Protein AF-A0A510K3X1-F1 (afdb_monomer_lite)

Radius of gyration: 27.66 Å; chains: 1; bounding box: 74×49×68 Å

Foldseek 3Di:
DDDDDDDDDDDDDDDDDPPDPPPPPVVQDKDWDQDPPPRDIDIDHPDDFDADPPLRDTRRDDDDDPVRRVLLVCVSPDPVLVPPDPLFDSLLSVLSSQVVSVPDALQSSLVSLLVSLLVCLQVVRPPPVSNVVSLVSNQVSLVVNVVVPDPDDQSLSNLQSCQQVVVLVVSCVSLVPDDCVPCLVVSLVSLLLLLPLDQDLAAGDRRSHDNPPRDNVSSLVSLVSSLVSLVVVCVVVVNDDDLVSLLSNCSSCVSNVNNVVNVVRVVPDDLVNLLVLLCSLQQHDLQDFQAHQDLPDGRDLVSLVVSLVSLVVQLVVLVVVLVPDPDPVVNLVSVVSNLSSLLSNLLSCLLNLVLVVSVVSLVVDDCVSDVPHPSNVSSVVSNVCSVVSHNHGHHDDRPNPPD

Secondary structure (DSSP, 8-state):
---------------------S-------EEEEE-TTT--EEEEESSSPEE-TTT--EE-SS---HHHHHHHHHHHTSHHHHTS-TTS-HHHHHHHHHHHHS-S-HHHHHHHHHHHHHHHHHHT---HHHHHHHHHHHHHHHHHHHHT-------HHHHHHHHHTT-HHHHHHHHHTS-HHHHHHHHHHHHHHHTT----SSS----SS--TT--HHHHHHHHHHHHHHHHHHHHHTTTPPPHHHHHHHHHHHHHTT-HHHHHHHGGGS-GGGHHHHHHHHHTB-TTSTTEES-TTSPPPHHHHHHHHHHHHHHHHHHHHHHHT---HHHHHHHHHHHHHHHHHHHHHHHHTT-HHHHHHHHTTS-HHHHTTSHHHHHHHHHHHHHHTT----EE--------

pLDDT: mean 84.52, std 18.22, range [24.14, 98.25]

Structure (mmCIF, N/CA/C/O backbone):
data_AF-A0A510K3X1-F1
#
_entry.id   AF-A0A510K3X1-F1
#
loop_
_atom_site.group_PDB
_atom_site.id
_atom_site.type_symbol
_atom_site.label_atom_id
_atom_site.label_alt_id
_atom_site.label_comp_id
_atom_site.label_asym_id
_atom_site.label_entity_id
_atom_site.label_seq_id
_atom_site.pdbx_PDB_ins_code
_atom_site.Cartn_x
_atom_site.Cartn_y
_atom_site.Cartn_z
_atom_site.occupancy
_atom_site.B_iso_or_equiv
_atom_site.auth_seq_id
_atom_site.auth_comp_id
_atom_site.auth_asym_id
_atom_site.auth_atom_id
_atom_site.pdbx_PDB_model_num
ATOM 1 N N . MET A 1 1 ? 46.852 30.997 41.202 1.00 32.44 1 MET A N 1
ATOM 2 C CA . MET A 1 1 ? 46.087 31.393 39.994 1.00 32.44 1 MET A CA 1
ATOM 3 C C . MET A 1 1 ? 46.948 31.213 38.745 1.00 32.44 1 MET A C 1
ATOM 5 O O . MET A 1 1 ? 47.797 32.053 38.480 1.00 32.44 1 MET A O 1
ATOM 9 N N . LYS A 1 2 ? 46.773 30.121 37.989 1.00 28.09 2 LYS A N 1
ATOM 10 C CA . LYS A 1 2 ? 47.438 29.923 36.687 1.00 28.09 2 LYS A CA 1
ATOM 11 C C . LYS A 1 2 ? 46.486 30.355 35.568 1.00 28.09 2 LYS A C 1
ATOM 13 O O . LYS A 1 2 ? 45.400 29.801 35.430 1.00 28.09 2 LYS A O 1
ATOM 18 N N . ARG A 1 3 ? 46.881 31.378 34.805 1.00 26.17 3 ARG A N 1
ATOM 19 C CA . ARG A 1 3 ? 46.171 31.873 33.616 1.00 26.17 3 ARG A CA 1
ATOM 20 C C . ARG A 1 3 ? 46.608 31.097 32.366 1.00 26.17 3 ARG A C 1
ATOM 22 O O . ARG A 1 3 ? 47.797 30.933 32.134 1.00 26.17 3 ARG A O 1
ATOM 29 N N . LYS A 1 4 ? 45.595 30.723 31.573 1.00 28.53 4 LYS A N 1
ATOM 30 C CA . LYS A 1 4 ? 45.527 30.519 30.110 1.00 28.53 4 LYS A CA 1
ATOM 31 C C . LYS A 1 4 ? 46.638 29.723 29.402 1.00 28.53 4 LYS A C 1
ATOM 33 O O . LYS A 1 4 ? 47.718 30.232 29.139 1.00 28.53 4 LYS A O 1
ATOM 38 N N . LYS A 1 5 ? 46.218 28.596 28.818 1.00 25.89 5 LYS A N 1
ATOM 39 C CA . LYS A 1 5 ? 46.594 28.211 27.450 1.00 25.89 5 LYS A CA 1
ATOM 40 C C . LYS A 1 5 ? 45.302 28.064 26.636 1.00 25.89 5 LYS A C 1
ATOM 42 O O . LYS A 1 5 ? 44.521 27.152 26.872 1.00 25.89 5 LYS A O 1
ATOM 47 N N . ARG A 1 6 ? 45.046 29.016 25.736 1.00 27.55 6 ARG A N 1
ATOM 48 C CA . ARG A 1 6 ? 44.157 28.834 24.581 1.00 27.55 6 ARG A CA 1
ATOM 49 C C . ARG A 1 6 ? 45.078 28.436 23.436 1.00 27.55 6 ARG A C 1
ATOM 51 O O . ARG A 1 6 ? 45.911 29.255 23.076 1.00 27.55 6 ARG A O 1
ATOM 58 N N . ASN A 1 7 ? 44.905 27.241 22.886 1.00 26.14 7 ASN A N 1
ATOM 59 C CA . ASN A 1 7 ? 45.306 26.963 21.513 1.00 26.14 7 ASN A CA 1
ATOM 60 C C . ASN A 1 7 ? 44.040 26.634 20.731 1.00 26.14 7 ASN A C 1
ATOM 62 O O . ASN A 1 7 ? 43.283 25.731 21.077 1.00 26.14 7 ASN A O 1
ATOM 66 N N . LEU A 1 8 ? 43.812 27.474 19.733 1.00 29.25 8 LEU A N 1
ATOM 67 C CA . LEU A 1 8 ? 42.810 27.365 18.698 1.00 29.25 8 LEU A CA 1
ATOM 68 C C . LEU A 1 8 ? 43.436 26.526 17.573 1.00 29.25 8 LEU A C 1
ATOM 70 O O . LEU A 1 8 ? 44.421 26.951 16.979 1.00 29.25 8 LEU A O 1
ATOM 74 N N . SER A 1 9 ? 42.879 25.353 17.296 1.00 27.98 9 SER A N 1
ATOM 75 C CA . SER A 1 9 ? 43.052 24.611 16.038 1.00 27.98 9 SER A CA 1
ATOM 76 C C . SER A 1 9 ? 41.732 23.871 15.807 1.00 27.98 9 SER A C 1
ATOM 78 O O . SER A 1 9 ? 41.455 22.874 16.464 1.00 27.98 9 SER A O 1
ATOM 80 N N . ALA A 1 10 ? 40.739 24.530 15.211 1.00 27.70 10 ALA A N 1
ATOM 81 C CA . ALA A 1 10 ? 40.520 24.552 13.764 1.00 27.70 10 ALA A CA 1
ATOM 82 C C . ALA A 1 10 ? 40.318 23.134 13.195 1.00 27.70 10 ALA A C 1
ATOM 84 O O . ALA A 1 10 ? 41.276 22.432 12.901 1.00 27.70 10 ALA A O 1
ATOM 85 N N . LEU A 1 11 ? 39.035 22.754 13.108 1.00 34.84 11 LEU A N 1
ATOM 86 C CA . LEU A 1 11 ? 38.401 22.035 11.997 1.00 34.84 11 LEU A CA 1
ATOM 87 C C . LEU A 1 11 ? 39.318 21.119 11.169 1.00 34.84 11 LEU A C 1
ATOM 89 O O . LEU A 1 11 ? 39.914 21.555 10.189 1.00 34.84 11 LEU A O 1
ATOM 93 N N . ILE A 1 12 ? 39.304 19.824 11.493 1.00 30.94 12 ILE A N 1
ATOM 94 C CA . ILE A 1 12 ? 39.437 18.776 10.480 1.00 30.94 12 ILE A CA 1
ATOM 95 C C . ILE A 1 12 ? 38.190 17.908 10.574 1.00 30.94 12 ILE A C 1
ATOM 97 O O . ILE A 1 12 ? 37.863 17.312 11.600 1.00 30.94 12 ILE A O 1
ATOM 101 N N . THR A 1 13 ? 37.452 17.981 9.484 1.00 28.20 13 THR A N 1
ATOM 102 C CA . THR A 1 13 ? 36.112 17.490 9.251 1.00 28.20 13 THR A CA 1
ATOM 103 C C . THR A 1 13 ? 36.100 15.969 9.177 1.00 28.20 13 THR A C 1
ATOM 105 O O . THR A 1 13 ? 36.953 15.352 8.545 1.00 28.20 13 THR A O 1
ATOM 108 N N . ALA A 1 14 ? 35.095 15.407 9.843 1.00 30.05 14 ALA A N 1
ATOM 109 C CA . ALA A 1 14 ? 34.598 14.042 9.790 1.00 30.05 14 ALA A CA 1
ATOM 110 C C . ALA A 1 14 ? 34.912 13.270 8.493 1.00 30.05 14 ALA A C 1
ATOM 112 O O . ALA A 1 14 ? 34.282 13.468 7.458 1.00 30.05 14 ALA A O 1
ATOM 113 N N . GLY A 1 15 ? 35.833 12.318 8.612 1.00 27.20 15 GLY A N 1
ATOM 114 C CA . GLY A 1 15 ? 36.018 11.195 7.704 1.00 27.20 15 GLY A CA 1
ATOM 115 C C . GLY A 1 15 ? 36.111 9.924 8.537 1.00 27.20 15 GLY A C 1
ATOM 116 O O . GLY A 1 15 ? 37.193 9.379 8.719 1.00 27.20 15 GLY A O 1
ATOM 117 N N . LEU A 1 16 ? 34.988 9.497 9.118 1.00 25.97 16 LEU A N 1
ATOM 118 C CA . LEU A 1 16 ? 34.866 8.185 9.746 1.00 25.97 16 LEU A CA 1
ATOM 119 C C . LEU A 1 16 ? 33.668 7.470 9.134 1.00 25.97 16 LEU A C 1
ATOM 121 O O . LEU A 1 16 ? 32.505 7.768 9.390 1.00 25.97 16 LEU A O 1
ATOM 125 N N . ILE A 1 17 ? 34.059 6.566 8.248 1.00 29.84 17 ILE A N 1
ATOM 126 C CA . ILE A 1 17 ? 33.310 5.550 7.534 1.00 29.84 17 ILE A CA 1
ATOM 127 C C . ILE A 1 17 ? 32.316 4.869 8.481 1.00 29.84 17 ILE A C 1
ATOM 129 O O . ILE A 1 17 ? 32.698 4.121 9.379 1.00 29.84 17 ILE A O 1
ATOM 133 N N . VAL A 1 18 ? 31.026 5.112 8.247 1.00 24.14 18 VAL A N 1
ATOM 134 C CA . VAL A 1 18 ? 29.949 4.247 8.727 1.00 24.14 18 VAL A CA 1
ATOM 135 C C . VAL A 1 18 ? 29.720 3.202 7.640 1.00 24.14 18 VAL A C 1
ATOM 137 O O . VAL A 1 18 ? 28.872 3.358 6.767 1.00 24.14 18 VAL A O 1
ATOM 140 N N . CYS A 1 19 ? 30.497 2.122 7.692 1.00 27.72 19 CYS A N 1
ATOM 141 C CA . CYS A 1 19 ? 30.056 0.841 7.153 1.00 27.72 19 CYS A CA 1
ATOM 142 C C . CYS A 1 19 ? 28.982 0.305 8.104 1.00 27.72 19 CYS A C 1
ATOM 144 O O . CYS A 1 19 ? 29.270 -0.490 8.995 1.00 27.72 19 CYS A O 1
ATOM 146 N N . ALA A 1 20 ? 27.751 0.790 7.955 1.00 25.84 20 ALA A N 1
ATOM 147 C CA . ALA A 1 20 ? 26.594 0.105 8.498 1.00 25.84 20 ALA A CA 1
ATOM 148 C C . ALA A 1 20 ? 26.120 -0.878 7.428 1.00 25.84 20 ALA A C 1
ATOM 150 O O . ALA A 1 20 ? 25.558 -0.496 6.404 1.00 25.84 20 ALA A O 1
ATOM 151 N N . SER A 1 21 ? 26.330 -2.165 7.685 1.00 28.61 21 SER A N 1
ATOM 152 C CA . SER A 1 21 ? 25.332 -3.159 7.317 1.00 28.61 21 SER A CA 1
ATOM 153 C C . SER A 1 21 ? 23.950 -2.587 7.653 1.00 28.61 21 SER A C 1
ATOM 155 O O . SER A 1 21 ? 23.743 -2.084 8.758 1.00 28.61 21 SER A O 1
ATOM 157 N N . ASN A 1 22 ? 23.014 -2.618 6.703 1.00 28.94 22 ASN A N 1
ATOM 158 C CA . ASN A 1 22 ? 21.627 -2.185 6.893 1.00 28.94 22 ASN A CA 1
ATOM 159 C C . ASN A 1 22 ? 20.874 -3.130 7.850 1.00 28.94 22 ASN A C 1
ATOM 161 O O . ASN A 1 22 ? 19.888 -3.759 7.493 1.00 28.94 22 ASN A O 1
ATOM 165 N N . SER A 1 23 ? 21.316 -3.218 9.097 1.00 29.55 23 SER A N 1
ATOM 166 C CA . SER A 1 23 ? 20.410 -3.187 10.228 1.00 29.55 23 SER A CA 1
ATOM 167 C C . SER A 1 23 ? 20.276 -1.711 10.581 1.00 29.55 23 SER A C 1
ATOM 169 O O . SER A 1 23 ? 21.103 -1.166 11.316 1.00 29.55 23 SER A O 1
ATOM 171 N N . PHE A 1 24 ? 19.254 -1.036 10.046 1.00 28.14 24 PHE A N 1
ATOM 172 C CA . PHE A 1 24 ? 18.715 0.132 10.734 1.00 28.14 24 PHE A CA 1
ATOM 173 C C . PHE A 1 24 ? 18.248 -0.373 12.102 1.00 28.14 24 PHE A C 1
ATOM 175 O O . PHE A 1 24 ? 17.091 -0.736 12.291 1.00 28.14 24 PHE A O 1
ATOM 182 N N . SER A 1 25 ? 19.162 -0.428 13.068 1.00 29.94 25 SER A N 1
ATOM 183 C CA . SER A 1 25 ? 18.816 -0.473 14.476 1.00 29.94 25 SER A CA 1
ATOM 184 C C . SER A 1 25 ? 18.268 0.909 14.782 1.00 29.94 25 SER A C 1
ATOM 186 O O . SER A 1 25 ? 18.965 1.770 15.318 1.00 29.94 25 SER A O 1
ATOM 188 N N . ILE A 1 26 ? 17.026 1.154 14.351 1.00 37.03 26 ILE A N 1
ATOM 189 C CA . ILE A 1 26 ? 16.209 2.236 14.871 1.00 37.03 26 ILE A CA 1
ATOM 190 C C . ILE A 1 26 ? 16.314 2.049 16.378 1.00 37.03 26 ILE A C 1
ATOM 192 O O . ILE A 1 26 ? 15.820 1.056 16.912 1.00 37.03 26 ILE A O 1
ATOM 196 N N . ARG A 1 27 ? 17.021 2.946 17.075 1.00 42.00 27 ARG A N 1
ATOM 197 C CA . ARG A 1 27 ? 16.856 3.036 18.522 1.00 42.00 27 ARG A CA 1
ATOM 198 C C . ARG A 1 27 ? 15.395 3.397 18.700 1.00 42.00 27 ARG A C 1
ATOM 200 O O . ARG A 1 27 ? 15.021 4.548 18.488 1.00 42.00 27 ARG A O 1
ATOM 207 N N . ILE A 1 28 ? 14.570 2.391 18.978 1.00 57.78 28 ILE A N 1
ATOM 208 C CA . ILE A 1 28 ? 13.169 2.595 19.303 1.00 57.78 28 ILE A CA 1
ATOM 209 C C . ILE A 1 28 ? 13.203 3.537 20.496 1.00 57.78 28 ILE A C 1
ATOM 211 O O . ILE A 1 28 ? 13.746 3.200 21.546 1.00 57.78 28 ILE A O 1
ATOM 215 N N . VAL A 1 29 ? 12.735 4.767 20.293 1.00 75.88 29 VAL A N 1
ATOM 216 C CA . VAL A 1 29 ? 12.672 5.746 21.371 1.00 75.88 29 VAL A CA 1
ATOM 217 C C . VAL A 1 29 ? 11.636 5.216 22.350 1.00 75.88 29 VAL A C 1
ATOM 219 O O . VAL A 1 29 ? 10.453 5.106 22.019 1.00 75.88 29 VAL A O 1
ATOM 222 N N . THR A 1 30 ? 12.099 4.836 23.534 1.00 85.12 30 THR A N 1
ATOM 223 C CA . THR A 1 30 ? 11.263 4.297 24.600 1.00 85.12 30 THR A CA 1
ATOM 224 C C . THR A 1 30 ? 11.132 5.290 25.748 1.00 85.12 30 THR A C 1
ATOM 226 O O . THR A 1 30 ? 12.040 6.078 26.009 1.00 85.12 30 THR A O 1
ATOM 229 N N . LYS A 1 31 ? 10.008 5.228 26.457 1.00 89.75 31 LYS A N 1
ATOM 230 C CA . LYS A 1 31 ? 9.698 6.014 27.653 1.00 89.75 31 LYS A CA 1
ATOM 231 C C . LYS A 1 31 ? 9.285 5.070 28.783 1.00 89.75 31 LYS A C 1
ATOM 233 O O . LYS A 1 31 ? 8.639 4.053 28.532 1.00 89.75 31 LYS A O 1
ATOM 238 N N . GLU A 1 32 ? 9.670 5.410 30.013 1.00 92.00 32 GLU A N 1
ATOM 239 C CA . GLU A 1 32 ? 9.135 4.766 31.216 1.00 92.00 32 GLU A CA 1
ATOM 240 C C . GLU A 1 32 ? 7.716 5.290 31.467 1.00 92.00 32 GLU A C 1
ATOM 242 O O . GLU A 1 32 ? 7.478 6.500 31.522 1.00 92.00 32 GLU A O 1
ATOM 247 N N . TYR A 1 33 ? 6.776 4.367 31.610 1.00 90.31 33 TYR A N 1
ATOM 248 C CA . TYR A 1 33 ? 5.395 4.617 31.981 1.00 90.31 33 TYR A CA 1
ATOM 249 C C . TYR A 1 33 ? 5.146 4.061 33.377 1.00 90.31 33 TYR A C 1
ATOM 251 O O . TYR A 1 33 ? 5.695 3.031 33.764 1.00 90.31 33 TYR A O 1
ATOM 259 N N . THR A 1 34 ? 4.295 4.749 34.130 1.00 92.56 34 THR A N 1
ATOM 260 C CA . THR A 1 34 ? 3.695 4.220 35.355 1.00 92.56 34 THR A CA 1
ATOM 261 C C . THR A 1 34 ? 2.214 4.022 35.088 1.00 92.56 34 THR A C 1
ATOM 263 O O . THR A 1 34 ? 1.534 4.952 34.647 1.00 92.56 34 THR A O 1
ATOM 266 N N . CYS A 1 35 ? 1.722 2.811 35.317 1.00 92.19 35 CYS A N 1
ATOM 267 C CA . CYS A 1 35 ? 0.320 2.487 35.141 1.00 92.19 35 CYS A CA 1
ATOM 268 C C . CYS A 1 35 ? -0.540 3.288 36.116 1.00 92.19 35 CYS A C 1
ATOM 270 O O . CYS A 1 35 ? -0.292 3.239 37.322 1.00 92.19 35 CYS A O 1
ATOM 272 N N . PRO A 1 36 ? -1.582 3.982 35.626 1.00 90.44 36 PRO A N 1
ATOM 273 C CA . PRO A 1 36 ? -2.432 4.812 36.475 1.00 90.44 36 PRO A CA 1
ATOM 274 C C . PRO A 1 36 ? -3.184 4.025 37.555 1.00 90.44 36 PRO A C 1
ATOM 276 O O . PRO A 1 36 ? -3.649 4.600 38.534 1.00 90.44 36 PRO A O 1
ATOM 279 N N . ILE A 1 37 ? -3.324 2.713 37.362 1.00 88.62 37 ILE A N 1
ATOM 280 C CA . ILE A 1 37 ? -3.965 1.781 38.287 1.00 88.62 37 ILE A CA 1
ATOM 281 C C . ILE A 1 37 ? -2.942 0.686 38.579 1.00 88.62 37 ILE A C 1
ATOM 283 O O . ILE A 1 37 ? -2.361 0.128 37.652 1.00 88.62 37 ILE A O 1
ATOM 287 N N . GLY A 1 38 ? -2.688 0.415 39.860 1.00 85.88 38 GLY A N 1
ATOM 288 C CA . GLY A 1 38 ? -1.663 -0.535 40.315 1.00 85.88 38 GLY A CA 1
ATOM 289 C C . GLY A 1 38 ? -0.245 0.039 40.440 1.00 85.88 38 GLY A C 1
ATOM 290 O O . GLY A 1 38 ? 0.566 -0.547 41.146 1.00 85.88 38 GLY A O 1
ATOM 291 N N . ASN A 1 39 ? 0.051 1.203 39.842 1.00 89.12 39 ASN A N 1
ATOM 292 C CA . ASN A 1 39 ? 1.360 1.878 39.901 1.00 89.12 39 ASN A CA 1
ATOM 293 C C . ASN A 1 39 ? 2.552 1.036 39.395 1.00 89.12 39 ASN A C 1
ATOM 295 O O . ASN A 1 39 ? 3.703 1.344 39.711 1.00 89.12 39 ASN A O 1
ATOM 299 N N . GLU A 1 40 ? 2.301 -0.006 38.597 1.00 92.12 40 GLU A N 1
ATOM 300 C CA . GLU A 1 40 ? 3.357 -0.787 37.947 1.00 92.12 40 GLU A CA 1
ATOM 301 C C . GLU A 1 40 ? 4.138 0.083 36.949 1.00 92.12 40 GLU A C 1
ATOM 303 O O . GLU A 1 40 ? 3.578 0.958 36.280 1.00 92.12 40 GLU A O 1
ATOM 308 N N . LYS A 1 41 ? 5.449 -0.139 36.853 1.00 93.00 41 LYS A N 1
ATOM 309 C CA . LYS A 1 41 ? 6.332 0.595 35.943 1.00 93.00 41 LYS A CA 1
ATOM 310 C C . LYS A 1 41 ? 6.761 -0.290 34.789 1.00 93.00 41 LYS A C 1
ATOM 312 O O . LYS A 1 41 ? 7.156 -1.432 35.000 1.00 93.00 41 LYS A O 1
ATOM 317 N N . PHE A 1 42 ? 6.748 0.253 33.579 1.00 92.88 42 PHE A N 1
ATOM 318 C CA . PHE A 1 42 ? 7.183 -0.466 32.387 1.00 92.88 42 PHE A CA 1
ATOM 319 C C . PHE A 1 42 ? 7.768 0.488 31.348 1.00 92.88 42 PHE A C 1
ATOM 321 O O . PHE A 1 42 ? 7.530 1.692 31.379 1.00 92.88 42 PHE A O 1
ATOM 328 N N . THR A 1 43 ? 8.552 -0.048 30.416 1.00 90.25 43 THR A N 1
ATOM 329 C CA . THR A 1 43 ? 9.145 0.726 29.321 1.00 90.25 43 THR A CA 1
ATOM 330 C C . THR A 1 43 ? 8.477 0.341 28.009 1.00 90.25 43 THR A C 1
ATOM 332 O O . THR A 1 43 ? 8.392 -0.841 27.682 1.00 90.25 43 THR A O 1
ATOM 335 N N . ALA A 1 44 ? 8.008 1.330 27.253 1.00 87.50 44 ALA A N 1
ATOM 336 C CA . ALA A 1 44 ? 7.367 1.120 25.958 1.00 87.50 44 ALA A CA 1
ATOM 337 C C . ALA A 1 44 ? 7.695 2.260 24.984 1.00 87.50 44 ALA A C 1
ATOM 339 O O . ALA A 1 44 ? 8.371 3.223 25.348 1.00 87.50 44 ALA A O 1
ATOM 340 N N . GLY A 1 45 ? 7.237 2.155 23.733 1.00 83.25 45 GLY A N 1
ATOM 341 C CA . GLY A 1 45 ? 7.355 3.245 22.759 1.00 83.25 45 GLY A CA 1
ATOM 342 C C . GLY A 1 45 ? 6.638 4.519 23.227 1.00 83.25 45 GLY A C 1
ATOM 343 O O . GLY A 1 45 ? 5.705 4.458 24.019 1.00 83.25 45 GLY A O 1
ATOM 344 N N . ILE A 1 46 ? 7.064 5.679 22.726 1.00 81.94 46 ILE A N 1
ATOM 345 C CA . ILE A 1 46 ? 6.574 6.990 23.196 1.00 81.94 46 ILE A CA 1
ATOM 346 C C . ILE A 1 46 ? 5.107 7.314 22.853 1.00 81.94 46 ILE A C 1
ATOM 348 O O . ILE A 1 46 ? 4.538 8.240 23.431 1.00 81.94 46 ILE A O 1
ATOM 352 N N . SER A 1 47 ? 4.487 6.603 21.908 1.00 81.38 47 SER A N 1
ATOM 353 C CA . SER A 1 47 ? 3.131 6.907 21.439 1.00 81.38 47 SER A CA 1
ATOM 354 C C . SER A 1 47 ? 2.062 6.193 22.261 1.00 81.38 47 SER A C 1
ATOM 356 O O . SER A 1 47 ? 2.136 4.990 22.488 1.00 81.38 47 SER A O 1
ATOM 358 N N . LEU A 1 48 ? 1.023 6.915 22.679 1.00 81.75 48 LEU A N 1
ATOM 359 C CA . LEU A 1 48 ? -0.198 6.293 23.190 1.00 81.75 48 LEU A CA 1
ATOM 360 C C . LEU A 1 48 ? -1.007 5.675 22.027 1.00 81.75 48 LEU A C 1
ATOM 362 O O . LEU A 1 48 ? -0.893 6.140 20.890 1.00 81.75 48 LEU A O 1
ATOM 366 N N . PRO A 1 49 ? -1.846 4.657 22.283 1.00 87.94 49 PRO A N 1
ATOM 367 C CA . PRO A 1 49 ? -2.097 4.038 23.583 1.00 87.94 49 PRO A CA 1
ATOM 368 C C . PRO A 1 49 ? -1.043 2.998 24.003 1.00 87.94 49 PRO A C 1
ATOM 370 O O . PRO A 1 49 ? -0.469 2.308 23.155 1.00 87.94 49 PRO A O 1
ATOM 373 N N . GLN A 1 50 ? -0.835 2.845 25.317 1.00 90.69 50 GLN A N 1
ATOM 374 C CA . GLN A 1 50 ? 0.063 1.843 25.921 1.00 90.69 50 GLN A CA 1
ATOM 375 C C . GLN A 1 50 ? -0.689 0.905 26.865 1.00 90.69 50 GLN A C 1
ATOM 377 O O . GLN A 1 50 ? -1.639 1.332 27.510 1.00 90.69 50 GLN A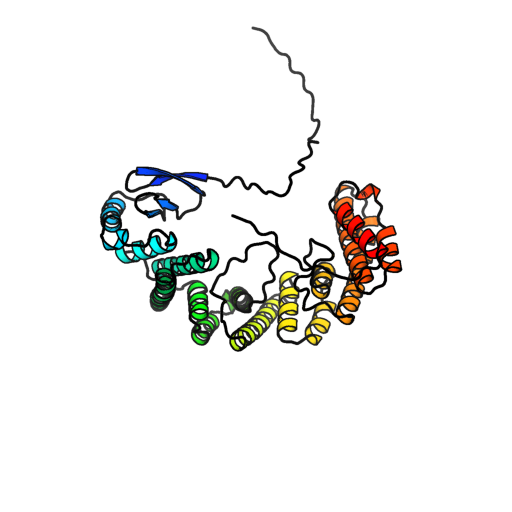 O 1
ATOM 382 N N . GLN A 1 51 ? -0.287 -0.366 26.936 1.00 92.62 51 GLN A N 1
ATOM 383 C CA . GLN A 1 51 ? -0.972 -1.367 27.757 1.00 92.62 51 GLN A CA 1
ATOM 384 C C . GLN A 1 51 ? -0.165 -1.721 29.006 1.00 92.62 51 GLN A C 1
ATOM 386 O O . GLN A 1 51 ? 1.000 -2.100 28.915 1.00 92.62 51 GLN A O 1
ATOM 391 N N . CYS A 1 52 ? -0.834 -1.645 30.149 1.00 92.75 52 CYS A N 1
ATOM 392 C CA . CYS A 1 52 ? -0.339 -2.048 31.453 1.00 92.75 52 CYS A CA 1
ATOM 393 C C . CYS A 1 52 ? -0.089 -3.569 31.522 1.00 92.75 52 CYS A C 1
ATOM 395 O O . CYS A 1 52 ? -0.998 -4.341 31.190 1.00 92.75 52 CYS A O 1
ATOM 397 N N . PRO A 1 53 ? 1.127 -4.029 31.884 1.00 90.94 53 PRO A N 1
ATOM 398 C CA . PRO A 1 53 ? 1.486 -5.447 31.853 1.00 90.94 53 PRO A CA 1
ATOM 399 C C . PRO A 1 53 ? 0.603 -6.358 32.708 1.00 90.94 53 PRO A C 1
ATOM 401 O O . PRO A 1 53 ? 0.185 -7.409 32.208 1.00 90.94 53 PRO A O 1
ATOM 404 N N . GLU A 1 54 ? 0.307 -5.978 33.950 1.00 90.31 54 GLU A N 1
ATOM 405 C CA . GLU A 1 54 ? -0.424 -6.821 34.898 1.00 90.31 54 GLU A CA 1
ATOM 406 C C . GLU A 1 54 ? -1.932 -6.754 34.669 1.00 90.31 54 GLU A C 1
ATOM 408 O O . GLU A 1 54 ? -2.576 -7.766 34.388 1.00 90.31 54 GLU A O 1
ATOM 413 N N . ASN A 1 55 ? -2.510 -5.556 34.757 1.00 90.44 55 ASN A N 1
ATOM 414 C CA . ASN A 1 55 ? -3.967 -5.389 34.751 1.00 90.44 55 ASN A CA 1
ATOM 415 C C . ASN A 1 55 ? -4.569 -5.195 33.349 1.00 90.44 55 ASN A C 1
ATOM 417 O O . ASN A 1 55 ? -5.786 -5.073 33.215 1.00 90.44 55 ASN A O 1
ATOM 421 N N . LYS A 1 56 ? -3.724 -5.168 32.310 1.00 93.38 56 LYS A N 1
ATOM 422 C CA . LYS A 1 56 ? -4.091 -5.005 30.893 1.00 93.38 56 LYS A CA 1
ATOM 423 C C . LYS A 1 56 ? -4.823 -3.710 30.550 1.00 93.38 56 LYS A C 1
ATOM 425 O O . LYS A 1 56 ? -5.252 -3.561 29.404 1.00 93.38 56 LYS A O 1
ATOM 430 N N . PHE A 1 57 ? -4.899 -2.759 31.481 1.00 94.62 57 PHE A N 1
ATOM 431 C CA . PHE A 1 57 ? -5.476 -1.448 31.234 1.00 94.62 57 PHE A CA 1
ATOM 432 C C . PHE A 1 57 ? -4.725 -0.732 30.116 1.00 94.62 57 PHE A C 1
ATOM 434 O O . PHE A 1 57 ? -3.495 -0.699 30.083 1.00 94.62 57 PHE A O 1
ATOM 441 N N . VAL A 1 58 ? -5.473 -0.141 29.191 1.00 94.12 58 VAL A N 1
ATOM 442 C CA . VAL A 1 58 ? -4.902 0.562 28.049 1.00 94.12 58 VAL A CA 1
ATOM 443 C C . VAL A 1 58 ? -4.951 2.056 28.320 1.00 94.12 58 VAL A C 1
ATOM 445 O O . VAL A 1 58 ? -6.007 2.680 28.292 1.00 94.12 58 VAL A O 1
ATOM 448 N N . MET A 1 59 ? -3.788 2.641 28.570 1.00 93.12 59 MET A N 1
ATOM 449 C CA . MET A 1 59 ? -3.605 4.074 28.732 1.00 93.12 59 MET A CA 1
ATOM 450 C C . MET A 1 59 ? -3.854 4.764 27.389 1.00 93.12 59 MET A C 1
ATOM 452 O O . MET A 1 59 ? -3.031 4.667 26.482 1.00 93.12 59 MET A O 1
ATOM 456 N N . PHE A 1 60 ? -4.983 5.459 27.254 1.00 92.19 60 PHE A N 1
ATOM 457 C CA . PHE A 1 60 ? -5.362 6.188 26.033 1.00 92.19 60 PHE A CA 1
ATOM 458 C C . PHE A 1 60 ? -5.133 7.704 26.120 1.00 92.19 60 PHE A C 1
ATOM 460 O O . PHE A 1 60 ? -5.279 8.406 25.123 1.00 92.19 60 PHE A O 1
ATOM 467 N N . LYS A 1 61 ? -4.745 8.213 27.293 1.00 92.00 61 LYS A N 1
ATOM 468 C CA . LYS A 1 61 ? -4.368 9.612 27.525 1.00 92.00 61 LYS A CA 1
ATOM 469 C C . LYS A 1 61 ? -3.272 9.707 28.582 1.00 92.00 61 LYS A C 1
ATOM 471 O O . LYS A 1 61 ? -3.012 8.739 29.293 1.00 92.00 61 LYS A O 1
ATOM 476 N N . GLU A 1 62 ? -2.626 10.865 28.669 1.00 86.94 62 GLU A N 1
ATOM 477 C CA . GLU A 1 62 ? -1.493 11.062 29.581 1.00 86.94 62 GLU A CA 1
ATOM 478 C C . GLU A 1 62 ? -1.922 11.189 31.042 1.00 86.94 62 GLU A C 1
ATOM 480 O O . GLU A 1 62 ? -1.299 10.597 31.918 1.00 86.94 62 GLU A O 1
ATOM 485 N N . ASN A 1 63 ? -2.994 11.943 31.296 1.00 90.00 63 ASN A N 1
ATOM 486 C CA . ASN A 1 63 ? -3.425 12.297 32.642 1.00 90.00 63 ASN A CA 1
ATOM 487 C C . ASN A 1 63 ? -4.860 11.832 32.887 1.00 90.00 63 ASN A C 1
ATOM 489 O O . ASN A 1 63 ? -5.757 12.105 32.085 1.00 90.00 63 ASN A O 1
ATOM 493 N N . PHE A 1 64 ? -5.062 11.167 34.020 1.00 93.19 64 PHE A N 1
ATOM 494 C CA . PHE A 1 64 ? -6.357 10.706 34.506 1.00 93.19 64 PHE A CA 1
ATOM 495 C C . PHE A 1 64 ? -6.701 11.428 35.806 1.00 93.19 64 PHE A C 1
ATOM 497 O O . PHE A 1 64 ? -5.829 11.636 36.653 1.00 93.19 64 PHE A O 1
ATOM 504 N N . THR A 1 65 ? -7.964 11.806 35.976 1.00 94.81 65 THR A N 1
ATOM 505 C CA . THR A 1 65 ? -8.445 12.347 37.247 1.00 94.81 65 THR A CA 1
ATOM 506 C C . THR A 1 65 ? -8.617 11.224 38.267 1.00 94.81 65 THR A C 1
ATOM 508 O O . THR A 1 65 ? -8.725 10.044 37.924 1.00 94.81 65 THR A O 1
ATOM 511 N N . LYS A 1 66 ? -8.663 11.572 39.556 1.00 94.00 66 LYS A N 1
ATOM 512 C CA . LYS A 1 66 ? -8.881 10.576 40.617 1.00 94.00 66 LYS A CA 1
ATOM 513 C C . LYS A 1 66 ? -10.249 9.904 40.478 1.00 94.00 66 LYS A C 1
ATOM 515 O O . LYS A 1 66 ? -10.392 8.720 40.776 1.00 94.00 66 LYS A O 1
ATOM 520 N N . GLU A 1 67 ? -11.241 10.652 40.008 1.00 93.88 67 GLU A N 1
ATOM 521 C CA . GLU A 1 67 ? -12.608 10.193 39.777 1.00 93.88 67 GLU A CA 1
ATOM 522 C C . GLU A 1 67 ? -12.659 9.170 38.637 1.00 93.88 67 GLU A C 1
ATOM 524 O O . GLU A 1 67 ? -13.271 8.111 38.792 1.00 93.88 67 GLU A O 1
ATOM 529 N N . GLU A 1 68 ? -11.961 9.449 37.533 1.00 94.56 68 GLU A N 1
ATOM 530 C CA . GLU A 1 68 ? -11.811 8.519 36.412 1.00 94.56 68 GLU A CA 1
ATOM 531 C C . GLU A 1 68 ? -11.131 7.231 36.862 1.00 94.56 68 GLU A C 1
ATOM 533 O O . GLU A 1 68 ? -11.670 6.151 36.643 1.00 94.56 68 GLU A O 1
ATOM 538 N N . LEU A 1 69 ? -9.999 7.325 37.568 1.00 94.69 69 LEU A N 1
ATOM 539 C CA . LEU A 1 69 ? -9.268 6.145 38.035 1.00 94.69 69 LEU A CA 1
ATOM 540 C C . LEU A 1 69 ? -10.114 5.276 38.961 1.00 94.69 69 LEU A C 1
ATOM 542 O O . LEU A 1 69 ? -10.158 4.063 38.777 1.00 94.69 69 LEU A O 1
ATOM 546 N N . LYS A 1 70 ? -10.866 5.880 39.886 1.00 94.44 70 LYS A N 1
ATOM 547 C CA . LYS A 1 70 ? -11.773 5.141 40.775 1.00 94.44 70 LYS A CA 1
ATOM 548 C C . LYS A 1 70 ? -12.894 4.433 40.009 1.00 94.44 70 LYS A C 1
ATOM 550 O O . LYS A 1 70 ? -13.330 3.352 40.410 1.00 94.44 70 LYS A O 1
ATOM 555 N N . LYS A 1 71 ? -13.398 5.034 38.927 1.00 94.81 71 LYS A N 1
ATOM 556 C CA . LYS A 1 71 ? -14.391 4.405 38.042 1.00 94.81 71 LYS A CA 1
ATOM 557 C C . LYS A 1 71 ? -13.754 3.265 37.244 1.00 94.81 71 LYS A C 1
ATOM 559 O O . LYS A 1 71 ? -14.285 2.157 37.231 1.00 94.81 71 LYS A O 1
ATOM 564 N N . TYR A 1 72 ? -12.615 3.521 36.615 1.00 95.38 72 TYR A N 1
ATOM 565 C CA . TYR A 1 72 ? -11.925 2.586 35.730 1.00 95.38 72 TYR A CA 1
ATOM 566 C C . TYR A 1 72 ? -11.360 1.383 36.479 1.00 95.38 72 TYR A C 1
ATOM 568 O O . TYR A 1 72 ? -11.437 0.267 35.976 1.00 95.38 72 TYR A O 1
ATOM 576 N N . GLU A 1 73 ? -10.899 1.566 37.715 1.00 95.31 73 GLU A N 1
ATOM 577 C CA . GLU A 1 73 ? -10.437 0.482 38.582 1.00 95.31 73 GLU A CA 1
ATOM 578 C C . GLU A 1 73 ? -11.530 -0.566 38.824 1.00 95.31 73 GLU A C 1
ATOM 580 O O . GLU A 1 73 ? -11.240 -1.763 38.833 1.00 95.31 73 GLU A O 1
ATOM 585 N N . LYS A 1 74 ? -12.800 -0.154 38.940 1.00 95.81 74 LYS A N 1
ATOM 586 C CA . LYS A 1 74 ? -13.928 -1.095 39.051 1.00 95.81 74 LYS A CA 1
ATOM 587 C C . LYS A 1 74 ? -14.117 -1.911 37.774 1.00 95.81 74 LYS A C 1
ATOM 589 O O . LYS A 1 74 ? -14.388 -3.105 37.856 1.00 95.81 74 LYS A O 1
ATOM 594 N N . ILE A 1 75 ? -13.958 -1.279 36.611 1.00 96.06 75 ILE A N 1
ATOM 595 C CA . ILE A 1 75 ? -14.083 -1.932 35.302 1.00 96.06 75 ILE A CA 1
ATOM 596 C C . ILE A 1 75 ? -12.950 -2.937 35.114 1.00 96.06 75 ILE A C 1
ATOM 598 O O . ILE A 1 75 ? -13.206 -4.099 34.825 1.00 96.06 75 ILE A O 1
ATOM 602 N N . ILE A 1 76 ? -11.704 -2.532 35.349 1.00 94.31 76 ILE A N 1
ATOM 603 C CA . ILE A 1 76 ? -10.526 -3.392 35.166 1.00 94.31 76 ILE A CA 1
ATOM 604 C C . ILE A 1 76 ? -10.547 -4.580 36.135 1.00 94.31 76 ILE A C 1
ATOM 606 O O . ILE A 1 76 ? -10.093 -5.673 35.801 1.00 94.31 76 ILE A O 1
ATOM 610 N N . ASN A 1 77 ? -11.116 -4.394 37.330 1.00 94.31 77 ASN A N 1
ATOM 611 C CA . ASN A 1 77 ? -11.270 -5.467 38.307 1.00 94.31 77 ASN A CA 1
ATOM 612 C C . ASN A 1 77 ? -12.503 -6.354 38.109 1.00 94.31 77 ASN A C 1
ATOM 614 O O . ASN A 1 77 ? -12.613 -7.367 38.807 1.00 94.31 77 ASN A O 1
ATOM 618 N N . SER A 1 78 ? -13.392 -6.007 37.178 1.00 96.31 78 SER A N 1
ATOM 619 C CA . SER A 1 78 ? -14.586 -6.792 36.866 1.00 96.31 78 SER A CA 1
ATOM 620 C C . SER A 1 78 ? -14.241 -8.175 36.308 1.00 96.31 78 SER A C 1
ATOM 622 O O . SER A 1 78 ? -13.163 -8.407 35.748 1.00 96.31 78 SER A O 1
ATOM 624 N N . LYS A 1 79 ? -15.191 -9.108 36.443 1.00 96.00 79 LYS A N 1
ATOM 625 C CA . LYS A 1 79 ? -15.054 -10.450 35.870 1.00 96.00 79 LYS A CA 1
ATOM 626 C C . LYS A 1 79 ? -15.017 -10.390 34.344 1.00 96.00 79 LYS A C 1
ATOM 628 O O . LYS A 1 79 ? -14.226 -11.113 33.748 1.00 96.00 79 LYS A O 1
ATOM 633 N N . GLU A 1 80 ? -15.819 -9.525 33.718 1.00 94.50 80 GLU A N 1
ATOM 634 C CA . GLU A 1 80 ? -15.885 -9.446 32.258 1.00 94.50 80 GLU A CA 1
ATOM 635 C C . GLU A 1 80 ? -14.583 -8.921 31.640 1.00 94.50 80 GLU A C 1
ATOM 637 O O . GLU A 1 80 ? -14.159 -9.442 30.610 1.00 94.50 80 GLU A O 1
ATOM 642 N N . TYR A 1 81 ? -13.929 -7.926 32.255 1.00 95.38 81 TYR A N 1
ATOM 643 C CA . TYR A 1 81 ? -12.668 -7.383 31.736 1.00 95.38 81 TYR A CA 1
ATOM 644 C C . TYR A 1 81 ? -11.503 -8.360 31.926 1.00 95.38 81 TYR A C 1
ATOM 646 O O . TYR A 1 81 ? -10.717 -8.591 31.008 1.00 95.38 81 TYR A O 1
ATOM 654 N N . LYS A 1 82 ? -11.423 -9.007 33.096 1.00 94.50 82 LYS A N 1
ATOM 655 C CA . LYS A 1 82 ? -10.394 -10.022 33.386 1.00 94.50 82 LYS A CA 1
ATOM 656 C C . LYS A 1 82 ? -10.535 -11.291 32.543 1.00 94.50 82 LYS A C 1
ATOM 658 O O . LYS A 1 82 ? -9.556 -12.013 32.386 1.00 94.50 82 LYS A O 1
ATOM 663 N N . ALA A 1 83 ? -11.722 -11.555 31.995 1.00 94.19 83 ALA A N 1
ATOM 664 C CA . ALA A 1 83 ? -11.977 -12.689 31.110 1.00 94.19 83 ALA A CA 1
ATOM 665 C C . ALA A 1 83 ? -11.521 -12.463 29.653 1.00 94.19 83 ALA A C 1
ATOM 667 O O . ALA A 1 83 ? -11.598 -13.393 28.851 1.00 94.19 83 ALA A O 1
ATOM 668 N N . ILE A 1 84 ? -11.053 -11.261 29.285 1.00 92.94 84 ILE A N 1
ATOM 669 C CA . ILE A 1 84 ? -10.536 -10.996 27.935 1.00 92.94 84 ILE A CA 1
ATOM 670 C C . ILE A 1 84 ? -9.302 -11.882 27.670 1.00 92.94 84 ILE A C 1
ATOM 672 O O . ILE A 1 84 ? -8.369 -11.870 28.482 1.00 92.94 84 ILE A O 1
ATOM 676 N N . PRO A 1 85 ? -9.240 -12.612 26.536 1.00 90.56 85 PRO A N 1
ATOM 677 C CA . PRO A 1 85 ? -8.107 -13.479 26.222 1.00 90.56 85 PRO A CA 1
ATOM 678 C C . PRO A 1 85 ? -6.775 -12.721 26.214 1.00 90.56 85 PRO A C 1
ATOM 680 O O . PRO A 1 85 ? -6.644 -11.700 25.540 1.00 90.56 85 PRO A O 1
ATOM 683 N N . GLN A 1 86 ? -5.764 -13.249 26.913 1.00 85.69 86 GLN A N 1
ATOM 684 C CA . GLN A 1 86 ? -4.463 -12.584 27.100 1.00 85.69 86 GLN A CA 1
ATOM 685 C C . GLN A 1 86 ? -3.709 -12.287 25.797 1.00 85.69 86 GLN A C 1
ATOM 687 O O . GLN A 1 86 ? -2.884 -11.378 25.756 1.00 85.69 86 GLN A O 1
ATOM 692 N N . ASN A 1 87 ? -3.981 -13.052 24.740 1.00 84.94 87 ASN A N 1
ATOM 693 C CA . ASN A 1 87 ? -3.383 -12.882 23.417 1.00 84.94 87 ASN A CA 1
ATOM 694 C C . ASN A 1 87 ? -4.125 -11.865 22.529 1.00 84.94 87 ASN A C 1
ATOM 696 O O . ASN A 1 87 ? -3.771 -11.715 21.359 1.00 84.94 87 ASN A O 1
ATOM 700 N N . SER A 1 88 ? -5.150 -11.186 23.053 1.00 89.19 88 SER A N 1
ATOM 701 C CA . SER A 1 88 ? -5.885 -10.160 22.310 1.00 89.19 88 SER A CA 1
ATOM 702 C C . SER A 1 88 ? -5.020 -8.908 22.105 1.00 89.19 88 SER A C 1
ATOM 704 O O . SER A 1 88 ? -4.271 -8.526 23.008 1.00 89.19 88 SER A O 1
ATOM 706 N N . PRO A 1 89 ? -5.142 -8.212 20.961 1.00 90.38 89 PRO A N 1
ATOM 707 C CA . PRO A 1 89 ? -4.517 -6.912 20.753 1.00 90.38 89 PRO A CA 1
ATOM 708 C C . PRO A 1 89 ? -4.919 -5.908 21.835 1.00 90.38 89 PRO A C 1
ATOM 710 O O . PRO A 1 89 ? -6.054 -5.927 22.317 1.00 90.38 89 PRO A O 1
ATOM 713 N N . LYS A 1 90 ? -4.031 -4.967 22.169 1.00 92.44 90 LYS A N 1
ATOM 714 C CA . LYS A 1 90 ? -4.346 -3.895 23.130 1.00 92.44 90 LYS A CA 1
ATOM 715 C C . LYS A 1 90 ? -5.573 -3.086 22.692 1.00 92.44 90 LYS A C 1
ATOM 717 O O . LYS A 1 90 ? -6.361 -2.649 23.517 1.00 92.44 90 LYS A O 1
ATOM 722 N N . GLU A 1 91 ? -5.790 -2.936 21.392 1.00 94.81 91 GLU A N 1
ATOM 723 C CA . GLU A 1 91 ? -6.948 -2.251 20.828 1.00 94.81 91 GLU A CA 1
ATOM 724 C C . GLU A 1 91 ? -8.266 -2.968 21.166 1.00 94.81 91 GLU A C 1
ATOM 726 O O . GLU A 1 91 ? -9.275 -2.303 21.383 1.00 94.81 91 GLU A O 1
ATOM 731 N N . TYR A 1 92 ? -8.254 -4.302 21.297 1.00 95.25 92 TYR A N 1
ATOM 732 C CA . TYR A 1 92 ? -9.422 -5.071 21.747 1.00 95.25 92 TYR A CA 1
ATOM 733 C C . TYR A 1 92 ? -9.740 -4.761 23.214 1.00 95.25 92 TYR A C 1
ATOM 735 O O . TYR A 1 92 ? -10.882 -4.462 23.562 1.00 95.25 92 TYR A O 1
ATOM 743 N N . TYR A 1 93 ? -8.712 -4.760 24.074 1.00 95.81 93 TYR A N 1
ATOM 744 C CA . TYR A 1 93 ? -8.844 -4.350 25.476 1.00 95.81 93 TYR A CA 1
ATOM 745 C C . TYR A 1 93 ? -9.380 -2.921 25.607 1.00 95.81 93 TYR A C 1
ATOM 747 O O . TYR A 1 93 ? -10.185 -2.650 26.498 1.00 95.81 93 TYR A O 1
ATOM 755 N N . LEU A 1 94 ? -8.959 -2.016 24.719 1.00 96.69 94 LEU A N 1
ATOM 756 C CA . LEU A 1 94 ? -9.439 -0.639 24.684 1.00 96.69 94 LEU A CA 1
ATOM 757 C C . LEU A 1 94 ? -10.915 -0.555 24.270 1.00 96.69 94 LEU A C 1
ATOM 759 O O . LEU A 1 94 ? -11.683 0.122 24.946 1.00 96.69 94 LEU A O 1
ATOM 763 N N . GLY A 1 95 ? -11.325 -1.276 23.220 1.00 97.06 95 GLY A N 1
ATOM 764 C CA . GLY A 1 95 ? -12.725 -1.335 22.781 1.00 97.06 95 GLY A CA 1
ATOM 765 C C . GLY A 1 95 ? -13.654 -1.859 23.877 1.00 97.06 95 GLY A C 1
ATOM 766 O O . GLY A 1 95 ? -14.646 -1.212 24.209 1.00 97.06 95 GLY A O 1
ATOM 767 N N . ARG A 1 96 ? -13.276 -2.967 24.529 1.00 97.25 96 ARG A N 1
ATOM 768 C CA . ARG A 1 96 ? -14.016 -3.530 25.673 1.00 97.25 96 ARG A CA 1
ATOM 769 C C . ARG A 1 96 ? -14.093 -2.562 26.846 1.00 97.25 96 ARG A C 1
ATOM 771 O O . ARG A 1 96 ? -15.146 -2.421 27.460 1.00 97.25 96 ARG A O 1
ATOM 778 N N . PHE A 1 97 ? -12.991 -1.885 27.154 1.00 97.44 97 PHE A N 1
ATOM 779 C CA . PHE A 1 97 ? -12.973 -0.870 28.199 1.00 97.44 97 PHE A CA 1
ATOM 780 C C . PHE A 1 97 ? -13.936 0.285 27.882 1.00 97.44 97 PHE A C 1
ATOM 782 O O . PHE A 1 97 ? -14.718 0.672 28.750 1.00 97.44 97 PHE A O 1
ATOM 789 N N . TYR A 1 98 ? -13.921 0.802 26.649 1.00 97.44 98 TYR A N 1
ATOM 790 C CA . TYR A 1 98 ? -14.803 1.892 26.231 1.00 97.44 98 TYR A CA 1
ATOM 791 C C . TYR A 1 98 ? -16.286 1.517 26.322 1.00 97.44 98 TYR A C 1
ATOM 793 O O . TYR A 1 98 ? -17.068 2.302 26.862 1.00 97.44 98 TYR A O 1
ATOM 801 N N . GLU A 1 99 ? -16.663 0.307 25.891 1.00 96.94 99 GLU A N 1
ATOM 802 C CA . GLU A 1 99 ? -18.029 -0.211 26.058 1.00 96.94 99 GLU A CA 1
ATOM 803 C C . GLU A 1 99 ? -18.453 -0.231 27.534 1.00 96.94 99 GLU A C 1
ATOM 805 O O . GLU A 1 99 ? -19.524 0.258 27.888 1.00 96.94 99 GLU A O 1
ATOM 810 N N . MET A 1 100 ? -17.601 -0.768 28.413 1.00 96.62 100 MET A N 1
ATOM 811 C CA . MET A 1 100 ? -17.912 -0.922 29.840 1.00 96.62 100 MET A CA 1
ATOM 812 C C . MET A 1 100 ? -17.921 0.408 30.602 1.00 96.62 100 MET A C 1
ATOM 814 O O . MET A 1 100 ? -18.618 0.543 31.607 1.00 96.62 100 MET A O 1
ATOM 818 N N . ALA A 1 101 ? -17.147 1.394 30.148 1.00 95.56 101 ALA A N 1
ATOM 819 C CA . ALA A 1 101 ? -17.124 2.722 30.747 1.00 95.56 101 ALA A CA 1
ATOM 820 C C . ALA A 1 101 ? -18.394 3.529 30.442 1.00 95.56 101 ALA A C 1
ATOM 822 O O . ALA A 1 101 ? -18.754 4.403 31.241 1.00 95.56 101 ALA A O 1
ATOM 823 N N . GLY A 1 102 ? -19.064 3.238 29.320 1.00 93.88 102 GLY A N 1
ATOM 824 C CA . GLY A 1 102 ? -20.360 3.812 28.941 1.00 93.88 102 GLY A CA 1
ATOM 825 C C . GLY A 1 102 ? -20.352 5.320 28.666 1.00 93.88 102 GLY A C 1
ATOM 826 O O . GLY A 1 102 ? -21.412 5.933 28.611 1.00 93.88 102 GLY A O 1
ATOM 827 N N . GLU A 1 103 ? -19.174 5.935 28.545 1.00 93.56 103 GLU A N 1
ATOM 828 C CA . GLU A 1 103 ? -19.003 7.387 28.360 1.00 93.56 103 GLU A CA 1
ATOM 829 C C . GLU A 1 103 ? -18.335 7.764 27.033 1.00 93.56 103 GLU A C 1
ATOM 831 O O . GLU A 1 103 ? -18.265 8.942 26.688 1.00 93.56 103 GLU A O 1
ATOM 836 N N . PHE A 1 104 ? -17.849 6.768 26.293 1.00 94.75 104 PHE A N 1
ATOM 837 C CA . PHE A 1 104 ? -17.212 6.953 24.996 1.00 94.75 104 PHE A CA 1
ATOM 838 C C . PHE A 1 104 ? -18.256 6.933 23.888 1.00 94.75 104 PHE A C 1
ATOM 840 O O . PHE A 1 104 ? -19.274 6.246 23.981 1.00 94.75 104 PHE A O 1
ATOM 847 N N . SER A 1 105 ? -18.002 7.692 22.826 1.00 93.94 105 SER A N 1
ATOM 848 C CA . SER A 1 105 ? -18.885 7.700 21.664 1.00 93.94 105 SER A CA 1
ATOM 849 C C . SER A 1 105 ? -18.832 6.372 20.910 1.00 93.94 105 SER A C 1
ATOM 851 O O . SER A 1 105 ? -17.796 5.703 20.880 1.00 93.94 105 SER A O 1
ATOM 853 N N . ASP A 1 106 ? -19.917 6.038 20.205 1.00 95.19 106 ASP A N 1
ATOM 854 C CA . ASP A 1 106 ? -19.955 4.858 19.332 1.00 95.19 106 ASP A CA 1
ATOM 855 C C . ASP A 1 106 ? -18.786 4.854 18.338 1.00 95.19 106 ASP A C 1
ATOM 857 O O . ASP A 1 106 ? -18.180 3.823 18.071 1.00 95.19 106 ASP A O 1
ATOM 861 N N . LYS A 1 107 ? -18.386 6.033 17.855 1.00 94.19 107 LYS A N 1
ATOM 862 C CA . LYS A 1 107 ? -17.235 6.179 16.965 1.00 94.19 107 LYS A CA 1
ATOM 863 C C . LYS A 1 107 ? -15.924 5.744 17.620 1.00 94.19 107 LYS A C 1
ATOM 865 O O . LYS A 1 107 ? -15.137 5.049 16.991 1.00 94.19 107 LYS A O 1
ATOM 870 N N . GLU A 1 108 ? -15.665 6.159 18.858 1.00 94.81 108 GLU A N 1
ATOM 871 C CA . GLU A 1 108 ? -14.435 5.793 19.574 1.00 94.81 108 GLU A CA 1
ATOM 872 C C . GLU A 1 108 ? -14.371 4.289 19.844 1.00 94.81 108 GLU A C 1
ATOM 874 O O . GLU A 1 108 ? -13.318 3.674 19.661 1.00 94.81 108 GLU A O 1
ATOM 879 N N . ILE A 1 109 ? -15.508 3.692 20.208 1.00 97.31 109 ILE A N 1
ATOM 880 C CA . ILE A 1 109 ? -15.638 2.246 20.406 1.00 97.31 109 ILE A CA 1
ATOM 881 C C . ILE A 1 109 ? -15.407 1.506 19.079 1.00 97.31 109 ILE A C 1
ATOM 883 O O . ILE A 1 109 ? -14.576 0.598 19.002 1.00 97.31 109 ILE A O 1
ATOM 887 N N . GLY A 1 110 ? -16.086 1.932 18.013 1.00 97.00 110 GLY A N 1
ATOM 888 C CA . GLY A 1 110 ? -15.983 1.338 16.683 1.00 97.00 110 GLY A CA 1
ATOM 889 C C . GLY A 1 110 ? -14.576 1.427 16.084 1.00 97.00 110 GLY A C 1
ATOM 890 O O . GLY A 1 110 ? -14.070 0.444 15.547 1.00 97.00 110 GLY A O 1
ATOM 891 N N . GLU A 1 111 ? -13.890 2.565 16.237 1.00 96.25 111 GLU A N 1
ATOM 892 C CA . GLU A 1 111 ? -12.497 2.733 15.796 1.00 96.25 111 GLU A CA 1
ATOM 893 C C . GLU A 1 111 ? -11.518 1.864 16.599 1.00 96.25 111 GLU A C 1
ATOM 895 O O . GLU A 1 111 ? -10.544 1.357 16.037 1.00 96.25 111 GLU A O 1
ATOM 900 N N . ALA A 1 112 ? -11.753 1.658 17.901 1.00 97.12 112 ALA A N 1
ATOM 901 C CA . ALA A 1 112 ? -10.940 0.738 18.698 1.00 97.12 112 ALA A CA 1
ATOM 902 C C . ALA A 1 112 ? -11.075 -0.706 18.184 1.00 97.12 112 ALA A C 1
ATOM 904 O O . ALA A 1 112 ? -10.067 -1.388 17.979 1.00 97.12 112 ALA A O 1
ATOM 905 N N . TYR A 1 113 ? -12.298 -1.143 17.875 1.00 98.06 113 TYR A N 1
ATOM 906 C CA . TYR A 1 113 ? -12.543 -2.466 17.300 1.00 98.06 113 TYR A CA 1
ATOM 907 C C . TYR A 1 113 ? -12.013 -2.624 15.875 1.00 98.06 113 TYR A C 1
ATOM 909 O O . TYR A 1 113 ? -11.418 -3.657 15.564 1.00 98.06 113 TYR A O 1
ATOM 917 N N . TYR A 1 114 ? -12.119 -1.593 15.031 1.00 97.19 114 TYR A N 1
ATOM 918 C CA . TYR A 1 114 ? -11.467 -1.587 13.722 1.00 97.19 114 TYR A CA 1
ATOM 919 C C . TYR A 1 114 ? -9.955 -1.791 13.862 1.00 97.19 114 TYR A C 1
ATOM 921 O O . TYR A 1 114 ? -9.401 -2.710 13.262 1.00 97.19 114 TYR A O 1
ATOM 929 N N . LYS A 1 115 ? -9.274 -1.004 14.704 1.00 94.88 115 LYS A N 1
ATOM 930 C CA . LYS A 1 115 ? -7.822 -1.150 14.895 1.00 94.88 115 LYS A CA 1
ATOM 931 C C . LYS A 1 115 ? -7.449 -2.519 15.470 1.00 94.88 115 LYS A C 1
ATOM 933 O O . LYS A 1 115 ? -6.449 -3.090 15.049 1.00 94.88 115 LYS A O 1
ATOM 938 N N . SER A 1 116 ? -8.267 -3.080 16.363 1.00 94.81 116 SER A N 1
ATOM 939 C CA . SER A 1 116 ? -8.098 -4.456 16.846 1.00 94.81 116 SER A CA 1
ATOM 940 C C . SER A 1 116 ? -8.176 -5.482 15.716 1.00 94.81 116 SER A C 1
ATOM 942 O O . SER A 1 116 ? -7.309 -6.353 15.621 1.00 94.81 116 SER A O 1
ATOM 944 N N . TYR A 1 117 ? -9.183 -5.368 14.847 1.00 94.56 117 TYR A N 1
ATOM 945 C CA . TYR A 1 117 ? -9.337 -6.236 13.683 1.00 94.56 117 TYR A CA 1
ATOM 946 C C . TYR A 1 117 ? -8.107 -6.158 12.768 1.00 94.56 117 TYR A C 1
ATOM 948 O O . TYR A 1 117 ? -7.556 -7.184 12.365 1.00 94.56 117 TYR A O 1
ATOM 956 N N . ILE A 1 118 ? -7.626 -4.940 12.508 1.00 91.88 118 ILE A N 1
ATOM 957 C CA . ILE A 1 118 ? -6.426 -4.699 11.706 1.00 91.88 118 ILE A CA 1
ATOM 958 C C . ILE A 1 118 ? -5.170 -5.298 12.340 1.00 91.88 118 ILE A C 1
ATOM 960 O O . ILE A 1 118 ? -4.352 -5.905 11.645 1.00 91.88 118 ILE A O 1
ATOM 964 N N . GLU A 1 119 ? -5.017 -5.189 13.653 1.00 89.56 119 GLU A N 1
ATOM 965 C CA . GLU A 1 119 ? -3.860 -5.759 14.331 1.00 89.56 119 GLU A CA 1
ATOM 966 C C . GLU A 1 119 ? -3.851 -7.288 14.249 1.00 89.56 119 GLU A C 1
ATOM 968 O O . GLU A 1 119 ? -2.808 -7.889 13.984 1.00 89.56 119 GLU A O 1
ATOM 973 N N . HIS A 1 120 ? -5.019 -7.923 14.382 1.00 88.31 120 HIS A N 1
ATOM 974 C CA . HIS A 1 120 ? -5.145 -9.368 14.215 1.00 88.31 120 HIS A CA 1
ATOM 975 C C . HIS A 1 120 ? -4.708 -9.838 12.821 1.00 88.31 120 HIS A C 1
ATOM 977 O O . HIS A 1 120 ? -3.905 -10.769 12.724 1.00 88.31 120 HIS A O 1
ATOM 983 N N . ILE A 1 121 ? -5.206 -9.203 11.751 1.00 87.00 121 ILE A N 1
ATOM 984 C CA . ILE A 1 121 ? -4.896 -9.623 10.371 1.00 87.00 121 ILE A CA 1
ATOM 985 C C . ILE A 1 121 ? -3.430 -9.384 9.994 1.00 87.00 121 ILE A C 1
ATOM 987 O O . ILE A 1 121 ? -2.894 -10.095 9.147 1.00 87.00 121 ILE A O 1
ATOM 991 N N . ASN A 1 122 ? -2.783 -8.383 10.594 1.00 84.06 122 ASN A N 1
ATOM 992 C CA . ASN A 1 122 ? -1.389 -8.053 10.310 1.00 84.06 122 ASN A CA 1
ATOM 993 C C . ASN A 1 122 ? -0.420 -8.932 11.111 1.00 84.06 122 ASN A C 1
ATOM 995 O O . ASN A 1 122 ? 0.610 -9.345 10.585 1.00 84.06 122 ASN A O 1
ATOM 999 N N . ARG A 1 123 ? -0.767 -9.275 12.359 1.00 81.25 123 ARG A N 1
ATOM 1000 C CA . ARG A 1 123 ? 0.048 -10.146 13.221 1.00 81.25 123 ARG A CA 1
ATOM 1001 C C . ARG A 1 123 ? -0.233 -11.644 13.059 1.00 81.25 123 ARG A C 1
ATOM 1003 O O . ARG A 1 123 ? 0.412 -12.441 13.732 1.00 81.25 123 ARG A O 1
ATOM 1010 N N . ASN A 1 124 ? -1.187 -12.039 12.210 1.00 68.75 124 ASN A N 1
ATOM 1011 C CA . ASN A 1 124 ? -1.661 -13.427 12.079 1.00 68.75 124 ASN A CA 1
ATOM 1012 C C . ASN A 1 124 ? -2.013 -14.074 13.438 1.00 68.75 124 ASN A C 1
ATOM 1014 O O . ASN A 1 124 ? -1.728 -15.248 13.679 1.00 68.75 124 ASN A O 1
ATOM 1018 N N . VAL A 1 125 ? -2.602 -13.302 14.358 1.00 65.19 125 VAL A N 1
ATOM 1019 C CA . VAL A 1 125 ? -2.945 -13.794 15.702 1.00 65.19 125 VAL A CA 1
ATOM 1020 C C . VAL A 1 125 ? -4.068 -14.825 15.585 1.00 65.19 125 VAL A C 1
ATOM 1022 O O . VAL A 1 125 ? -5.156 -14.494 15.126 1.00 65.19 125 VAL A O 1
ATOM 1025 N N . GLN A 1 126 ? -3.824 -16.056 16.050 1.00 57.53 126 GLN A N 1
ATOM 1026 C CA . GLN A 1 126 ? -4.719 -17.217 15.893 1.00 57.53 126 GLN A CA 1
ATOM 1027 C C . GLN A 1 126 ? -6.031 -17.174 16.708 1.00 57.53 126 GLN A C 1
ATOM 1029 O O . GLN A 1 126 ? -6.746 -18.172 16.775 1.00 57.53 126 GLN A O 1
ATOM 1034 N N . ASN A 1 127 ? -6.373 -16.051 17.346 1.00 68.38 127 ASN A N 1
ATOM 1035 C CA . ASN A 1 127 ? -7.623 -15.940 18.096 1.00 68.38 127 ASN A CA 1
ATOM 1036 C C . ASN A 1 127 ? -8.779 -15.539 17.163 1.00 68.38 127 ASN A C 1
ATOM 1038 O O . ASN A 1 127 ? -9.055 -14.356 16.955 1.00 68.38 127 ASN A O 1
ATOM 1042 N N . ASN A 1 128 ? -9.428 -16.549 16.579 1.00 77.38 128 ASN A N 1
ATOM 1043 C CA . ASN A 1 128 ? -10.522 -16.361 15.625 1.00 77.38 128 ASN A CA 1
ATOM 1044 C C . ASN A 1 128 ? -11.759 -15.694 16.247 1.00 77.38 128 ASN A C 1
ATOM 1046 O O . ASN A 1 128 ? -12.463 -14.966 15.545 1.00 77.38 128 ASN A O 1
ATOM 1050 N N . ASP A 1 129 ? -12.012 -15.902 17.541 1.00 88.38 129 ASP A N 1
ATOM 1051 C CA . ASP A 1 129 ? -13.209 -15.376 18.203 1.00 88.38 129 ASP A CA 1
ATOM 1052 C C . ASP A 1 129 ? -13.106 -13.865 18.409 1.00 88.38 129 ASP A C 1
ATOM 1054 O O . ASP A 1 129 ? -14.008 -13.129 18.005 1.00 88.38 129 ASP A O 1
ATOM 1058 N N . THR A 1 130 ? -11.979 -13.376 18.939 1.00 90.44 130 THR A N 1
ATOM 1059 C CA . THR A 1 130 ? -11.767 -11.930 19.129 1.00 90.44 130 THR A CA 1
ATOM 1060 C C . THR A 1 130 ? -11.644 -11.200 17.796 1.00 90.44 130 THR A C 1
ATOM 1062 O O . THR A 1 130 ? -12.161 -10.096 17.661 1.00 90.44 130 THR A O 1
ATOM 1065 N N . LEU A 1 131 ? -11.038 -11.825 16.778 1.00 91.56 131 LEU A N 1
ATOM 1066 C CA . LEU A 1 131 ? -11.017 -11.296 15.412 1.00 91.56 131 LEU A CA 1
ATOM 1067 C C . LEU A 1 131 ? -12.443 -11.099 14.868 1.00 91.56 131 LEU A C 1
ATOM 1069 O O . LEU A 1 131 ? -12.769 -10.024 14.361 1.00 91.56 131 LEU A O 1
ATOM 1073 N N . LYS A 1 132 ? -13.297 -12.126 14.975 1.00 93.25 132 LYS A N 1
ATOM 1074 C CA . LYS A 1 132 ? -14.685 -12.075 14.497 1.00 93.25 132 LYS A CA 1
ATOM 1075 C C . LYS A 1 132 ? -15.512 -11.059 15.281 1.00 93.25 132 LYS A C 1
ATOM 1077 O O . LYS A 1 132 ? -16.286 -10.315 14.684 1.00 93.25 132 LYS A O 1
ATOM 1082 N N . GLU A 1 133 ? -15.345 -11.008 16.598 1.00 95.50 133 GLU A N 1
ATOM 1083 C CA . GLU A 1 133 ? -16.041 -10.038 17.438 1.00 95.50 133 GLU A CA 1
ATOM 1084 C C . GLU A 1 133 ? -15.618 -8.603 17.106 1.00 95.50 133 GLU A C 1
ATOM 1086 O O . GLU A 1 133 ? -16.487 -7.752 16.937 1.00 95.50 133 GLU A O 1
ATOM 1091 N N . SER A 1 134 ? -14.319 -8.338 16.919 1.00 96.31 134 SER A N 1
ATOM 1092 C CA . SER A 1 134 ? -13.824 -7.022 16.493 1.00 96.31 134 SER A CA 1
ATOM 1093 C C . SER A 1 134 ? -14.406 -6.578 15.156 1.00 96.31 134 SER A C 1
ATOM 1095 O O . SER A 1 134 ? -14.743 -5.407 15.001 1.00 96.31 134 SER A O 1
ATOM 1097 N N . LEU A 1 135 ? -14.567 -7.497 14.197 1.00 96.50 135 LEU A N 1
ATOM 1098 C CA . LEU A 1 135 ? -15.231 -7.196 12.928 1.00 96.50 135 LEU A CA 1
ATOM 1099 C C . LEU A 1 135 ? -16.691 -6.780 13.151 1.00 96.50 135 LEU A C 1
ATOM 1101 O O . LEU A 1 135 ? -17.104 -5.721 12.684 1.00 96.50 135 LEU A O 1
ATOM 1105 N N . ILE A 1 136 ? -17.457 -7.592 13.884 1.00 97.62 136 ILE A N 1
ATOM 1106 C CA . ILE A 1 136 ? -18.895 -7.370 14.099 1.00 97.62 136 ILE A CA 1
ATOM 1107 C C . ILE A 1 136 ? -19.139 -6.092 14.906 1.00 97.62 136 ILE A C 1
ATOM 1109 O O . ILE A 1 136 ? -19.921 -5.242 14.486 1.00 97.62 136 ILE A O 1
ATOM 1113 N N . LYS A 1 137 ? -18.444 -5.925 16.037 1.00 98.25 137 LYS A N 1
ATOM 1114 C CA . LYS A 1 137 ? -18.580 -4.737 16.887 1.00 98.25 137 LYS A CA 1
ATOM 1115 C C . LYS A 1 137 ? -18.071 -3.480 16.199 1.00 98.25 137 LYS A C 1
ATOM 1117 O O . LYS A 1 137 ? -18.698 -2.433 16.318 1.00 98.25 137 LYS A O 1
ATOM 1122 N N . GLY A 1 138 ? -16.970 -3.575 15.452 1.00 98.00 138 GLY A N 1
ATOM 1123 C CA . GLY A 1 138 ? -16.467 -2.460 14.656 1.00 98.00 138 GLY A CA 1
ATOM 1124 C C . GLY A 1 138 ? -17.510 -1.956 13.658 1.00 98.00 138 GLY A C 1
ATOM 1125 O O . GLY A 1 138 ? -17.711 -0.750 13.558 1.00 98.00 138 GLY A O 1
ATOM 1126 N N . ILE A 1 139 ? -18.214 -2.862 12.970 1.00 98.25 139 ILE A N 1
ATOM 1127 C CA . ILE A 1 139 ? -19.303 -2.499 12.050 1.00 98.25 139 ILE A CA 1
ATOM 1128 C C . ILE A 1 139 ? -20.472 -1.869 12.814 1.00 98.25 139 ILE A C 1
ATOM 1130 O O . ILE A 1 139 ? -20.846 -0.744 12.499 1.00 98.25 139 ILE A O 1
ATOM 1134 N N . ASP A 1 140 ? -21.002 -2.547 13.835 1.00 97.75 140 ASP A N 1
ATOM 1135 C CA . ASP A 1 140 ? -22.192 -2.105 14.581 1.00 97.75 140 ASP A CA 1
ATOM 1136 C C . ASP A 1 140 ? -22.016 -0.703 15.192 1.00 97.75 140 ASP A C 1
ATOM 1138 O O . ASP A 1 140 ? -22.848 0.187 15.005 1.00 97.75 140 ASP A O 1
ATOM 1142 N N . TYR A 1 141 ? -20.892 -0.461 15.869 1.00 97.44 141 TYR A N 1
ATOM 1143 C CA . TYR A 1 141 ? -20.622 0.837 16.485 1.00 97.44 141 TYR A CA 1
ATOM 1144 C C . TYR A 1 141 ? -20.360 1.949 15.458 1.00 97.44 141 TYR A C 1
ATOM 1146 O O . TYR A 1 141 ? -20.832 3.074 15.632 1.00 97.44 141 TYR A O 1
ATOM 1154 N N . LEU A 1 142 ? -19.661 1.664 14.354 1.00 95.94 142 LEU A N 1
ATOM 1155 C CA . LEU A 1 142 ? -19.444 2.669 13.307 1.00 95.94 142 LEU A CA 1
ATOM 1156 C C . LEU A 1 142 ? -20.720 2.953 12.490 1.00 95.94 142 LEU A C 1
ATOM 1158 O O . LEU A 1 142 ? -20.925 4.084 12.049 1.00 95.94 142 LEU A O 1
ATOM 1162 N N . GLU A 1 143 ? -21.615 1.978 12.306 1.00 95.50 143 GLU A N 1
ATOM 1163 C CA . GLU A 1 143 ? -22.947 2.205 11.724 1.00 95.50 143 GLU A CA 1
ATOM 1164 C C . GLU A 1 143 ? -23.794 3.122 12.628 1.00 95.50 143 GLU A C 1
ATOM 1166 O O . GLU A 1 143 ? -24.396 4.095 12.152 1.00 95.50 143 GLU A O 1
ATOM 1171 N N . LYS A 1 144 ? -23.788 2.876 13.946 1.00 93.56 144 LYS A N 1
ATOM 1172 C CA . LYS A 1 144 ? -24.456 3.740 14.936 1.00 93.56 144 LYS A CA 1
ATOM 1173 C C . LYS A 1 144 ? -23.902 5.160 14.917 1.00 93.56 144 LYS A C 1
ATOM 1175 O O . LYS A 1 144 ? -24.679 6.118 14.886 1.00 93.56 144 LYS A O 1
ATOM 1180 N N . SER A 1 145 ? -22.578 5.316 14.840 1.00 91.81 145 SER A N 1
ATOM 1181 C CA . SER A 1 145 ? -21.962 6.644 14.834 1.00 91.81 145 SER A CA 1
ATOM 1182 C C . SER A 1 145 ? -22.398 7.489 13.633 1.00 91.81 145 SER A C 1
ATOM 1184 O O . SER A 1 145 ? -22.668 8.678 13.801 1.00 91.81 145 SER A O 1
ATOM 1186 N N . LEU A 1 146 ? -22.565 6.881 12.450 1.00 87.56 146 LEU A N 1
ATOM 1187 C CA . LEU A 1 146 ? -23.050 7.573 11.245 1.00 87.56 146 LEU A CA 1
ATOM 1188 C C . LEU A 1 146 ? -24.475 8.126 11.391 1.00 87.56 146 LEU A C 1
ATOM 1190 O O . LEU A 1 146 ? -24.812 9.138 10.773 1.00 87.56 146 LEU A O 1
ATOM 1194 N N . SER A 1 147 ? -25.310 7.470 12.198 1.00 77.69 147 SER A N 1
ATOM 1195 C CA . SER A 1 147 ? -26.704 7.868 12.432 1.00 77.69 147 SER A CA 1
ATOM 1196 C C . SER A 1 147 ? -26.825 9.079 13.365 1.00 77.69 147 SER A C 1
ATOM 1198 O O . SER A 1 147 ? -27.868 9.726 13.407 1.00 77.69 147 SER A O 1
ATOM 1200 N N . SER A 1 148 ? -25.749 9.441 14.073 1.00 68.69 148 SER A N 1
ATOM 1201 C CA . SER A 1 148 ? -25.730 10.550 15.038 1.00 68.69 148 SER A CA 1
ATOM 1202 C C . SER A 1 148 ? -25.727 11.956 14.408 1.00 68.69 148 SER A C 1
ATOM 1204 O O . SER A 1 148 ? -25.727 12.954 15.128 1.00 68.69 148 SER A O 1
ATOM 1206 N N . GLY A 1 149 ? -25.709 12.063 13.071 1.00 59.00 149 GLY A N 1
ATOM 1207 C CA . GLY A 1 149 ? -25.826 13.330 12.332 1.00 59.00 149 GLY A CA 1
ATOM 1208 C C . GLY A 1 149 ? -24.612 14.265 12.424 1.00 59.00 149 GLY A C 1
ATOM 1209 O O . GLY A 1 149 ? -24.612 15.339 11.818 1.00 59.00 149 GLY A O 1
ATOM 1210 N N . LYS A 1 150 ? -23.556 13.880 13.150 1.00 65.88 150 LYS A N 1
ATOM 1211 C CA . LYS A 1 150 ? -22.295 14.628 13.194 1.00 65.88 150 LYS A CA 1
ATOM 1212 C C . LYS A 1 150 ? -21.598 14.544 11.832 1.00 65.88 150 LYS A C 1
ATOM 1214 O O . LYS A 1 150 ? -21.623 13.507 11.173 1.00 65.88 150 LYS A O 1
ATOM 1219 N N . LYS A 1 151 ? -20.953 15.639 11.404 1.00 61.56 151 LYS A N 1
ATOM 1220 C CA . LYS A 1 151 ? -20.052 15.621 10.240 1.00 61.56 151 LYS A CA 1
ATOM 1221 C C . LYS A 1 151 ? -18.841 14.758 10.577 1.00 61.56 151 LYS A C 1
ATOM 1223 O O . LYS A 1 151 ? -17.845 15.246 11.109 1.00 61.56 151 LYS A O 1
ATOM 1228 N N . ASP A 1 152 ? -18.953 13.473 10.296 1.00 65.94 152 ASP A N 1
ATOM 1229 C CA . ASP A 1 152 ? -17.838 12.555 10.399 1.00 65.94 152 ASP A CA 1
ATOM 1230 C C . ASP A 1 152 ? -16.864 12.754 9.238 1.00 65.94 152 ASP A C 1
ATOM 1232 O O . ASP A 1 152 ? -17.229 13.174 8.139 1.00 65.94 152 ASP A O 1
ATOM 1236 N N . GLY A 1 153 ? -15.587 12.485 9.509 1.00 81.56 153 GLY A N 1
ATOM 1237 C CA . GLY A 1 153 ? -14.571 12.416 8.468 1.00 81.56 153 GLY A CA 1
ATOM 1238 C C . GLY A 1 153 ? -14.848 11.277 7.486 1.00 81.56 153 GLY A C 1
ATOM 1239 O O . GLY A 1 153 ? -15.791 10.504 7.634 1.00 81.56 153 GLY A O 1
ATOM 1240 N N . PHE A 1 154 ? -13.981 11.155 6.485 1.00 88.75 154 PHE A N 1
ATOM 1241 C CA . PHE A 1 154 ? -14.074 10.101 5.480 1.00 88.75 154 PHE A CA 1
ATOM 1242 C C . PHE A 1 154 ? -14.155 8.703 6.139 1.00 88.75 154 PHE A C 1
ATOM 1244 O O . PHE A 1 154 ? -13.230 8.345 6.874 1.00 88.75 154 PHE A O 1
ATOM 1251 N N . PRO A 1 155 ? -15.222 7.912 5.907 1.00 93.06 155 PRO A N 1
ATOM 1252 C CA . PRO A 1 155 ? -15.548 6.735 6.718 1.00 93.06 155 PRO A CA 1
ATOM 1253 C C . PRO A 1 155 ? -14.803 5.470 6.251 1.00 93.06 155 PRO A C 1
ATOM 1255 O O . PRO A 1 155 ? -15.406 4.426 5.998 1.00 93.06 1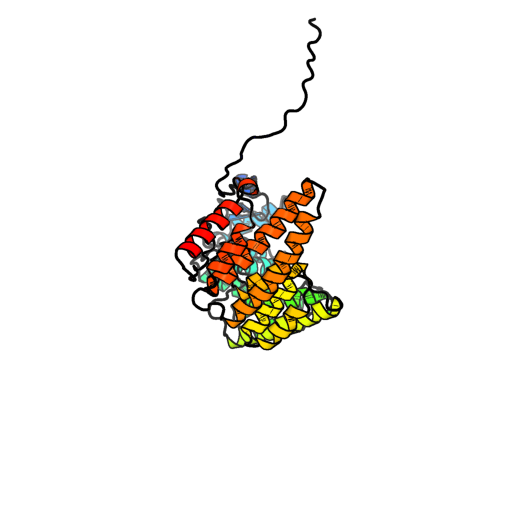55 PRO A O 1
ATOM 1258 N N . SER A 1 156 ? -13.477 5.560 6.109 1.00 92.88 156 SER A N 1
ATOM 1259 C CA . SER A 1 156 ? -12.655 4.466 5.578 1.00 92.88 156 SER A CA 1
ATOM 1260 C C . SER A 1 156 ? -12.679 3.221 6.461 1.00 92.88 156 SER A C 1
ATOM 1262 O O . SER A 1 156 ? -12.755 2.122 5.925 1.00 92.88 156 SER A O 1
ATOM 1264 N N . SER A 1 157 ? -12.653 3.380 7.791 1.00 95.75 157 SER A N 1
ATOM 1265 C CA . SER A 1 157 ? -12.625 2.260 8.744 1.00 95.75 157 SER A CA 1
ATOM 1266 C C . SER A 1 157 ? -13.825 1.331 8.536 1.00 95.75 157 SER A C 1
ATOM 1268 O O . SER A 1 157 ? -13.653 0.138 8.297 1.00 95.75 157 SER A O 1
ATOM 1270 N N . LEU A 1 158 ? -15.041 1.888 8.496 1.00 96.88 158 LEU A N 1
ATOM 1271 C CA . LEU A 1 158 ? -16.257 1.110 8.247 1.00 96.88 158 LEU A CA 1
ATOM 1272 C C . LEU A 1 158 ? -16.271 0.493 6.842 1.00 96.88 158 LEU A C 1
ATOM 1274 O O . LEU A 1 158 ? -16.619 -0.674 6.688 1.00 96.88 158 LEU A O 1
ATOM 1278 N N . ALA A 1 159 ? -15.844 1.235 5.816 1.00 96.69 159 ALA A N 1
ATOM 1279 C CA . ALA A 1 159 ? -15.783 0.707 4.454 1.00 96.69 159 ALA A CA 1
ATOM 1280 C C . ALA A 1 159 ? -14.820 -0.494 4.333 1.00 96.69 159 ALA A C 1
ATOM 1282 O O . ALA A 1 159 ? -15.136 -1.477 3.661 1.00 96.69 159 ALA A O 1
ATOM 1283 N N . TYR A 1 160 ? -13.675 -0.455 5.018 1.00 96.25 160 TYR A N 1
ATOM 1284 C CA . TYR A 1 160 ? -12.732 -1.573 5.082 1.00 96.25 160 TYR A CA 1
ATOM 1285 C C . TYR A 1 160 ? -13.287 -2.784 5.841 1.00 96.25 160 TYR A C 1
ATOM 1287 O O . TYR A 1 160 ? -13.051 -3.927 5.430 1.00 96.25 160 TYR A O 1
ATOM 1295 N N . LEU A 1 161 ? -14.044 -2.556 6.920 1.00 97.19 161 LEU A N 1
ATOM 1296 C CA . LEU A 1 161 ? -14.737 -3.629 7.633 1.00 97.19 161 LEU A CA 1
ATOM 1297 C C . LEU A 1 161 ? -15.822 -4.272 6.762 1.00 97.19 161 LEU A C 1
ATOM 1299 O O . LEU A 1 161 ? -15.858 -5.494 6.672 1.00 97.19 161 LEU A O 1
ATOM 1303 N N . TYR A 1 162 ? -16.625 -3.490 6.034 1.00 97.31 162 TYR A N 1
ATOM 1304 C CA . TYR A 1 162 ? -17.592 -4.036 5.075 1.00 97.31 162 TYR A CA 1
ATOM 1305 C C . TYR A 1 162 ? -16.923 -4.893 4.001 1.00 97.31 162 TYR A C 1
ATOM 1307 O O . TYR A 1 162 ? -17.387 -5.994 3.725 1.00 97.31 162 TYR A O 1
ATOM 1315 N N . ILE A 1 163 ? -15.803 -4.444 3.424 1.00 95.19 163 ILE A N 1
ATOM 1316 C CA . ILE A 1 163 ? -15.053 -5.247 2.442 1.00 95.19 163 ILE A CA 1
ATOM 1317 C C . ILE A 1 163 ? -14.555 -6.549 3.069 1.00 95.19 163 ILE A C 1
ATOM 1319 O O . ILE A 1 163 ? -14.691 -7.613 2.466 1.00 95.19 163 ILE A O 1
ATOM 1323 N N . SER A 1 164 ? -14.031 -6.473 4.293 1.00 93.56 164 SER A N 1
ATOM 1324 C CA . SER A 1 164 ? -13.600 -7.646 5.057 1.00 93.56 164 SER A CA 1
ATOM 1325 C C . SER A 1 164 ? -14.752 -8.615 5.344 1.00 93.56 164 SER A C 1
ATOM 1327 O O . SER A 1 164 ? -14.555 -9.827 5.316 1.00 93.56 164 SER A O 1
ATOM 1329 N N . ASN A 1 165 ? -15.957 -8.084 5.560 1.00 95.12 165 ASN A N 1
ATOM 1330 C CA . ASN A 1 165 ? -17.194 -8.837 5.751 1.00 95.12 165 ASN A CA 1
ATOM 1331 C C . ASN A 1 165 ? -17.897 -9.210 4.429 1.00 95.12 165 ASN A C 1
ATOM 1333 O O . ASN A 1 165 ? -18.990 -9.766 4.443 1.00 95.12 165 ASN A O 1
ATOM 1337 N N . ARG A 1 166 ? -17.272 -8.928 3.275 1.00 94.06 166 ARG A N 1
ATOM 1338 C CA . ARG A 1 166 ? -17.798 -9.178 1.917 1.00 94.06 166 ARG A CA 1
ATOM 1339 C C . ARG A 1 166 ? -19.082 -8.415 1.568 1.00 94.06 166 ARG A C 1
ATOM 1341 O O . ARG A 1 166 ? -19.779 -8.761 0.620 1.00 94.06 166 ARG A O 1
ATOM 1348 N N . GLU A 1 167 ? -19.365 -7.328 2.273 1.00 95.75 167 GLU A N 1
ATOM 1349 C CA . GLU A 1 167 ? -20.479 -6.411 2.020 1.00 95.75 167 GLU A CA 1
ATOM 1350 C C . GLU A 1 167 ? -20.051 -5.290 1.053 1.00 95.75 167 GLU A C 1
ATOM 1352 O O . GLU A 1 167 ? -20.077 -4.099 1.377 1.00 95.75 167 GLU A O 1
ATOM 1357 N N . TYR A 1 168 ? -19.615 -5.662 -0.155 1.00 94.81 168 TYR A N 1
ATOM 1358 C CA . TYR A 1 168 ? -19.023 -4.725 -1.122 1.00 94.81 168 TYR A CA 1
ATOM 1359 C C . TYR A 1 168 ? -19.973 -3.594 -1.533 1.00 94.81 168 TYR A C 1
ATOM 1361 O O . TYR A 1 168 ? -19.534 -2.457 -1.708 1.00 94.81 168 TYR A O 1
ATOM 1369 N N . ASP A 1 169 ? -21.270 -3.881 -1.642 1.00 95.19 169 ASP A N 1
ATOM 1370 C CA . ASP A 1 169 ? -22.280 -2.884 -2.004 1.00 95.19 169 ASP A CA 1
ATOM 1371 C C . ASP A 1 169 ? -22.453 -1.829 -0.910 1.00 95.19 169 ASP A C 1
ATOM 1373 O O . ASP A 1 169 ? -22.526 -0.637 -1.216 1.00 95.19 169 ASP A O 1
ATOM 1377 N N . LYS A 1 170 ? -22.418 -2.233 0.370 1.00 96.62 170 LYS A N 1
ATOM 1378 C CA . LYS A 1 170 ? -22.442 -1.292 1.498 1.00 96.62 170 LYS A CA 1
ATOM 1379 C C . LYS A 1 170 ? -21.193 -0.417 1.516 1.00 96.62 170 LYS A C 1
ATOM 1381 O O . LYS A 1 170 ? -21.307 0.801 1.659 1.00 96.62 170 LYS A O 1
ATOM 1386 N N . ALA A 1 171 ? -20.013 -1.013 1.322 1.00 96.31 171 ALA A N 1
ATOM 1387 C CA . ALA A 1 171 ? -18.759 -0.265 1.226 1.00 96.31 171 ALA A CA 1
ATOM 1388 C C . ALA A 1 171 ? -18.809 0.762 0.087 1.00 96.31 171 ALA A C 1
ATOM 1390 O O . ALA A 1 171 ? -18.515 1.938 0.292 1.00 96.31 171 ALA A O 1
ATOM 1391 N N . ASN A 1 172 ? -19.249 0.336 -1.098 1.00 95.56 172 ASN A N 1
ATOM 1392 C CA . ASN A 1 172 ? -19.389 1.208 -2.256 1.00 95.56 172 ASN A CA 1
ATOM 1393 C C . ASN A 1 172 ? -20.375 2.347 -1.997 1.00 95.56 172 ASN A C 1
ATOM 1395 O O . ASN A 1 172 ? -20.017 3.502 -2.199 1.00 95.56 172 ASN A O 1
ATOM 1399 N N . ALA A 1 173 ? -21.583 2.053 -1.513 1.00 95.69 173 ALA A N 1
ATOM 1400 C CA . ALA A 1 173 ? -22.589 3.072 -1.226 1.00 95.69 173 ALA A CA 1
ATOM 1401 C C . ALA A 1 173 ? -22.088 4.103 -0.199 1.00 95.69 173 ALA A C 1
ATOM 1403 O O . ALA A 1 173 ? -22.298 5.307 -0.368 1.00 95.69 173 ALA A O 1
ATOM 1404 N N . LEU A 1 174 ? -21.373 3.644 0.834 1.00 95.50 174 LEU A N 1
ATOM 1405 C CA . LEU A 1 174 ? -20.804 4.500 1.871 1.00 95.50 174 LEU A CA 1
ATOM 1406 C C . LEU A 1 174 ? -19.772 5.492 1.314 1.00 95.50 174 LEU A C 1
ATOM 1408 O O . LEU A 1 174 ? -19.794 6.670 1.687 1.00 95.50 174 LEU A O 1
ATOM 1412 N N . ILE A 1 175 ? -18.885 5.033 0.428 1.00 95.94 175 ILE A N 1
ATOM 1413 C CA . ILE A 1 175 ? -17.852 5.873 -0.195 1.00 95.94 175 ILE A CA 1
ATOM 1414 C C . ILE A 1 175 ? -18.446 6.784 -1.275 1.00 95.94 175 ILE A C 1
ATOM 1416 O O . ILE A 1 175 ? -18.105 7.963 -1.346 1.00 95.94 175 ILE A O 1
ATOM 1420 N N . GLU A 1 176 ? -19.388 6.284 -2.072 1.00 94.94 176 GLU A N 1
ATOM 1421 C CA . GLU A 1 176 ? -20.027 7.039 -3.156 1.00 94.94 176 GLU A CA 1
ATOM 1422 C C . GLU A 1 176 ? -20.887 8.209 -2.665 1.00 94.94 176 GLU A C 1
ATOM 1424 O O . GLU A 1 176 ? -20.990 9.229 -3.351 1.00 94.94 176 GLU A O 1
ATOM 1429 N N . LYS A 1 177 ? -21.449 8.098 -1.457 1.00 93.56 177 LYS A N 1
ATOM 1430 C CA . LYS A 1 177 ? -22.183 9.163 -0.753 1.00 93.56 177 LYS A CA 1
ATOM 1431 C C . LYS A 1 177 ? -21.322 10.390 -0.423 1.00 93.56 177 LYS A C 1
ATOM 1433 O O . LYS A 1 177 ? -21.872 11.465 -0.186 1.00 93.56 177 LYS A O 1
ATOM 1438 N N . GLN A 1 178 ? -20.000 10.241 -0.333 1.00 93.12 178 GLN A N 1
ATOM 1439 C CA . GLN A 1 178 ? -19.131 11.313 0.149 1.00 93.12 178 GLN A CA 1
ATOM 1440 C C . GLN A 1 178 ? -19.039 12.465 -0.859 1.00 93.12 178 GLN A C 1
ATOM 1442 O O . GLN A 1 178 ? -19.052 12.252 -2.074 1.00 93.12 178 GLN A O 1
ATOM 1447 N N . ASP A 1 179 ? -18.916 13.694 -0.347 1.00 91.81 179 ASP A N 1
ATOM 1448 C CA . ASP A 1 179 ? -18.773 14.885 -1.186 1.00 91.81 179 ASP A CA 1
ATOM 1449 C C . ASP A 1 179 ? -17.452 14.833 -1.963 1.00 91.81 179 ASP A C 1
ATOM 1451 O O . ASP A 1 179 ? -16.357 14.978 -1.409 1.00 91.81 179 ASP A O 1
ATOM 1455 N N . LYS A 1 180 ? -17.569 14.638 -3.275 1.00 92.75 180 LYS A N 1
ATOM 1456 C CA . LYS A 1 180 ? -16.445 14.520 -4.204 1.00 92.75 180 LYS A CA 1
ATOM 1457 C C . LYS A 1 180 ? -15.678 15.837 -4.344 1.00 92.75 180 LYS A C 1
ATOM 1459 O O . LYS A 1 180 ? -14.505 15.799 -4.689 1.00 92.75 180 LYS A O 1
ATOM 1464 N N . ASN A 1 181 ? -16.260 16.989 -4.012 1.00 89.75 181 ASN A N 1
ATOM 1465 C CA . ASN A 1 181 ? -15.517 18.252 -3.996 1.00 89.75 181 ASN A CA 1
ATOM 1466 C C . ASN A 1 181 ? -14.481 18.293 -2.866 1.00 89.75 181 ASN A C 1
ATOM 1468 O O . ASN A 1 181 ? -13.434 18.927 -3.015 1.00 89.75 181 ASN A O 1
ATOM 1472 N N . ILE A 1 182 ? -14.763 17.587 -1.767 1.00 90.25 182 ILE A N 1
ATOM 1473 C CA . ILE A 1 182 ? -13.932 17.546 -0.560 1.00 90.25 182 ILE A CA 1
ATOM 1474 C C . ILE A 1 182 ? -13.021 16.312 -0.558 1.00 90.25 182 ILE A C 1
ATOM 1476 O O . ILE A 1 182 ? -11.852 16.409 -0.193 1.00 90.25 182 ILE A O 1
ATOM 1480 N N . TYR A 1 183 ? -13.536 15.147 -0.961 1.00 93.44 183 TYR A N 1
ATOM 1481 C CA . TYR A 1 183 ? -12.891 13.854 -0.714 1.00 93.44 183 TYR A CA 1
ATOM 1482 C C . TYR A 1 183 ? -12.401 13.116 -1.966 1.00 93.44 183 TYR A C 1
ATOM 1484 O O . TYR A 1 183 ? -12.075 11.937 -1.862 1.00 93.44 183 TYR A O 1
ATOM 1492 N N . LEU A 1 184 ? -12.307 13.768 -3.132 1.00 93.19 184 LEU A N 1
ATOM 1493 C CA . LEU A 1 184 ? -11.922 13.112 -4.394 1.00 93.19 184 LEU A CA 1
ATOM 1494 C C . LEU A 1 184 ? -10.646 12.258 -4.293 1.00 93.19 184 LEU A C 1
ATOM 1496 O O . LEU A 1 184 ? -10.632 11.101 -4.713 1.00 93.19 184 LEU A O 1
ATOM 1500 N N . GLU A 1 185 ? -9.585 12.818 -3.712 1.00 91.12 185 GLU A N 1
ATOM 1501 C CA . GLU A 1 185 ? -8.303 12.126 -3.538 1.00 91.12 185 GLU A CA 1
ATOM 1502 C C . GLU A 1 185 ? -8.449 10.926 -2.596 1.00 91.12 185 GLU A C 1
ATOM 1504 O O . GLU A 1 185 ? -8.037 9.823 -2.938 1.00 91.12 185 GLU A O 1
ATOM 1509 N N . LYS A 1 186 ? -9.158 11.088 -1.470 1.00 92.94 186 LYS A N 1
ATOM 1510 C CA . LYS A 1 186 ? -9.407 9.991 -0.518 1.00 92.94 186 LYS A CA 1
ATOM 1511 C C . LYS A 1 186 ? -10.244 8.863 -1.117 1.00 92.94 186 LYS A C 1
ATOM 1513 O O . LYS A 1 186 ? -9.990 7.699 -0.825 1.00 92.94 186 LYS A O 1
ATOM 1518 N N . ILE A 1 187 ? -11.228 9.193 -1.953 1.00 95.38 187 ILE A N 1
ATOM 1519 C CA . ILE A 1 187 ? -12.026 8.208 -2.695 1.00 95.38 187 ILE A CA 1
ATOM 1520 C C . ILE A 1 187 ? -11.124 7.435 -3.665 1.00 95.38 187 ILE A C 1
ATOM 1522 O O . ILE A 1 187 ? -11.190 6.207 -3.725 1.00 95.38 187 ILE A O 1
ATOM 1526 N N . THR A 1 188 ? -10.254 8.146 -4.388 1.00 94.00 188 THR A N 1
ATOM 1527 C CA . THR A 1 188 ? -9.279 7.542 -5.308 1.00 94.00 188 THR A CA 1
ATOM 1528 C C . THR A 1 188 ? -8.339 6.593 -4.566 1.00 94.00 188 THR A C 1
ATOM 1530 O O . THR A 1 188 ? -8.206 5.432 -4.954 1.00 94.00 188 THR A O 1
ATOM 1533 N N . ASP A 1 189 ? -7.739 7.056 -3.468 1.00 90.69 189 ASP A N 1
ATOM 1534 C CA . ASP A 1 189 ? -6.817 6.279 -2.636 1.00 90.69 189 ASP A CA 1
ATOM 1535 C C . ASP A 1 189 ? -7.491 5.056 -2.014 1.00 90.69 189 ASP A C 1
ATOM 1537 O O . ASP A 1 189 ? -6.890 3.980 -1.967 1.00 90.69 189 ASP A O 1
ATOM 1541 N N . PHE A 1 190 ? -8.743 5.191 -1.568 1.00 93.56 190 PHE A N 1
ATOM 1542 C CA . PHE A 1 190 ? -9.525 4.076 -1.045 1.00 93.56 190 PHE A CA 1
ATOM 1543 C C . PHE A 1 190 ? -9.692 2.989 -2.106 1.00 93.56 190 PHE A C 1
ATOM 1545 O O . PHE A 1 190 ? -9.267 1.853 -1.886 1.00 93.56 190 PHE A O 1
ATOM 1552 N N . TYR A 1 191 ? -10.248 3.336 -3.273 1.00 95.50 191 TYR A N 1
ATOM 1553 C CA . TYR A 1 191 ? -10.489 2.365 -4.341 1.00 95.50 191 TYR A CA 1
ATOM 1554 C C . TYR A 1 191 ? -9.197 1.738 -4.856 1.00 95.50 191 TYR A C 1
ATOM 1556 O O . TYR A 1 191 ? -9.153 0.533 -5.104 1.00 95.50 191 TYR A O 1
ATOM 1564 N N . TYR A 1 192 ? -8.123 2.522 -4.940 1.00 91.06 192 TYR A N 1
ATOM 1565 C CA . TYR A 1 192 ? -6.807 2.001 -5.271 1.00 91.06 192 TYR A CA 1
ATOM 1566 C C . TYR A 1 192 ? -6.307 0.994 -4.225 1.00 91.06 192 TYR A C 1
ATOM 1568 O O . TYR A 1 192 ? -5.860 -0.096 -4.575 1.00 91.06 192 TYR A O 1
ATOM 1576 N N . SER A 1 193 ? -6.443 1.299 -2.935 1.00 88.62 193 SER A N 1
ATOM 1577 C CA . SER A 1 193 ? -5.997 0.420 -1.845 1.00 88.62 193 SER A CA 1
ATOM 1578 C C . SER A 1 193 ? -6.759 -0.912 -1.811 1.00 88.62 193 SER A C 1
ATOM 1580 O O . SER A 1 193 ? -6.176 -1.966 -1.532 1.00 88.62 193 SER A O 1
ATOM 1582 N N . VAL A 1 194 ? -8.055 -0.895 -2.141 1.00 90.69 194 VAL A N 1
ATOM 1583 C CA . VAL A 1 194 ? -8.901 -2.105 -2.162 1.00 90.69 194 VAL A CA 1
ATOM 1584 C C . VAL A 1 194 ? -8.853 -2.872 -3.489 1.00 90.69 194 VAL A C 1
ATOM 1586 O O . VAL A 1 194 ? -9.362 -3.984 -3.577 1.00 90.69 194 VAL A O 1
ATOM 1589 N N . SER A 1 195 ? -8.184 -2.328 -4.511 1.00 86.38 195 SER A N 1
ATOM 1590 C CA . SER A 1 195 ? -7.998 -2.977 -5.821 1.00 86.38 195 SER A CA 1
ATOM 1591 C C . SER A 1 195 ? -6.961 -4.115 -5.833 1.00 86.38 195 SER A C 1
ATOM 1593 O O . SER A 1 195 ? -6.851 -4.851 -6.821 1.00 86.38 195 SER A O 1
ATOM 1595 N N . SER A 1 196 ? -6.200 -4.250 -4.737 1.00 75.00 196 SER A N 1
ATOM 1596 C CA . SER A 1 196 ? -5.086 -5.195 -4.561 1.00 75.00 196 SER A CA 1
ATOM 1597 C C . SER A 1 196 ? -3.920 -5.011 -5.550 1.00 75.00 196 SER A C 1
ATOM 1599 O O . SER A 1 196 ? -3.213 -5.971 -5.831 1.00 75.00 196 SER A O 1
ATOM 1601 N N . LEU A 1 197 ? -3.705 -3.797 -6.072 1.00 72.69 197 LEU A N 1
ATOM 1602 C CA . LEU A 1 197 ? -2.621 -3.501 -7.026 1.00 72.69 197 LEU A CA 1
ATOM 1603 C C . LEU A 1 197 ? -1.309 -3.017 -6.391 1.00 72.69 197 LEU A C 1
ATOM 1605 O O . LEU A 1 197 ? -0.310 -2.890 -7.087 1.00 72.69 197 LEU A O 1
ATOM 1609 N N . GLN A 1 198 ? -1.281 -2.748 -5.083 1.00 66.25 198 GLN A N 1
ATOM 1610 C CA . GLN A 1 198 ? -0.068 -2.276 -4.407 1.00 66.25 198 GLN A CA 1
ATOM 1611 C C . GLN A 1 198 ? 1.044 -3.339 -4.443 1.00 66.25 198 GLN A C 1
ATOM 1613 O O . GLN A 1 198 ? 0.980 -4.333 -3.716 1.00 66.25 198 GLN A O 1
ATOM 1618 N N . LYS A 1 199 ? 2.079 -3.095 -5.256 1.00 62.41 199 LYS A N 1
ATOM 1619 C CA . LYS A 1 199 ? 3.340 -3.849 -5.252 1.00 62.41 199 LYS A CA 1
ATOM 1620 C C . LYS A 1 199 ? 4.161 -3.472 -4.011 1.00 62.41 199 LYS A C 1
ATOM 1622 O O . LYS A 1 199 ? 4.214 -2.307 -3.625 1.00 62.41 199 LYS A O 1
ATOM 1627 N N . THR A 1 200 ? 4.757 -4.452 -3.334 1.00 53.78 200 THR A N 1
ATOM 1628 C CA . THR A 1 200 ? 5.480 -4.229 -2.070 1.00 53.78 200 THR A CA 1
ATOM 1629 C C . THR A 1 200 ? 6.946 -3.881 -2.318 1.00 53.78 200 THR A C 1
ATOM 1631 O O . THR A 1 200 ? 7.691 -4.735 -2.792 1.00 53.78 200 THR A O 1
ATOM 1634 N N . GLU A 1 201 ? 7.375 -2.676 -1.936 1.00 48.22 201 GLU A N 1
ATOM 1635 C CA . GLU A 1 201 ? 8.785 -2.250 -2.028 1.00 48.22 201 GLU A CA 1
ATOM 1636 C C . GLU A 1 201 ? 9.649 -2.724 -0.842 1.00 48.22 201 GLU A C 1
ATOM 1638 O O . GLU A 1 201 ? 10.869 -2.743 -0.941 1.00 48.22 201 GLU A O 1
ATOM 1643 N N . SER A 1 202 ? 9.066 -3.112 0.301 1.00 45.75 202 SER A N 1
ATOM 1644 C CA . SER A 1 202 ? 9.859 -3.504 1.480 1.00 45.75 202 SER A CA 1
ATOM 1645 C C . SER A 1 202 ? 9.058 -4.279 2.536 1.00 45.75 202 SER A C 1
ATOM 1647 O O . SER A 1 202 ? 8.394 -3.698 3.381 1.00 45.75 202 SER A O 1
ATOM 1649 N N . GLY A 1 203 ? 9.137 -5.612 2.502 1.00 48.34 203 GLY A N 1
ATOM 1650 C CA . GLY A 1 203 ? 9.058 -6.529 3.657 1.00 48.34 203 GLY A CA 1
ATOM 1651 C C . GLY A 1 203 ? 7.789 -6.616 4.521 1.00 48.34 203 GLY A C 1
ATOM 1652 O O . GLY A 1 203 ? 7.599 -7.636 5.179 1.00 48.34 203 GLY A O 1
ATOM 1653 N N . TYR A 1 204 ? 6.909 -5.615 4.537 1.00 50.16 204 TYR A N 1
ATOM 1654 C CA . TYR A 1 204 ? 5.713 -5.578 5.371 1.00 50.16 204 TYR A CA 1
ATOM 1655 C C . TYR A 1 204 ? 4.638 -4.696 4.728 1.00 50.16 204 TYR A C 1
ATOM 1657 O O . TYR A 1 204 ? 4.748 -3.472 4.681 1.00 50.16 204 TYR A O 1
ATOM 1665 N N . ARG A 1 205 ? 3.567 -5.320 4.229 1.00 64.88 205 ARG A N 1
ATOM 1666 C CA . ARG A 1 205 ? 2.375 -4.598 3.773 1.00 64.88 205 ARG A CA 1
ATOM 1667 C C . ARG A 1 205 ? 1.428 -4.462 4.954 1.00 64.88 205 ARG A C 1
ATOM 1669 O O . ARG A 1 205 ? 0.794 -5.443 5.331 1.00 64.88 205 ARG A O 1
ATOM 1676 N N . TYR A 1 206 ? 1.319 -3.254 5.506 1.00 71.38 206 TYR A N 1
ATOM 1677 C CA . TYR A 1 206 ? 0.274 -2.971 6.484 1.00 71.38 206 TYR A CA 1
ATOM 1678 C C . TYR A 1 206 ? -1.089 -3.097 5.797 1.00 71.38 206 TYR A C 1
ATOM 1680 O O . TYR A 1 206 ? -1.422 -2.338 4.884 1.00 71.38 206 TYR A O 1
ATOM 1688 N N . LYS A 1 207 ? -1.862 -4.103 6.194 1.00 82.19 207 LYS A N 1
ATOM 1689 C CA . LYS A 1 207 ? -3.194 -4.368 5.657 1.00 82.19 207 LYS A CA 1
ATOM 1690 C C . LYS A 1 207 ? -4.201 -3.468 6.352 1.00 82.19 207 LYS A C 1
ATOM 1692 O O . LYS A 1 207 ? -4.260 -3.463 7.572 1.00 82.19 207 LYS A O 1
ATOM 1697 N N . TYR A 1 208 ? -5.023 -2.764 5.580 1.00 85.62 208 TYR A N 1
ATOM 1698 C CA . TYR A 1 208 ? -6.154 -1.981 6.099 1.00 85.62 208 TYR A CA 1
ATOM 1699 C C . TYR A 1 208 ? -7.473 -2.762 6.103 1.00 85.62 208 TYR A C 1
ATOM 1701 O O . TYR A 1 208 ? -8.484 -2.258 6.565 1.00 85.62 208 TYR A O 1
ATOM 1709 N N . TYR A 1 209 ? -7.482 -3.978 5.560 1.00 88.31 209 TYR A N 1
ATOM 1710 C CA . TYR A 1 209 ? -8.634 -4.875 5.504 1.00 88.31 209 TYR A CA 1
ATOM 1711 C C . TYR A 1 209 ? -8.148 -6.305 5.249 1.00 88.31 209 TYR A C 1
ATOM 1713 O O . TYR A 1 209 ? -7.001 -6.521 4.843 1.00 88.31 209 TYR A O 1
ATOM 1721 N N . ASN A 1 210 ? -9.019 -7.290 5.461 1.00 86.19 210 ASN A N 1
ATOM 1722 C CA . ASN A 1 210 ? -8.705 -8.666 5.099 1.00 86.19 210 ASN A CA 1
ATOM 1723 C C . ASN A 1 210 ? -8.918 -8.888 3.597 1.00 86.19 210 ASN A C 1
ATOM 1725 O O . ASN A 1 210 ? -10.048 -8.945 3.121 1.00 86.19 210 ASN A O 1
ATOM 1729 N N . GLU A 1 211 ? -7.822 -9.015 2.854 1.00 84.12 211 GLU A N 1
ATOM 1730 C CA . GLU A 1 211 ? -7.840 -9.246 1.406 1.00 84.12 211 GLU A CA 1
ATOM 1731 C C . GLU A 1 211 ? -8.082 -10.710 1.001 1.00 84.12 211 GLU A C 1
ATOM 1733 O O . GLU A 1 211 ? -8.314 -10.999 -0.177 1.00 84.12 211 GLU A O 1
ATOM 1738 N N . ILE A 1 212 ? -8.023 -11.641 1.960 1.00 81.94 212 ILE A N 1
ATOM 1739 C CA . ILE A 1 212 ? -8.138 -13.076 1.695 1.00 81.94 212 ILE A CA 1
ATOM 1740 C C . ILE A 1 212 ? -9.559 -13.407 1.238 1.00 81.94 212 ILE A C 1
ATOM 1742 O O . ILE A 1 212 ? -10.541 -13.156 1.936 1.00 81.94 212 ILE A O 1
ATOM 1746 N N . GLY A 1 213 ? -9.658 -14.041 0.069 1.00 78.69 213 GLY A N 1
ATOM 1747 C CA . GLY A 1 213 ? -10.931 -14.518 -0.466 1.00 78.69 213 GLY A CA 1
ATOM 1748 C C . GLY A 1 213 ? -11.864 -13.410 -0.957 1.00 78.69 213 GLY A C 1
ATOM 1749 O O . GLY A 1 213 ? -13.064 -13.658 -1.062 1.00 78.69 213 GLY A O 1
ATOM 1750 N N . ILE A 1 214 ? -11.345 -12.209 -1.247 1.00 85.62 214 ILE A N 1
ATOM 1751 C CA . ILE A 1 214 ? -12.109 -11.188 -1.975 1.00 85.62 214 ILE A CA 1
ATOM 1752 C C . ILE A 1 214 ? -12.323 -11.637 -3.420 1.00 85.62 214 ILE A C 1
ATOM 1754 O O . ILE A 1 214 ? -11.370 -12.025 -4.097 1.00 85.62 214 ILE A O 1
ATOM 1758 N N . ASP A 1 215 ? -13.567 -11.521 -3.887 1.00 86.88 215 ASP A N 1
ATOM 1759 C CA . ASP A 1 215 ? -13.979 -11.848 -5.253 1.00 86.88 215 ASP A CA 1
ATOM 1760 C C . ASP A 1 215 ? -13.244 -10.987 -6.301 1.00 86.88 215 ASP A C 1
ATOM 1762 O O . ASP A 1 215 ? -13.204 -9.757 -6.211 1.00 86.88 215 ASP A O 1
ATOM 1766 N N . GLU A 1 216 ? -12.701 -11.625 -7.342 1.00 88.50 216 GLU A N 1
ATOM 1767 C CA . GLU A 1 216 ? -12.068 -10.935 -8.471 1.00 88.50 216 GLU A CA 1
ATOM 1768 C C . GLU A 1 216 ? -13.042 -10.022 -9.226 1.00 88.50 216 GLU A C 1
ATOM 1770 O O . GLU A 1 216 ? -12.623 -8.980 -9.735 1.00 88.50 216 GLU A O 1
ATOM 1775 N N . LYS A 1 217 ? -14.347 -10.336 -9.255 1.00 92.00 217 LYS A N 1
ATOM 1776 C CA . LYS A 1 217 ? -15.350 -9.418 -9.822 1.00 92.00 217 LYS A CA 1
ATOM 1777 C C . LYS A 1 217 ? -15.416 -8.116 -9.026 1.00 92.00 217 LYS A C 1
ATOM 1779 O O . LYS A 1 217 ? -15.423 -7.040 -9.622 1.00 92.00 217 LYS A O 1
ATOM 1784 N N . ALA A 1 218 ? -15.396 -8.200 -7.694 1.00 91.19 218 ALA A N 1
ATOM 1785 C CA . ALA A 1 218 ? -15.372 -7.025 -6.827 1.00 91.19 218 ALA A CA 1
ATOM 1786 C C . ALA A 1 218 ? -14.073 -6.226 -7.011 1.00 91.19 218 ALA A C 1
ATOM 1788 O O . ALA A 1 218 ? -14.123 -5.010 -7.204 1.00 91.19 218 ALA A O 1
ATOM 1789 N N . LYS A 1 219 ? -12.912 -6.898 -7.063 1.00 90.69 219 LYS A N 1
ATOM 1790 C CA . LYS A 1 219 ? -11.627 -6.229 -7.338 1.00 90.69 219 LYS A CA 1
ATOM 1791 C C . LYS A 1 219 ? -11.627 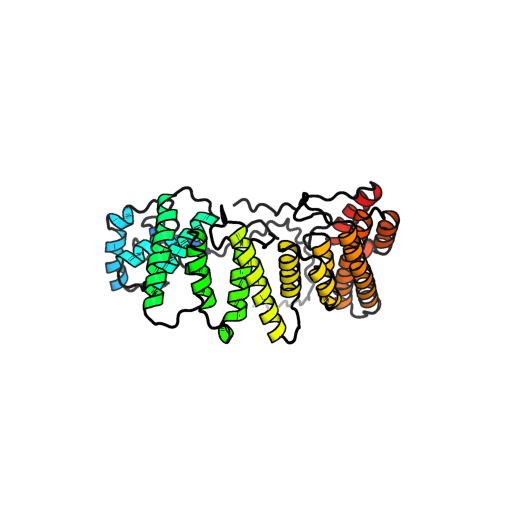-5.511 -8.682 1.00 90.69 219 LYS A C 1
ATOM 1793 O O . LYS A 1 219 ? -11.136 -4.388 -8.760 1.00 90.69 219 LYS A O 1
ATOM 1798 N N . LYS A 1 220 ? -12.198 -6.114 -9.730 1.00 93.44 220 LYS A N 1
ATOM 1799 C CA . LYS A 1 220 ? -12.342 -5.466 -11.039 1.00 93.44 220 LYS A CA 1
ATOM 1800 C C . LYS A 1 220 ? -13.149 -4.168 -10.938 1.00 93.44 220 LYS A C 1
ATOM 1802 O O . LYS A 1 220 ? -12.681 -3.140 -11.419 1.00 93.44 220 LYS A O 1
ATOM 1807 N N . ILE A 1 221 ? -14.289 -4.184 -10.245 1.00 94.06 221 ILE A N 1
ATOM 1808 C CA . ILE A 1 221 ? -15.107 -2.979 -10.014 1.00 94.06 221 ILE A CA 1
ATOM 1809 C C . ILE A 1 221 ? -14.308 -1.914 -9.247 1.00 94.06 221 ILE A C 1
ATOM 1811 O O . ILE A 1 221 ? -14.346 -0.734 -9.597 1.00 94.06 221 ILE A O 1
ATOM 1815 N N . PHE A 1 222 ? -13.543 -2.310 -8.226 1.00 94.88 222 PHE A N 1
ATOM 1816 C CA . PHE A 1 222 ? -12.685 -1.380 -7.489 1.00 94.88 222 PHE A CA 1
ATOM 1817 C C . PHE A 1 222 ? -11.599 -0.757 -8.375 1.00 94.88 222 PHE A C 1
ATOM 1819 O O . PHE A 1 222 ? -11.369 0.446 -8.276 1.00 94.88 222 PHE A O 1
ATOM 1826 N N . ARG A 1 223 ? -10.981 -1.529 -9.280 1.00 95.31 223 ARG A N 1
ATOM 1827 C CA . ARG A 1 223 ? -10.006 -1.025 -10.269 1.00 95.31 223 ARG A CA 1
ATOM 1828 C C . ARG A 1 223 ? -10.649 -0.014 -11.221 1.00 95.31 223 ARG A C 1
ATOM 1830 O O . ARG A 1 223 ? -10.100 1.062 -11.434 1.00 95.31 223 ARG A O 1
ATOM 1837 N N . GLU A 1 224 ? -11.834 -0.312 -11.748 1.00 96.31 224 GLU A N 1
ATOM 1838 C CA . GLU A 1 224 ? -12.572 0.607 -12.628 1.00 96.31 224 GLU A CA 1
ATOM 1839 C C . GLU A 1 224 ? -12.911 1.924 -11.914 1.00 96.31 224 GLU A C 1
ATOM 1841 O O . GLU A 1 224 ? -12.694 3.009 -12.458 1.00 96.31 224 GLU A O 1
ATOM 1846 N N . LYS A 1 225 ? -13.375 1.852 -10.661 1.00 96.75 225 LYS A N 1
ATOM 1847 C CA . LYS A 1 225 ? -13.642 3.042 -9.843 1.00 96.75 225 LYS A CA 1
ATOM 1848 C C . LYS A 1 225 ? -12.371 3.827 -9.529 1.00 96.75 225 LYS A C 1
ATOM 1850 O O . LYS A 1 225 ? -12.366 5.044 -9.707 1.00 96.75 225 LYS A O 1
ATOM 1855 N N . ALA A 1 226 ? -11.296 3.153 -9.119 1.00 96.56 226 ALA A N 1
ATOM 1856 C CA . ALA A 1 226 ? -10.004 3.785 -8.864 1.00 96.56 226 ALA A CA 1
ATOM 1857 C C . ALA A 1 226 ? -9.513 4.553 -10.097 1.00 96.56 226 ALA A C 1
ATOM 1859 O O . ALA A 1 226 ? -9.116 5.708 -9.979 1.00 96.56 226 ALA A O 1
ATOM 1860 N N . LEU A 1 227 ? -9.612 3.949 -11.286 1.00 96.38 227 LEU A N 1
ATOM 1861 C CA . LEU A 1 227 ? -9.227 4.577 -12.548 1.00 96.38 227 LEU A CA 1
ATOM 1862 C C . LEU A 1 227 ? -10.080 5.808 -12.870 1.00 96.38 227 LEU A C 1
ATOM 1864 O O . LEU A 1 227 ? -9.532 6.859 -13.207 1.00 96.38 227 LEU A O 1
ATOM 1868 N N . ASN A 1 228 ? -11.402 5.702 -12.734 1.00 96.50 228 ASN A N 1
ATOM 1869 C CA . ASN A 1 228 ? -12.318 6.812 -12.997 1.00 96.50 228 ASN A CA 1
ATOM 1870 C C . ASN A 1 228 ? -12.044 8.012 -12.080 1.00 96.50 228 ASN A C 1
ATOM 1872 O O . ASN A 1 228 ? -11.978 9.151 -12.552 1.00 96.50 228 ASN A O 1
ATOM 1876 N N . TYR A 1 229 ? -11.849 7.767 -10.782 1.00 96.31 229 TYR A N 1
ATOM 1877 C CA . TYR A 1 229 ? -11.571 8.831 -9.819 1.00 96.31 229 TYR A CA 1
ATOM 1878 C C . TYR A 1 229 ? -10.166 9.410 -9.968 1.00 96.31 229 TYR A C 1
ATOM 1880 O O . TYR A 1 229 ? -10.021 10.631 -9.946 1.00 96.31 229 TYR A O 1
ATOM 1888 N N . LEU A 1 230 ? -9.161 8.579 -10.250 1.00 94.69 230 LEU A N 1
ATOM 1889 C CA . LEU A 1 230 ? -7.806 9.042 -10.546 1.00 94.69 230 LEU A CA 1
ATOM 1890 C C . LEU A 1 230 ? -7.792 9.988 -11.752 1.00 94.69 230 LEU A C 1
ATOM 1892 O O . LEU A 1 230 ? -7.220 11.073 -11.689 1.00 94.69 230 LEU A O 1
ATOM 1896 N N . GLN A 1 231 ? -8.499 9.637 -12.829 1.00 93.19 231 GLN A N 1
ATOM 1897 C CA . GLN A 1 231 ? -8.657 10.527 -13.982 1.00 93.19 231 GLN A CA 1
ATOM 1898 C C . GLN A 1 231 ? -9.350 11.849 -13.617 1.00 93.19 231 GLN A C 1
ATOM 1900 O O . GLN A 1 231 ? -9.015 12.887 -14.182 1.00 93.19 231 GLN A O 1
ATOM 1905 N N . ALA A 1 232 ? -10.314 11.840 -12.692 1.00 93.50 232 ALA A N 1
ATOM 1906 C CA . ALA A 1 232 ? -10.952 13.064 -12.215 1.00 93.50 232 ALA A CA 1
ATOM 1907 C C . ALA A 1 232 ? -9.989 13.943 -11.394 1.00 93.50 232 ALA A C 1
ATOM 1909 O O . ALA A 1 232 ? -9.985 15.159 -11.593 1.00 93.50 232 ALA A O 1
ATOM 1910 N N . VAL A 1 233 ? -9.139 13.349 -10.544 1.00 91.69 233 VAL A N 1
ATOM 1911 C CA . VAL A 1 233 ? -8.064 14.066 -9.825 1.00 91.69 233 VAL A CA 1
ATOM 1912 C C . VAL A 1 233 ? -7.121 14.742 -10.823 1.00 91.69 233 VAL A C 1
ATOM 1914 O O . VAL A 1 233 ? -6.912 15.951 -10.752 1.00 91.69 233 VAL A O 1
ATOM 1917 N N . ILE A 1 234 ? -6.656 14.000 -11.830 1.00 88.75 234 ILE A N 1
ATOM 1918 C CA . ILE A 1 234 ? -5.750 14.513 -12.868 1.00 88.75 234 ILE A CA 1
ATOM 1919 C C . ILE A 1 234 ? -6.397 15.640 -13.692 1.00 88.75 234 ILE A C 1
ATOM 1921 O O . ILE A 1 234 ? -5.746 16.617 -14.060 1.00 88.75 234 ILE A O 1
ATOM 1925 N N . ARG A 1 235 ? -7.697 15.552 -14.000 1.00 89.56 235 ARG A N 1
ATOM 1926 C CA . ARG A 1 235 ? -8.408 16.645 -14.693 1.00 89.56 235 ARG A CA 1
ATOM 1927 C C . ARG A 1 235 ? -8.435 17.919 -13.846 1.00 89.56 235 ARG A C 1
ATOM 1929 O O . ARG A 1 235 ? -8.264 19.004 -14.394 1.00 89.56 235 ARG A O 1
ATOM 1936 N N . LYS A 1 236 ? -8.596 17.795 -12.523 1.00 87.31 236 LYS A N 1
ATOM 1937 C CA . LYS A 1 236 ? -8.578 18.928 -11.583 1.00 87.31 236 LYS A CA 1
ATOM 1938 C C . LYS A 1 236 ? -7.202 19.605 -11.513 1.00 87.31 236 LYS A C 1
ATOM 1940 O O . LYS A 1 236 ? -7.139 20.808 -11.282 1.00 87.31 236 LYS A O 1
ATOM 1945 N N . SER A 1 237 ? -6.119 18.870 -11.773 1.00 82.44 237 SER A N 1
ATOM 1946 C CA . SER A 1 237 ? -4.753 19.402 -11.879 1.00 82.44 237 SER A CA 1
ATOM 1947 C C . SER A 1 237 ? -4.376 19.866 -13.299 1.00 82.44 237 SER A C 1
ATOM 1949 O O . SER A 1 237 ? -3.193 19.949 -13.631 1.00 82.44 237 SER A O 1
ATOM 1951 N N . ASN A 1 238 ? -5.355 20.170 -14.163 1.00 80.38 238 ASN A N 1
ATOM 1952 C CA . ASN A 1 238 ? -5.145 20.549 -15.570 1.00 80.38 238 ASN A CA 1
ATOM 1953 C C . ASN A 1 238 ? -4.328 19.517 -16.372 1.00 80.38 238 ASN A C 1
ATOM 1955 O O . ASN A 1 238 ? -3.575 19.870 -17.280 1.00 80.38 238 ASN A O 1
ATOM 1959 N N . GLY A 1 239 ? -4.443 18.232 -16.030 1.00 71.56 239 GLY A N 1
ATOM 1960 C CA . GLY A 1 239 ? -3.699 17.161 -16.688 1.00 71.56 239 GLY A CA 1
ATOM 1961 C C . GLY A 1 239 ? -2.235 17.053 -16.257 1.00 71.56 239 GLY A C 1
ATOM 1962 O O . GLY A 1 239 ? -1.479 16.311 -16.886 1.00 71.56 239 GLY A O 1
ATOM 1963 N N . GLN A 1 240 ? -1.811 17.774 -15.213 1.00 74.50 240 GLN A N 1
ATOM 1964 C CA . GLN A 1 240 ? -0.482 17.597 -14.637 1.00 74.50 240 GLN A CA 1
ATOM 1965 C C . GLN A 1 240 ? -0.467 16.370 -13.727 1.00 74.50 240 GLN A C 1
ATOM 1967 O O . GLN A 1 240 ? -1.167 16.319 -12.718 1.00 74.50 240 GLN A O 1
ATOM 1972 N N . TYR A 1 241 ? 0.364 15.398 -14.090 1.00 72.56 241 TYR A N 1
ATOM 1973 C CA . TYR A 1 241 ? 0.594 14.193 -13.306 1.00 72.56 241 TYR A CA 1
ATOM 1974 C C . TYR A 1 241 ? 1.693 14.422 -12.269 1.00 72.56 241 TYR A C 1
ATOM 1976 O O . TYR A 1 241 ? 2.776 14.925 -12.591 1.00 72.56 241 TYR A O 1
ATOM 1984 N N . SER A 1 242 ? 1.470 13.949 -11.048 1.00 81.25 242 SER A N 1
ATOM 1985 C CA . SER A 1 242 ? 2.569 13.453 -10.226 1.00 81.25 242 SER A CA 1
ATOM 1986 C C . SER A 1 242 ? 3.096 12.131 -10.804 1.00 81.25 242 SER A C 1
ATOM 1988 O O . SER A 1 242 ? 2.384 11.392 -11.488 1.00 81.25 242 SER A O 1
ATOM 1990 N N . GLY A 1 243 ? 4.356 11.791 -10.513 1.00 79.94 243 GLY A N 1
ATOM 1991 C CA . GLY A 1 243 ? 4.926 10.512 -10.959 1.00 79.94 243 GLY A CA 1
ATOM 1992 C C . GLY A 1 243 ? 4.159 9.304 -10.412 1.00 79.94 243 GLY A C 1
ATOM 1993 O O . GLY A 1 243 ? 4.030 8.296 -11.100 1.00 79.94 243 GLY A O 1
ATOM 1994 N N . GLN A 1 244 ? 3.596 9.434 -9.207 1.00 81.88 244 GLN A N 1
ATOM 1995 C CA . GLN A 1 244 ? 2.778 8.398 -8.585 1.00 81.88 244 GLN A CA 1
ATOM 1996 C C . GLN A 1 244 ? 1.441 8.216 -9.311 1.00 81.88 244 GLN A C 1
ATOM 1998 O O . GLN A 1 244 ? 1.073 7.086 -9.606 1.00 81.88 244 GLN A O 1
ATOM 2003 N N . GLU A 1 245 ? 0.727 9.290 -9.654 1.00 87.94 245 GLU A N 1
ATOM 2004 C CA . GLU A 1 245 ? -0.549 9.186 -10.381 1.00 87.94 245 GLU A CA 1
ATOM 2005 C C . GLU A 1 245 ? -0.372 8.560 -11.766 1.00 87.94 245 GLU A C 1
ATOM 2007 O O . GLU A 1 245 ? -1.182 7.724 -12.164 1.00 87.94 245 GLU A O 1
ATOM 2012 N N . LEU A 1 246 ? 0.708 8.913 -12.473 1.00 89.19 246 LEU A N 1
ATOM 2013 C CA . LEU A 1 246 ? 1.046 8.321 -13.769 1.00 89.19 246 LEU A CA 1
ATOM 2014 C C . LEU A 1 246 ? 1.206 6.797 -13.667 1.00 89.19 246 LEU A C 1
ATOM 2016 O O . LEU A 1 246 ? 0.620 6.056 -14.457 1.00 89.19 246 LEU A O 1
ATOM 2020 N N . LEU A 1 247 ? 1.982 6.333 -12.682 1.00 87.69 247 LEU A N 1
ATOM 2021 C CA . LEU A 1 247 ? 2.214 4.906 -12.463 1.00 87.69 247 LEU A CA 1
ATOM 2022 C C . LEU A 1 247 ? 0.948 4.177 -12.026 1.00 87.69 247 LEU A C 1
ATOM 2024 O O . LEU A 1 247 ? 0.601 3.164 -12.628 1.00 87.69 247 LEU A O 1
ATOM 2028 N N . ARG A 1 248 ? 0.212 4.723 -11.050 1.00 89.75 248 ARG A N 1
ATOM 2029 C CA . ARG A 1 248 ? -1.063 4.151 -10.595 1.00 89.75 248 ARG A CA 1
ATOM 2030 C C . ARG A 1 248 ? -2.039 3.990 -11.756 1.00 89.75 248 ARG A C 1
ATOM 2032 O O . ARG A 1 248 ? -2.719 2.973 -11.854 1.00 89.75 248 ARG A O 1
ATOM 2039 N N . GLN A 1 249 ? -2.098 4.969 -12.658 1.00 92.25 249 GLN A N 1
ATOM 2040 C CA . GLN A 1 249 ? -2.968 4.891 -13.825 1.00 92.25 249 GLN A CA 1
ATOM 2041 C C . GLN A 1 249 ? -2.528 3.794 -14.803 1.00 92.25 249 GLN A C 1
ATOM 2043 O O . GLN A 1 249 ? -3.375 3.045 -15.289 1.00 92.25 249 GLN A O 1
ATOM 2048 N N . ALA A 1 250 ? -1.226 3.666 -15.067 1.00 91.50 250 ALA A N 1
ATOM 2049 C CA . ALA A 1 250 ? -0.690 2.596 -15.907 1.00 91.50 250 ALA A CA 1
ATOM 2050 C C . ALA A 1 250 ? -0.928 1.203 -15.298 1.00 91.50 250 ALA A C 1
ATOM 2052 O O . ALA A 1 250 ? -1.350 0.287 -16.002 1.00 91.50 250 ALA A O 1
ATOM 2053 N N . GLU A 1 251 ? -0.739 1.049 -13.985 1.00 90.25 251 GLU A N 1
ATOM 2054 C CA . GLU A 1 251 ? -1.036 -0.185 -13.245 1.00 90.25 251 GLU A CA 1
ATOM 2055 C C . GLU A 1 251 ? -2.518 -0.562 -13.348 1.00 90.25 251 GLU A C 1
ATOM 2057 O O . GLU A 1 251 ? -2.849 -1.715 -13.632 1.00 90.25 251 GLU A O 1
ATOM 2062 N N . LEU A 1 252 ? -3.417 0.416 -13.205 1.00 94.00 252 LEU A N 1
ATOM 2063 C CA . LEU A 1 252 ? -4.854 0.210 -13.372 1.00 94.00 252 LEU A CA 1
ATOM 2064 C C . LEU A 1 252 ? -5.204 -0.217 -14.801 1.00 94.00 252 LEU A C 1
ATOM 2066 O O . LEU A 1 252 ? -5.918 -1.206 -14.971 1.00 94.00 252 LEU A O 1
ATOM 2070 N N . TYR A 1 253 ? -4.671 0.454 -15.825 1.00 94.12 253 TYR A N 1
ATOM 2071 C CA . TYR A 1 253 ? -4.877 0.043 -17.217 1.00 94.12 253 TYR A CA 1
ATOM 2072 C C . TYR A 1 253 ? -4.366 -1.374 -17.481 1.00 94.12 253 TYR A C 1
ATOM 2074 O O . TYR A 1 253 ? -5.093 -2.175 -18.070 1.00 94.12 253 TYR A O 1
ATOM 2082 N N . SER A 1 254 ? -3.167 -1.705 -17.000 1.00 88.94 254 SER A N 1
ATOM 2083 C CA . SER A 1 254 ? -2.583 -3.042 -17.129 1.00 88.94 254 SER A CA 1
ATOM 2084 C C . SER A 1 254 ? -3.475 -4.102 -16.475 1.00 88.94 254 SER A C 1
ATOM 2086 O O . SER A 1 254 ? -3.855 -5.081 -17.116 1.00 88.94 254 SER A O 1
ATOM 2088 N N . SER A 1 255 ? -3.926 -3.850 -15.241 1.00 89.44 255 SER A N 1
ATOM 2089 C CA . SER A 1 255 ? -4.795 -4.761 -14.484 1.00 89.44 255 SER A CA 1
ATOM 2090 C C . SER A 1 255 ? -6.180 -4.985 -15.103 1.00 89.44 255 SER A C 1
ATOM 2092 O O . SER A 1 255 ? -6.838 -5.985 -14.818 1.00 89.44 255 SER A O 1
ATOM 2094 N N . LEU A 1 256 ? -6.629 -4.049 -15.943 1.00 92.56 256 LEU A N 1
ATOM 2095 C CA . LEU A 1 256 ? -7.885 -4.117 -16.690 1.00 92.56 256 LEU A CA 1
ATOM 2096 C C . LEU A 1 256 ? -7.683 -4.645 -18.122 1.00 92.56 256 LEU A C 1
ATOM 2098 O O . LEU A 1 256 ? -8.636 -4.677 -18.897 1.00 92.56 256 LEU A O 1
ATOM 2102 N N . GLY A 1 257 ? -6.462 -5.055 -18.484 1.00 90.00 257 GLY A N 1
ATOM 2103 C CA . GLY A 1 257 ? -6.123 -5.579 -19.808 1.00 90.00 257 GLY A CA 1
ATOM 2104 C C . GLY A 1 257 ? -6.029 -4.515 -20.908 1.00 90.00 257 GLY A C 1
ATOM 2105 O O . GLY A 1 257 ? -6.025 -4.852 -22.089 1.00 90.00 257 GLY A O 1
ATOM 2106 N N . ASN A 1 258 ? -5.945 -3.230 -20.555 1.00 91.69 258 ASN A N 1
ATOM 2107 C CA . ASN A 1 258 ? -5.945 -2.116 -21.502 1.00 91.69 258 ASN A CA 1
ATOM 2108 C C . ASN A 1 258 ? -4.527 -1.590 -21.781 1.00 91.69 258 ASN A C 1
ATOM 2110 O O . ASN A 1 258 ? -4.195 -0.448 -21.461 1.00 91.69 258 ASN A O 1
ATOM 2114 N N . LYS A 1 259 ? -3.681 -2.421 -22.401 1.00 85.81 259 LYS A N 1
ATOM 2115 C CA . LYS A 1 259 ? -2.299 -2.035 -22.748 1.00 85.81 259 LYS A CA 1
ATOM 2116 C C . LYS A 1 259 ? -2.232 -0.814 -23.672 1.00 85.81 259 LYS A C 1
ATOM 2118 O O . LYS A 1 259 ? -1.403 0.062 -23.462 1.00 85.81 259 LYS A O 1
ATOM 2123 N N . LYS A 1 260 ? -3.169 -0.697 -24.620 1.00 89.25 260 LYS A N 1
ATOM 2124 C CA . LYS A 1 260 ? -3.239 0.437 -25.556 1.00 89.25 260 LYS A CA 1
ATOM 2125 C C . LYS A 1 260 ? -3.320 1.788 -24.834 1.00 89.25 260 LYS A C 1
ATOM 2127 O O . LYS A 1 260 ? -2.683 2.748 -25.251 1.00 89.25 260 LYS A O 1
ATOM 2132 N N . ALA A 1 261 ? -4.068 1.868 -23.732 1.00 92.81 261 ALA A N 1
ATOM 2133 C CA . ALA A 1 261 ? -4.164 3.104 -22.960 1.00 92.81 261 ALA A CA 1
ATOM 2134 C C . ALA A 1 261 ? -2.839 3.499 -22.285 1.00 92.81 261 ALA A C 1
ATOM 2136 O O . ALA A 1 261 ? -2.600 4.687 -22.078 1.00 92.81 261 ALA A O 1
ATOM 2137 N N . ILE A 1 262 ? -1.964 2.536 -21.977 1.00 91.31 262 ILE A N 1
ATOM 2138 C CA . ILE A 1 262 ? -0.614 2.796 -21.454 1.00 91.31 262 ILE A CA 1
ATOM 2139 C C . ILE A 1 262 ? 0.258 3.417 -22.552 1.00 91.31 262 ILE A C 1
ATOM 2141 O O . ILE A 1 262 ? 0.907 4.440 -22.319 1.00 91.31 262 ILE A O 1
ATOM 2145 N N . ASP A 1 263 ? 0.191 2.864 -23.766 1.00 84.94 263 ASP A N 1
ATOM 2146 C CA . ASP A 1 263 ? 0.925 3.368 -24.934 1.00 84.94 263 ASP A CA 1
ATOM 2147 C C . ASP A 1 263 ? 0.491 4.790 -25.332 1.00 84.94 263 ASP A C 1
ATOM 2149 O O . ASP A 1 263 ? 1.279 5.553 -25.884 1.00 84.94 263 ASP A O 1
ATOM 2153 N N . GLU A 1 264 ? -0.742 5.193 -25.012 1.00 90.19 264 GLU A N 1
ATOM 2154 C CA . GLU A 1 264 ? -1.237 6.566 -25.191 1.00 90.19 264 GLU A CA 1
ATOM 2155 C C . GLU A 1 264 ? -0.930 7.498 -24.001 1.00 90.19 264 GLU A C 1
ATOM 2157 O O . GLU A 1 264 ? -0.955 8.729 -24.144 1.00 90.19 264 GLU A O 1
ATOM 2162 N N . LEU A 1 265 ? -0.678 6.928 -22.818 1.00 91.50 265 LEU A N 1
ATOM 2163 C CA . LEU A 1 265 ? -0.429 7.647 -21.568 1.00 91.50 265 LEU A CA 1
ATOM 2164 C C . LEU A 1 265 ? 1.026 8.113 -21.473 1.00 91.50 265 LEU A C 1
ATOM 2166 O O . LEU A 1 265 ? 1.292 9.304 -21.301 1.00 91.50 265 LEU A O 1
ATOM 2170 N N . PHE A 1 266 ? 1.980 7.190 -21.595 1.00 92.44 266 PHE A N 1
ATOM 2171 C CA . PHE A 1 266 ? 3.394 7.472 -21.344 1.00 92.44 266 PHE A CA 1
ATOM 2172 C C . PHE A 1 266 ? 4.052 8.469 -22.307 1.00 92.44 266 PHE A C 1
ATOM 2174 O O . PHE A 1 266 ? 4.918 9.225 -21.852 1.00 92.44 266 PHE A O 1
ATOM 2181 N N . PRO A 1 267 ? 3.684 8.573 -23.600 1.00 89.94 267 PRO A N 1
ATOM 2182 C CA . PRO A 1 267 ? 4.263 9.590 -24.480 1.00 89.94 267 PRO A CA 1
ATOM 2183 C C . PRO A 1 267 ? 3.982 11.029 -24.035 1.00 89.94 267 PRO A C 1
ATOM 2185 O O . PRO A 1 267 ? 4.732 11.935 -24.389 1.00 89.94 267 PRO A O 1
ATOM 2188 N N . LYS A 1 268 ? 2.928 11.245 -23.237 1.00 87.19 268 LYS A N 1
ATOM 2189 C CA . LYS A 1 268 ? 2.548 12.560 -22.696 1.00 87.19 268 LYS A CA 1
ATOM 2190 C C . LYS A 1 268 ? 3.312 12.914 -21.414 1.00 87.19 268 LYS A C 1
ATOM 2192 O O . LYS A 1 268 ? 3.199 14.037 -20.925 1.00 87.19 268 LYS A O 1
ATOM 2197 N N . ALA A 1 269 ? 4.073 11.975 -20.851 1.00 87.38 269 ALA A N 1
ATOM 2198 C CA . ALA A 1 269 ? 4.778 12.171 -19.594 1.00 87.38 269 ALA A CA 1
ATOM 2199 C C . ALA A 1 269 ? 6.022 13.058 -19.755 1.00 87.38 269 ALA A C 1
ATOM 2201 O O . ALA A 1 269 ? 6.822 12.904 -20.682 1.00 87.38 269 ALA A O 1
ATOM 2202 N N . GLN A 1 270 ? 6.218 13.962 -18.793 1.00 88.75 270 GLN A N 1
ATOM 2203 C CA . GLN A 1 270 ? 7.402 14.818 -18.729 1.00 88.75 270 GLN A CA 1
ATOM 2204 C C . GLN A 1 270 ? 8.687 13.996 -18.491 1.00 88.75 270 GLN A C 1
ATOM 2206 O O . GLN A 1 270 ? 8.626 12.971 -17.806 1.00 88.75 270 GLN A O 1
ATOM 2211 N N . PRO A 1 271 ? 9.869 14.473 -18.940 1.00 90.12 271 PRO A N 1
ATOM 2212 C CA . PRO A 1 271 ? 11.132 13.736 -18.814 1.00 90.12 271 PRO A CA 1
ATOM 2213 C C . PRO A 1 271 ? 11.490 13.275 -17.399 1.00 90.12 271 PRO A C 1
ATOM 2215 O O . PRO A 1 271 ? 12.050 12.197 -17.217 1.00 90.12 271 PRO A O 1
ATOM 2218 N N . LYS A 1 272 ? 11.091 14.046 -16.380 1.00 88.44 272 LYS A N 1
ATOM 2219 C CA . LYS A 1 272 ? 11.277 13.709 -14.959 1.00 88.44 272 LYS A CA 1
ATOM 2220 C C . LYS A 1 272 ? 10.610 12.388 -14.530 1.00 88.44 272 LYS A C 1
ATOM 2222 O O . LYS A 1 272 ? 10.915 11.881 -13.458 1.00 88.44 272 LYS A O 1
ATOM 2227 N N . HIS A 1 273 ? 9.703 11.837 -15.340 1.00 91.12 273 HIS A N 1
ATOM 2228 C CA . HIS A 1 273 ? 9.005 10.575 -15.077 1.00 91.12 273 HIS A CA 1
ATOM 2229 C C . HIS A 1 273 ? 9.504 9.403 -15.928 1.00 91.12 273 HIS A C 1
ATOM 2231 O O . HIS A 1 273 ? 9.051 8.281 -15.723 1.00 91.12 273 HIS A O 1
ATOM 2237 N N . TRP A 1 274 ? 10.440 9.612 -16.860 1.00 93.38 274 TRP A N 1
ATOM 2238 C CA . TRP A 1 274 ? 10.904 8.532 -17.738 1.00 93.38 274 TRP A CA 1
ATOM 2239 C C . TRP A 1 274 ? 11.569 7.387 -16.971 1.00 93.38 274 TRP A C 1
ATOM 2241 O O . TRP A 1 274 ? 11.343 6.238 -17.329 1.00 93.38 274 TRP A O 1
ATOM 2251 N N . LYS A 1 275 ? 12.284 7.664 -15.869 1.00 92.38 275 LYS A N 1
ATOM 2252 C CA . L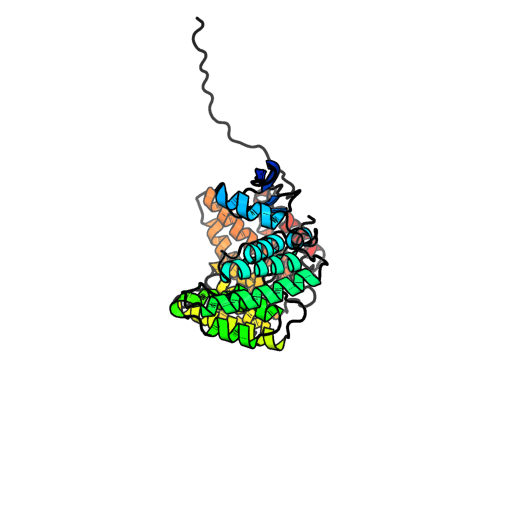YS A 1 275 ? 12.812 6.615 -14.974 1.00 92.38 275 LYS A CA 1
ATOM 2253 C C . LYS A 1 275 ? 11.701 5.676 -14.488 1.00 92.38 275 LYS A C 1
ATOM 2255 O O . LYS A 1 275 ? 11.841 4.463 -14.568 1.00 92.38 275 LYS A O 1
ATOM 2260 N N . LEU A 1 276 ? 10.583 6.243 -14.031 1.00 89.81 276 LEU A N 1
ATOM 2261 C CA . LEU A 1 276 ? 9.432 5.482 -13.539 1.00 89.81 276 LEU A CA 1
ATOM 2262 C C . LEU A 1 276 ? 8.790 4.641 -14.651 1.00 89.81 276 LEU A C 1
ATOM 2264 O O . LEU A 1 276 ? 8.432 3.493 -14.420 1.00 89.81 276 LEU A O 1
ATOM 2268 N N . ILE A 1 277 ? 8.691 5.191 -15.864 1.00 92.44 277 ILE A N 1
ATOM 2269 C CA . ILE A 1 277 ? 8.163 4.475 -17.035 1.00 92.44 277 ILE A CA 1
ATOM 2270 C C . ILE A 1 277 ? 9.050 3.282 -17.407 1.00 92.44 277 ILE A C 1
ATOM 2272 O O . ILE A 1 277 ? 8.536 2.200 -17.678 1.00 92.44 277 ILE A O 1
ATOM 2276 N N . ILE A 1 278 ? 10.375 3.461 -17.398 1.00 93.50 278 ILE A N 1
ATOM 2277 C CA . ILE A 1 278 ? 11.326 2.378 -17.681 1.00 93.50 278 ILE A CA 1
ATOM 2278 C C . ILE A 1 278 ? 11.143 1.251 -16.661 1.00 93.50 278 ILE A C 1
ATOM 2280 O O . ILE A 1 278 ? 10.933 0.108 -17.051 1.00 93.50 278 ILE A O 1
ATOM 2284 N N . LEU A 1 279 ? 11.135 1.584 -15.367 1.00 90.50 279 LEU A N 1
ATOM 2285 C CA . LEU A 1 279 ? 10.929 0.611 -14.289 1.00 90.50 279 LEU A CA 1
ATOM 2286 C C . LEU A 1 279 ? 9.583 -0.118 -14.405 1.00 90.50 279 LEU A C 1
ATOM 2288 O O . LEU A 1 279 ? 9.527 -1.323 -14.179 1.00 90.50 279 LEU A O 1
ATOM 2292 N N . HIS A 1 280 ? 8.520 0.585 -14.812 1.00 89.62 280 HIS A N 1
ATOM 2293 C CA . HIS A 1 280 ? 7.213 -0.025 -15.057 1.00 89.62 280 HIS A CA 1
ATOM 2294 C C . HIS A 1 280 ? 7.277 -1.098 -16.149 1.00 89.62 280 HIS A C 1
ATOM 2296 O O . HIS A 1 280 ? 6.795 -2.207 -15.933 1.00 89.62 280 HIS A O 1
ATOM 2302 N N . TYR A 1 281 ? 7.884 -0.794 -17.301 1.00 91.56 281 TYR A N 1
ATOM 2303 C CA . TYR A 1 281 ? 8.016 -1.766 -18.392 1.00 91.56 281 TYR A CA 1
ATOM 2304 C C . TYR A 1 281 ? 8.966 -2.919 -18.061 1.00 91.56 281 TYR A C 1
ATOM 2306 O O . TYR A 1 281 ? 8.768 -4.022 -18.560 1.00 91.56 281 TYR A O 1
ATOM 2314 N N . LEU A 1 282 ? 9.984 -2.684 -17.231 1.00 90.69 282 LEU A N 1
ATOM 2315 C CA . LEU A 1 282 ? 10.901 -3.730 -16.776 1.00 90.69 282 LEU A CA 1
ATOM 2316 C C . LEU A 1 282 ? 10.314 -4.610 -15.660 1.00 90.69 282 LEU A C 1
ATOM 2318 O O . LEU A 1 282 ? 10.897 -5.651 -15.356 1.00 90.69 282 LEU A O 1
ATOM 2322 N N . ASP A 1 283 ? 9.187 -4.207 -15.066 1.00 87.31 283 ASP A N 1
ATOM 2323 C CA . ASP A 1 283 ? 8.629 -4.775 -13.834 1.00 87.31 283 ASP A CA 1
ATOM 2324 C C . ASP A 1 283 ? 9.637 -4.791 -12.667 1.00 87.31 283 ASP A C 1
ATOM 2326 O O . ASP A 1 283 ? 9.634 -5.694 -11.838 1.00 87.31 283 ASP A O 1
ATOM 2330 N N . GLU A 1 284 ? 10.525 -3.796 -12.595 1.00 84.38 284 GLU A N 1
ATOM 2331 C CA . GLU A 1 284 ? 11.617 -3.751 -11.613 1.00 84.38 284 GLU A CA 1
ATOM 2332 C C . GLU A 1 284 ? 11.352 -2.794 -10.452 1.00 84.38 284 GLU A C 1
ATOM 2334 O O . GLU A 1 284 ? 10.702 -1.751 -10.584 1.00 84.38 284 GLU A O 1
ATOM 2339 N N . HIS A 1 285 ? 11.948 -3.121 -9.305 1.00 72.31 285 HIS A N 1
ATOM 2340 C CA . HIS A 1 285 ? 12.081 -2.191 -8.193 1.00 72.31 285 HIS A CA 1
ATOM 2341 C C . HIS A 1 285 ? 13.196 -1.176 -8.486 1.00 72.31 285 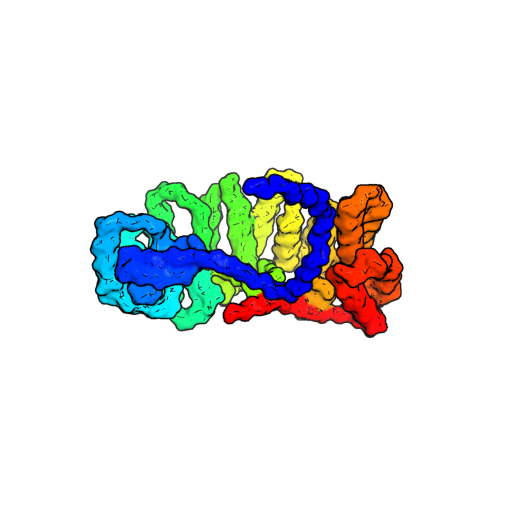HIS A C 1
ATOM 2343 O O . HIS A 1 285 ? 14.303 -1.546 -8.875 1.00 72.31 285 HIS A O 1
ATOM 2349 N N . GLY A 1 286 ? 12.951 0.113 -8.227 1.00 64.81 286 GLY A N 1
ATOM 2350 C CA . GLY A 1 286 ? 13.866 1.204 -8.596 1.00 64.81 286 GLY A CA 1
ATOM 2351 C C . GLY A 1 286 ? 15.254 1.194 -7.941 1.00 64.81 286 GLY A C 1
ATOM 2352 O O . GLY A 1 286 ? 16.072 2.046 -8.281 1.00 64.81 286 GLY A O 1
ATOM 2353 N N . GLY A 1 287 ? 15.508 0.269 -7.012 1.00 63.75 287 GLY A N 1
ATOM 2354 C CA . GLY A 1 287 ? 16.770 0.133 -6.282 1.00 63.75 287 GLY A CA 1
ATOM 2355 C C . GLY A 1 287 ? 17.510 -1.196 -6.454 1.00 63.75 287 GLY A C 1
ATOM 2356 O O . GLY A 1 287 ? 18.538 -1.355 -5.805 1.00 63.75 287 GLY A O 1
ATOM 2357 N N . ILE A 1 288 ? 17.010 -2.160 -7.246 1.00 72.62 288 ILE A N 1
ATOM 2358 C CA . ILE A 1 288 ? 17.721 -3.433 -7.474 1.00 72.62 288 ILE A CA 1
ATOM 2359 C C . ILE A 1 288 ? 17.593 -3.868 -8.932 1.00 72.62 288 ILE A C 1
ATOM 2361 O O . ILE A 1 288 ? 16.566 -4.398 -9.345 1.00 72.62 288 ILE A O 1
ATOM 2365 N N . ILE A 1 289 ? 18.672 -3.687 -9.691 1.00 80.06 289 ILE A N 1
ATOM 2366 C CA . ILE A 1 289 ? 18.703 -4.023 -11.114 1.00 80.06 289 ILE A CA 1
ATOM 2367 C C . ILE A 1 289 ? 18.717 -5.542 -11.318 1.00 80.06 289 ILE A C 1
ATOM 2369 O O . ILE A 1 289 ? 19.458 -6.276 -10.646 1.00 80.06 289 ILE A O 1
ATOM 2373 N N . GLY A 1 290 ? 17.923 -6.019 -12.277 1.00 81.50 290 GLY A N 1
ATOM 2374 C CA . GLY A 1 290 ? 17.844 -7.439 -12.633 1.00 81.50 290 GLY A CA 1
ATOM 2375 C C . GLY A 1 290 ? 16.864 -8.247 -11.784 1.00 81.50 290 GLY A C 1
ATOM 2376 O O . GLY A 1 290 ? 16.840 -9.479 -11.891 1.00 81.50 290 GLY A O 1
ATOM 2377 N N . GLU A 1 291 ? 16.069 -7.578 -10.945 1.00 87.06 291 GLU A N 1
ATOM 2378 C CA . GLU A 1 291 ? 15.077 -8.203 -10.070 1.00 87.06 291 GLU A CA 1
ATOM 2379 C C . GLU A 1 291 ? 13.668 -7.667 -10.335 1.00 87.06 291 GLU A C 1
ATOM 2381 O O . GLU A 1 291 ? 13.406 -6.475 -10.191 1.00 87.06 291 GLU A O 1
ATOM 2386 N N . VAL A 1 292 ? 12.757 -8.566 -10.714 1.00 87.69 292 VAL A N 1
ATOM 2387 C CA . VAL A 1 292 ? 11.378 -8.236 -11.105 1.00 87.69 292 VAL A CA 1
ATOM 2388 C C . VAL A 1 292 ? 10.364 -8.545 -10.009 1.00 87.69 292 VAL A C 1
ATOM 2390 O O . VAL A 1 292 ? 10.579 -9.453 -9.202 1.00 87.69 292 VAL A O 1
ATOM 2393 N N . TYR A 1 293 ? 9.237 -7.834 -9.991 1.00 80.69 293 TYR A N 1
ATOM 2394 C CA . TYR A 1 293 ? 8.151 -8.080 -9.039 1.00 80.69 293 TYR A CA 1
ATOM 2395 C C . TYR A 1 293 ? 7.400 -9.386 -9.293 1.00 80.69 293 TYR A C 1
ATOM 2397 O O . TYR A 1 293 ? 6.920 -9.974 -8.325 1.00 80.69 293 TYR A O 1
ATOM 2405 N N . ASP A 1 294 ? 7.289 -9.854 -10.536 1.00 81.75 294 ASP A N 1
ATOM 2406 C CA . ASP A 1 294 ? 6.670 -11.142 -10.854 1.00 81.75 294 ASP A CA 1
ATOM 2407 C C . ASP A 1 294 ? 7.449 -11.896 -11.938 1.00 81.75 294 ASP A C 1
ATOM 2409 O O . ASP A 1 294 ? 7.277 -11.697 -13.142 1.00 81.75 294 ASP A O 1
ATOM 2413 N N . LYS A 1 295 ? 8.283 -12.850 -11.512 1.00 85.44 295 LYS A N 1
ATOM 2414 C CA . LYS A 1 295 ? 9.050 -13.699 -12.436 1.00 85.44 295 LYS A CA 1
ATOM 2415 C C . LYS A 1 295 ? 8.175 -14.591 -13.322 1.00 85.44 295 LYS A C 1
ATOM 2417 O O . LYS A 1 295 ? 8.686 -15.147 -14.290 1.00 85.44 295 LYS A O 1
ATOM 2422 N N . ASN A 1 296 ? 6.902 -14.793 -12.971 1.00 83.44 296 ASN A N 1
ATOM 2423 C CA . ASN A 1 296 ? 5.977 -15.612 -13.753 1.00 83.44 296 ASN A CA 1
ATOM 2424 C C . ASN A 1 296 ? 5.247 -14.787 -14.824 1.00 83.44 296 ASN A C 1
ATOM 2426 O O . ASN A 1 296 ? 4.603 -15.369 -15.695 1.00 83.44 296 ASN A O 1
ATOM 2430 N N . ASN A 1 297 ? 5.355 -13.457 -14.777 1.00 83.00 297 ASN A N 1
ATOM 2431 C CA . ASN A 1 297 ? 4.724 -12.535 -15.714 1.00 83.00 297 ASN A CA 1
ATOM 2432 C C . ASN A 1 297 ? 5.740 -11.496 -16.210 1.00 83.00 297 ASN A C 1
ATOM 2434 O O . ASN A 1 297 ? 5.666 -10.310 -15.895 1.00 83.00 297 ASN A O 1
ATOM 2438 N N . LEU A 1 298 ? 6.723 -11.975 -16.971 1.00 87.19 298 LEU A N 1
ATOM 2439 C CA . LEU A 1 298 ? 7.827 -11.154 -17.455 1.00 87.19 298 LEU A CA 1
ATOM 2440 C C . LEU A 1 298 ? 7.395 -10.143 -18.522 1.00 87.19 298 LEU A C 1
ATOM 2442 O O . LEU A 1 298 ? 6.483 -10.387 -19.316 1.00 87.19 298 LEU A O 1
ATOM 2446 N N . ALA A 1 299 ? 8.137 -9.036 -18.577 1.00 86.81 299 ALA A N 1
ATOM 2447 C CA . ALA A 1 299 ? 8.052 -8.050 -19.644 1.00 86.81 299 ALA A CA 1
ATOM 2448 C C . ALA A 1 299 ? 8.183 -8.716 -21.022 1.00 86.81 299 ALA A C 1
ATOM 2450 O O . ALA A 1 299 ? 9.093 -9.513 -21.267 1.00 86.81 299 ALA A O 1
ATOM 2451 N N . THR A 1 300 ? 7.280 -8.375 -21.939 1.00 91.31 300 THR A N 1
ATOM 2452 C CA . THR A 1 300 ? 7.350 -8.861 -23.319 1.00 91.31 300 THR A CA 1
ATOM 2453 C C . THR A 1 300 ? 8.464 -8.151 -24.087 1.00 91.31 300 THR A C 1
ATOM 2455 O O . THR A 1 300 ? 8.927 -7.079 -23.699 1.00 91.31 300 THR A O 1
ATOM 2458 N N . GLU A 1 301 ? 8.865 -8.685 -25.242 1.00 93.75 301 GLU A N 1
ATOM 2459 C CA . GLU A 1 301 ? 9.834 -8.004 -26.114 1.00 93.75 301 GLU A CA 1
ATOM 2460 C C . GLU A 1 301 ? 9.373 -6.581 -26.499 1.00 93.75 301 GLU A C 1
ATOM 2462 O O . GLU A 1 301 ? 10.191 -5.668 -26.614 1.00 93.75 301 GLU A O 1
ATOM 2467 N N . ALA A 1 302 ? 8.062 -6.369 -26.663 1.00 92.44 302 ALA A N 1
ATOM 2468 C CA . ALA A 1 302 ? 7.491 -5.050 -26.927 1.00 92.44 302 ALA A CA 1
ATOM 2469 C C . ALA A 1 302 ? 7.660 -4.099 -25.729 1.00 92.44 302 ALA A C 1
ATOM 2471 O O . ALA A 1 302 ? 8.073 -2.954 -25.916 1.00 92.44 302 ALA A O 1
ATOM 2472 N N . ASP A 1 303 ? 7.421 -4.588 -24.508 1.00 92.44 303 ASP A N 1
ATOM 2473 C CA . ASP A 1 303 ? 7.629 -3.821 -23.274 1.00 92.44 303 ASP A CA 1
ATOM 2474 C C . ASP A 1 303 ? 9.107 -3.417 -23.134 1.00 92.44 303 ASP A C 1
ATOM 2476 O O . ASP A 1 303 ? 9.416 -2.251 -22.889 1.00 92.44 303 ASP A O 1
ATOM 2480 N N . LEU A 1 304 ? 10.036 -4.341 -23.404 1.00 95.31 304 LEU A N 1
ATOM 2481 C CA . LEU A 1 304 ? 11.477 -4.069 -23.380 1.00 95.31 304 LEU A CA 1
ATOM 2482 C C . LEU A 1 304 ? 11.911 -3.059 -24.458 1.00 95.31 304 LEU A C 1
ATOM 2484 O O . LEU A 1 304 ? 12.750 -2.196 -24.202 1.00 95.31 304 LEU A O 1
ATOM 2488 N N . LYS A 1 305 ? 11.331 -3.111 -25.665 1.00 96.00 305 LYS A N 1
ATOM 2489 C CA . LYS A 1 305 ? 11.582 -2.104 -26.716 1.00 96.00 305 LYS A CA 1
ATOM 2490 C C . LYS A 1 305 ? 11.086 -0.718 -26.303 1.00 96.00 305 LYS A C 1
ATOM 2492 O O . LYS A 1 305 ? 11.778 0.273 -26.547 1.00 96.00 305 LYS A O 1
ATOM 2497 N N . ASN A 1 306 ? 9.926 -0.646 -25.653 1.00 93.94 306 ASN A N 1
ATOM 2498 C CA . ASN A 1 306 ? 9.409 0.602 -25.100 1.00 93.94 306 ASN A CA 1
ATOM 2499 C C . ASN A 1 306 ? 10.320 1.131 -23.986 1.00 93.94 306 ASN A C 1
ATOM 2501 O O . ASN A 1 306 ? 10.714 2.298 -24.035 1.00 93.94 306 ASN A O 1
ATOM 2505 N N . ALA A 1 307 ? 10.734 0.274 -23.047 1.00 95.38 307 ALA A N 1
ATOM 2506 C CA . ALA A 1 307 ? 11.698 0.617 -22.004 1.00 95.38 307 ALA A CA 1
ATOM 2507 C C . ALA A 1 307 ? 12.992 1.197 -22.601 1.00 95.38 307 ALA A C 1
ATOM 2509 O O . ALA A 1 307 ? 13.436 2.264 -22.177 1.00 95.38 307 ALA A O 1
ATOM 2510 N N . LEU A 1 308 ? 13.536 0.567 -23.650 1.00 97.44 308 LEU A N 1
ATOM 2511 C CA . LEU A 1 308 ? 14.774 1.003 -24.301 1.00 97.44 308 LEU A CA 1
ATOM 2512 C C . LEU A 1 308 ? 14.627 2.396 -24.928 1.00 97.44 308 LEU A C 1
ATOM 2514 O O . LEU A 1 308 ? 15.492 3.246 -24.745 1.00 97.44 308 LEU A O 1
ATOM 2518 N N . SER A 1 309 ? 13.500 2.666 -25.594 1.00 96.56 309 SER A N 1
ATOM 2519 C CA . SER A 1 309 ? 13.200 3.980 -26.186 1.00 96.56 309 SER A CA 1
ATOM 2520 C C . SER A 1 309 ? 13.199 5.109 -25.147 1.00 96.56 309 SER A C 1
ATOM 2522 O O . SER A 1 309 ? 13.684 6.213 -25.416 1.00 96.56 309 SER A O 1
ATOM 2524 N N . TYR A 1 310 ? 12.679 4.852 -23.943 1.00 96.44 310 TYR A N 1
ATOM 2525 C CA . TYR A 1 310 ? 12.742 5.814 -22.840 1.00 96.44 310 TYR A CA 1
ATOM 2526 C C . TYR A 1 310 ? 14.138 5.891 -22.216 1.00 96.44 310 TYR A C 1
ATOM 2528 O O . TYR A 1 310 ? 14.600 6.996 -21.924 1.00 96.44 310 TYR A O 1
ATOM 2536 N N . ALA A 1 311 ? 14.823 4.758 -22.052 1.00 96.75 311 ALA A N 1
ATOM 2537 C CA . ALA A 1 311 ? 16.168 4.695 -21.488 1.00 96.75 311 ALA A CA 1
ATOM 2538 C C . ALA A 1 311 ? 17.194 5.442 -22.356 1.00 96.75 311 ALA A C 1
ATOM 2540 O O . ALA A 1 311 ? 18.001 6.202 -21.826 1.00 96.75 311 ALA A O 1
ATOM 2541 N N . ASP A 1 312 ? 17.095 5.335 -23.684 1.00 97.31 312 ASP A N 1
ATOM 2542 C CA . ASP A 1 312 ? 17.912 6.092 -24.638 1.00 97.31 312 ASP A CA 1
ATOM 2543 C C . ASP A 1 312 ? 17.742 7.607 -24.482 1.00 97.31 312 ASP A C 1
ATOM 2545 O O . ASP A 1 312 ? 18.716 8.365 -24.456 1.00 97.31 312 ASP A O 1
ATOM 2549 N N . LYS A 1 313 ? 16.493 8.071 -24.367 1.00 96.38 313 LYS A N 1
ATOM 2550 C CA . LYS A 1 313 ? 16.192 9.498 -24.189 1.00 96.38 313 LYS A CA 1
ATOM 2551 C C . LYS A 1 313 ? 16.676 9.998 -22.829 1.00 96.38 313 LYS A C 1
ATOM 2553 O O . LYS A 1 313 ? 17.214 11.105 -22.749 1.00 96.38 313 LYS A O 1
ATOM 2558 N N . LEU A 1 314 ? 16.482 9.194 -21.781 1.00 96.06 314 LEU A N 1
ATOM 2559 C CA . LEU A 1 314 ? 16.886 9.520 -20.420 1.00 96.06 314 LEU A CA 1
ATOM 2560 C C . LEU A 1 314 ? 18.412 9.606 -20.306 1.00 96.06 314 LEU A C 1
ATOM 2562 O O . LEU A 1 314 ? 18.897 10.644 -19.867 1.00 96.06 314 LEU A O 1
ATOM 2566 N N . GLU A 1 315 ? 19.154 8.591 -20.768 1.00 96.31 315 GLU A N 1
ATOM 2567 C CA . GLU A 1 315 ? 20.627 8.562 -20.741 1.00 96.31 315 GLU A CA 1
ATOM 2568 C C . GLU A 1 315 ? 21.224 9.751 -21.490 1.00 96.31 315 GLU A C 1
ATOM 2570 O O . GLU A 1 315 ? 22.085 10.450 -20.958 1.00 96.31 315 GLU A O 1
ATOM 2575 N N . LYS A 1 316 ? 20.711 10.064 -22.685 1.00 95.75 316 LYS A N 1
ATOM 2576 C CA . LYS A 1 316 ? 21.176 11.220 -23.461 1.00 95.75 316 LYS A CA 1
ATOM 2577 C C . LYS A 1 316 ? 20.967 12.542 -22.716 1.00 95.75 316 LYS A C 1
ATOM 2579 O O . LYS A 1 316 ? 21.848 13.405 -22.723 1.00 95.75 316 LYS A O 1
ATOM 2584 N N . MET A 1 317 ? 19.797 12.724 -22.101 1.00 95.25 317 MET A N 1
ATOM 2585 C CA . MET A 1 317 ? 19.455 13.945 -21.367 1.00 95.25 317 MET A CA 1
ATOM 2586 C C . MET A 1 317 ? 20.308 14.102 -20.102 1.00 95.25 317 MET A C 1
ATOM 2588 O O . MET A 1 317 ? 20.842 15.186 -19.853 1.00 95.25 317 MET A O 1
ATOM 2592 N N . THR A 1 318 ? 20.451 13.038 -19.310 1.00 93.69 318 THR A N 1
ATOM 2593 C CA . THR A 1 318 ? 21.214 13.067 -18.056 1.00 93.69 318 THR A CA 1
ATOM 2594 C C . THR A 1 318 ? 22.715 13.167 -18.313 1.00 93.69 318 THR A C 1
ATOM 2596 O O . THR A 1 318 ? 23.379 13.951 -17.641 1.00 93.69 318 THR A O 1
ATOM 2599 N N . TYR A 1 319 ? 23.243 12.502 -19.348 1.00 92.75 319 TYR A N 1
ATOM 2600 C CA . TYR A 1 319 ? 24.640 12.646 -19.770 1.00 92.75 319 TYR A CA 1
ATOM 2601 C C . TYR A 1 319 ? 24.981 14.094 -20.131 1.00 92.75 319 TYR A C 1
ATOM 2603 O O . TYR A 1 319 ? 25.975 14.641 -19.650 1.00 92.75 319 TYR A O 1
ATOM 2611 N N . LYS A 1 320 ? 24.126 14.744 -20.935 1.00 92.50 320 LYS A N 1
ATOM 2612 C CA . LYS A 1 320 ? 24.283 16.161 -21.284 1.00 92.50 320 LYS A CA 1
ATOM 2613 C C . LYS A 1 320 ? 24.301 17.030 -20.022 1.00 92.50 320 LYS A C 1
ATOM 2615 O O . LYS A 1 320 ? 25.239 17.798 -19.822 1.00 92.50 320 LYS A O 1
ATOM 2620 N N . SER A 1 321 ? 23.321 16.842 -19.134 1.00 89.25 321 SER A N 1
ATOM 2621 C CA . SER A 1 321 ? 23.241 17.584 -17.870 1.00 89.25 321 SER A CA 1
ATOM 2622 C C . SER A 1 321 ? 24.439 17.345 -16.948 1.00 89.25 321 SER A C 1
ATOM 2624 O O . SER A 1 321 ? 24.786 18.244 -16.189 1.00 89.25 321 SER A O 1
ATOM 2626 N N . PHE A 1 322 ? 25.041 16.157 -16.967 1.00 89.88 322 PHE A N 1
ATOM 2627 C CA . PHE A 1 322 ? 26.239 15.839 -16.195 1.00 89.88 322 PHE A CA 1
ATOM 2628 C C . PHE A 1 322 ? 27.481 16.532 -16.766 1.00 89.88 322 PHE A C 1
ATOM 2630 O O . PHE A 1 322 ? 28.245 17.135 -16.013 1.00 89.88 322 PHE A O 1
ATOM 2637 N N . LYS A 1 323 ? 27.674 16.491 -18.091 1.00 87.81 323 LYS A N 1
ATOM 2638 C CA . LYS A 1 323 ? 28.846 17.084 -18.756 1.00 87.81 323 LYS A CA 1
ATOM 2639 C C . LYS A 1 323 ? 28.860 18.609 -18.726 1.00 87.81 323 LYS A C 1
ATOM 2641 O O . LYS A 1 323 ? 29.931 19.190 -18.597 1.00 87.81 323 LYS A O 1
ATOM 2646 N N . GLU A 1 324 ? 27.698 19.245 -18.836 1.00 88.56 324 GLU A N 1
ATOM 2647 C CA . GLU A 1 324 ? 27.579 20.709 -18.876 1.00 88.56 324 GLU A CA 1
ATOM 2648 C C . GLU A 1 324 ? 27.649 21.360 -17.482 1.00 88.56 324 GLU A C 1
ATOM 2650 O O . GLU A 1 324 ? 27.771 22.580 -17.375 1.00 88.56 324 GLU A O 1
ATOM 2655 N N . ASN A 1 325 ? 27.584 20.576 -16.398 1.00 81.06 325 ASN A N 1
ATOM 2656 C CA . ASN A 1 325 ? 27.531 21.125 -15.047 1.00 81.06 325 ASN A CA 1
ATOM 2657 C C . ASN A 1 325 ? 28.920 21.421 -14.470 1.00 81.06 325 ASN A C 1
ATOM 2659 O O . ASN A 1 325 ? 29.735 20.524 -14.241 1.00 81.06 325 ASN A O 1
ATOM 2663 N N . ILE A 1 326 ? 29.152 22.699 -14.182 1.00 75.94 326 ILE A N 1
ATOM 2664 C CA . ILE A 1 326 ? 30.416 23.221 -13.654 1.00 75.94 326 ILE A CA 1
ATOM 2665 C C . ILE A 1 326 ? 30.455 23.305 -12.118 1.00 75.94 326 ILE A C 1
ATOM 2667 O O . ILE A 1 326 ? 31.529 23.452 -11.543 1.00 75.94 326 ILE A O 1
ATOM 2671 N N . ASN A 1 327 ? 29.311 23.194 -11.433 1.00 84.31 327 ASN A N 1
ATOM 2672 C CA . ASN A 1 327 ? 29.248 23.205 -9.969 1.00 84.31 327 ASN A CA 1
ATOM 2673 C C . ASN A 1 327 ? 29.536 21.796 -9.421 1.00 84.31 327 ASN A C 1
ATOM 2675 O O . ASN A 1 327 ? 28.797 20.866 -9.731 1.00 84.31 327 ASN A O 1
ATOM 2679 N N . MET A 1 328 ? 30.574 21.631 -8.587 1.00 75.38 328 MET A N 1
ATOM 2680 C CA . MET A 1 328 ? 31.004 20.310 -8.096 1.00 75.38 328 MET A CA 1
ATOM 2681 C C . MET A 1 328 ? 29.938 19.544 -7.298 1.00 75.38 328 MET A C 1
ATOM 2683 O O . MET A 1 328 ? 29.813 18.333 -7.473 1.00 75.38 328 MET A O 1
ATOM 2687 N N . GLU A 1 329 ? 29.161 20.214 -6.447 1.00 74.81 329 GLU A N 1
ATOM 2688 C CA . GLU A 1 329 ? 28.123 19.557 -5.640 1.00 74.81 329 GLU A CA 1
ATOM 2689 C C . GLU A 1 329 ? 26.991 19.043 -6.538 1.00 74.81 329 GLU A C 1
ATOM 2691 O O . GLU A 1 329 ? 26.606 17.872 -6.488 1.00 74.81 329 GLU A O 1
ATOM 2696 N N . MET A 1 330 ? 26.534 19.892 -7.460 1.00 82.06 330 MET A N 1
ATOM 2697 C CA . MET A 1 330 ? 25.496 19.527 -8.420 1.00 82.06 330 MET A CA 1
ATOM 2698 C C . MET A 1 330 ? 25.998 18.500 -9.447 1.00 82.06 330 MET A C 1
ATOM 2700 O O . MET A 1 330 ? 25.225 17.669 -9.922 1.00 82.06 330 MET A O 1
ATOM 2704 N N . LYS A 1 331 ? 27.296 18.507 -9.769 1.00 82.56 331 LYS A N 1
ATOM 2705 C CA . LYS A 1 331 ? 27.926 17.547 -10.681 1.00 82.56 331 LYS A CA 1
ATOM 2706 C C . LYS A 1 331 ? 27.817 16.116 -10.160 1.00 82.56 331 LYS A C 1
ATOM 2708 O O . LYS A 1 331 ? 27.521 15.232 -10.955 1.00 82.56 331 LYS A O 1
ATOM 2713 N N . ASN A 1 332 ? 27.972 15.887 -8.854 1.00 82.44 332 ASN A N 1
ATOM 2714 C CA . ASN A 1 332 ? 27.805 14.554 -8.263 1.00 82.44 332 ASN A CA 1
ATOM 2715 C C . ASN A 1 332 ? 26.356 14.057 -8.353 1.00 82.44 332 ASN A C 1
ATOM 2717 O O . ASN A 1 332 ? 26.126 12.907 -8.718 1.00 82.44 332 ASN A O 1
ATOM 2721 N N . ILE A 1 333 ? 25.377 14.929 -8.095 1.00 84.75 333 ILE A N 1
ATOM 2722 C CA . ILE A 1 333 ? 23.951 14.595 -8.241 1.00 84.75 333 ILE A CA 1
ATOM 2723 C C . ILE A 1 333 ? 23.640 14.250 -9.704 1.00 84.75 333 ILE A C 1
ATOM 2725 O O . ILE A 1 333 ? 23.073 13.200 -9.990 1.00 84.75 333 ILE A O 1
ATOM 2729 N N . LYS A 1 334 ? 24.084 15.088 -10.650 1.00 88.00 334 LYS A N 1
ATOM 2730 C CA . LYS A 1 334 ? 23.874 14.849 -12.088 1.00 88.00 334 LYS A CA 1
ATOM 2731 C C . LYS A 1 334 ? 24.610 13.628 -12.617 1.00 88.00 334 LYS A C 1
ATOM 2733 O O . LYS A 1 334 ? 24.102 12.958 -13.512 1.00 88.00 334 LYS A O 1
ATOM 2738 N N . ARG A 1 335 ? 25.775 13.311 -12.054 1.00 89.06 335 ARG A N 1
ATOM 2739 C CA . ARG A 1 335 ? 26.477 12.058 -12.327 1.00 89.06 335 ARG A CA 1
ATOM 2740 C C . ARG A 1 335 ? 25.624 10.867 -11.909 1.00 89.06 335 ARG A C 1
ATOM 2742 O O . ARG A 1 335 ? 25.472 9.955 -12.707 1.00 89.06 335 ARG A O 1
ATOM 2749 N N . ASN A 1 336 ? 25.046 10.886 -10.709 1.00 88.94 336 ASN A N 1
ATOM 2750 C CA . ASN A 1 336 ? 24.190 9.799 -10.232 1.00 88.94 336 ASN A CA 1
ATOM 2751 C C . ASN A 1 336 ? 22.938 9.642 -11.115 1.00 88.94 336 ASN A C 1
ATOM 2753 O O . ASN A 1 336 ? 22.648 8.524 -11.527 1.00 88.94 336 ASN A O 1
ATOM 2757 N N . ASP A 1 337 ? 22.283 10.745 -11.506 1.00 90.06 337 ASP A N 1
ATOM 2758 C CA . ASP A 1 337 ? 21.165 10.725 -12.471 1.00 90.06 337 ASP A CA 1
ATOM 2759 C C . ASP A 1 337 ? 21.572 10.047 -13.802 1.00 90.06 337 ASP A C 1
ATOM 2761 O O . ASP A 1 337 ? 20.799 9.300 -14.407 1.00 90.06 337 ASP A O 1
ATOM 2765 N N . TYR A 1 338 ? 22.793 10.314 -14.284 1.00 93.06 338 TYR A N 1
ATOM 2766 C CA . TYR A 1 338 ? 23.345 9.685 -15.487 1.00 93.06 338 TYR A CA 1
ATOM 2767 C C . TYR A 1 338 ? 23.652 8.199 -15.295 1.00 93.06 338 TYR A C 1
ATOM 2769 O O . TYR A 1 338 ? 23.270 7.397 -16.144 1.00 93.06 338 TYR A O 1
ATOM 2777 N N . LEU A 1 339 ? 24.303 7.829 -14.191 1.00 92.25 339 LEU A N 1
ATOM 2778 C CA . LEU A 1 339 ? 24.646 6.441 -13.883 1.00 92.25 339 LEU A CA 1
ATOM 2779 C C . LEU A 1 339 ? 23.392 5.570 -13.805 1.00 92.25 339 LEU A C 1
ATOM 2781 O O . LEU A 1 339 ? 23.328 4.542 -14.471 1.00 92.25 339 LEU A O 1
ATOM 2785 N N . GLU A 1 340 ? 22.364 6.015 -13.080 1.00 91.25 340 GLU A N 1
ATOM 2786 C CA . GLU A 1 340 ? 21.082 5.308 -13.005 1.00 91.25 340 GLU A CA 1
ATOM 2787 C C . GLU A 1 340 ? 20.456 5.103 -14.392 1.00 91.25 340 GLU A C 1
ATOM 2789 O O . GLU A 1 340 ? 20.007 4.006 -14.720 1.00 91.25 340 GLU A O 1
ATOM 2794 N N . ALA A 1 341 ? 20.454 6.141 -15.233 1.00 94.06 341 ALA A N 1
ATOM 2795 C CA . ALA A 1 341 ? 19.926 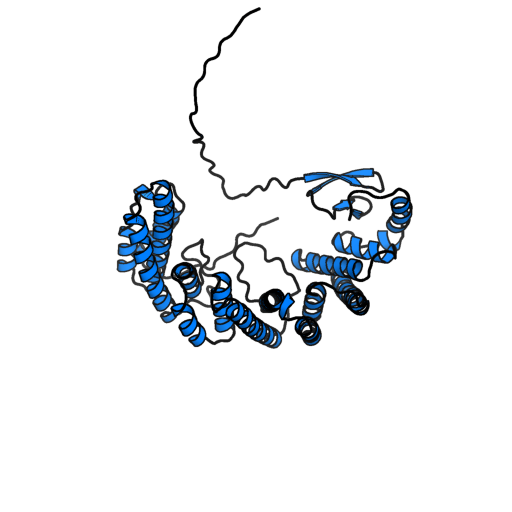6.049 -16.591 1.00 94.06 341 ALA A CA 1
ATOM 2796 C C . ALA A 1 341 ? 20.729 5.072 -17.469 1.00 94.06 341 ALA A C 1
ATOM 2798 O O . ALA A 1 341 ? 20.141 4.285 -18.213 1.00 94.06 341 ALA A O 1
ATOM 2799 N N . ALA A 1 342 ? 22.061 5.102 -17.368 1.00 95.38 342 ALA A N 1
ATOM 2800 C CA . ALA A 1 342 ? 22.951 4.214 -18.106 1.00 95.38 342 ALA A CA 1
ATOM 2801 C C . ALA A 1 342 ? 22.775 2.749 -17.682 1.00 95.38 342 ALA A C 1
ATOM 2803 O O . ALA A 1 342 ? 22.721 1.871 -18.543 1.00 95.38 342 ALA A O 1
ATOM 2804 N N . PHE A 1 343 ? 22.618 2.478 -16.383 1.00 94.75 343 PHE A N 1
ATOM 2805 C CA . PHE A 1 343 ? 22.361 1.126 -15.893 1.00 94.75 343 PHE A CA 1
ATOM 2806 C C . PHE A 1 343 ? 21.004 0.587 -16.337 1.00 94.75 343 PHE A C 1
ATOM 2808 O O . PHE A 1 343 ? 20.935 -0.543 -16.812 1.00 94.75 343 PHE A O 1
ATOM 2815 N N . LEU A 1 344 ? 19.940 1.394 -16.265 1.00 95.19 344 LEU A N 1
ATOM 2816 C CA . LEU A 1 344 ? 18.618 0.995 -16.762 1.00 95.19 344 LEU A CA 1
ATOM 2817 C C . LEU A 1 344 ? 18.639 0.688 -18.263 1.00 95.19 344 LEU A C 1
ATOM 2819 O O . LEU A 1 344 ? 18.020 -0.277 -18.718 1.00 95.19 344 LEU A O 1
ATOM 2823 N N . LYS A 1 345 ? 19.378 1.485 -19.041 1.00 97.06 345 LYS A N 1
ATOM 2824 C CA . LYS A 1 345 ? 19.584 1.227 -20.467 1.00 97.06 345 LYS A CA 1
ATOM 2825 C C . LYS A 1 345 ? 20.321 -0.093 -20.699 1.00 97.06 345 LYS A C 1
ATOM 2827 O O . LYS A 1 345 ? 19.813 -0.929 -21.441 1.00 97.06 345 LYS A O 1
ATOM 2832 N N . ALA A 1 346 ? 21.466 -0.293 -20.047 1.00 96.94 346 ALA A N 1
ATOM 2833 C CA . ALA A 1 346 ? 22.266 -1.506 -20.196 1.00 96.94 346 ALA A CA 1
ATOM 2834 C C . ALA A 1 346 ? 21.494 -2.765 -19.768 1.00 96.94 346 ALA A C 1
ATOM 2836 O O . ALA A 1 346 ? 21.571 -3.790 -20.440 1.00 96.94 346 ALA A O 1
ATOM 2837 N N . GLU A 1 347 ? 20.704 -2.687 -18.695 1.00 96.06 347 GLU A N 1
ATOM 2838 C CA . GLU A 1 347 ? 19.828 -3.778 -18.260 1.00 96.06 347 GLU A CA 1
ATOM 2839 C C . GLU A 1 347 ? 18.756 -4.100 -19.307 1.00 96.06 347 GLU A C 1
ATOM 2841 O O . GLU A 1 347 ? 18.518 -5.265 -19.628 1.00 96.06 347 GLU A O 1
ATOM 2846 N N . THR A 1 348 ? 18.144 -3.071 -19.898 1.00 96.44 348 THR A N 1
ATOM 2847 C CA . THR A 1 348 ? 17.155 -3.259 -20.965 1.00 96.44 348 THR A CA 1
ATOM 2848 C C . THR A 1 348 ? 17.789 -3.893 -22.210 1.00 96.44 348 THR A C 1
ATOM 2850 O O . THR A 1 348 ? 17.224 -4.819 -22.793 1.00 96.44 348 THR A O 1
ATOM 2853 N N . GLU A 1 349 ? 18.980 -3.432 -22.610 1.00 98.12 349 GLU A N 1
ATOM 2854 C CA . GLU A 1 349 ? 19.763 -4.007 -23.713 1.00 98.12 349 GLU A CA 1
ATOM 2855 C C . GLU A 1 349 ? 20.110 -5.479 -23.435 1.00 98.12 349 GLU A C 1
ATOM 2857 O O . GLU A 1 349 ? 19.861 -6.338 -24.284 1.00 98.12 349 GLU A O 1
ATOM 2862 N N . ARG A 1 350 ? 20.577 -5.797 -22.221 1.00 96.94 350 ARG A N 1
ATOM 2863 C CA . ARG A 1 350 ? 20.875 -7.167 -21.779 1.00 96.94 350 ARG A CA 1
ATOM 2864 C C . ARG A 1 350 ? 19.651 -8.080 -21.875 1.00 96.94 350 ARG A C 1
ATOM 2866 O O . ARG A 1 350 ? 19.753 -9.161 -22.453 1.00 96.94 350 ARG A O 1
ATOM 2873 N N . ARG A 1 351 ? 18.490 -7.656 -21.361 1.00 95.75 351 ARG A N 1
ATOM 2874 C CA . ARG A 1 351 ? 17.238 -8.441 -21.427 1.00 95.75 351 ARG A CA 1
ATOM 2875 C C . ARG A 1 351 ? 16.754 -8.670 -22.858 1.00 95.75 351 ARG A C 1
ATOM 2877 O O . ARG A 1 351 ? 16.181 -9.714 -23.149 1.00 95.75 351 ARG A O 1
ATOM 2884 N N . LEU A 1 352 ? 17.036 -7.732 -23.763 1.00 97.12 352 LEU A N 1
ATOM 2885 C CA . LEU A 1 352 ? 16.793 -7.877 -25.203 1.00 97.12 352 LEU A CA 1
ATOM 2886 C C . LEU A 1 352 ? 17.830 -8.765 -25.919 1.00 97.12 352 LEU A C 1
ATOM 2888 O O . LEU A 1 352 ? 17.717 -8.957 -27.128 1.00 97.12 352 LEU A O 1
ATOM 2892 N N . GLY A 1 353 ? 18.849 -9.278 -25.221 1.00 96.88 353 GLY A N 1
ATOM 2893 C CA . GLY A 1 353 ? 19.945 -10.054 -25.812 1.00 96.88 353 GLY A CA 1
ATOM 2894 C C . GLY A 1 353 ? 20.981 -9.212 -26.569 1.00 96.88 353 GLY A C 1
ATOM 2895 O O . GLY A 1 353 ? 21.832 -9.760 -27.267 1.00 96.88 353 GLY A O 1
ATOM 2896 N N . LYS A 1 354 ? 20.933 -7.882 -26.434 1.00 97.88 354 LYS A N 1
ATOM 2897 C CA . LYS A 1 354 ? 21.853 -6.918 -27.058 1.00 97.88 354 LYS A CA 1
ATOM 2898 C C . LYS A 1 354 ? 23.095 -6.713 -26.188 1.00 97.88 354 LYS A C 1
ATOM 2900 O O . LYS A 1 354 ? 23.329 -5.639 -25.636 1.00 97.88 354 LYS A O 1
ATOM 2905 N N . PHE A 1 355 ? 23.845 -7.792 -25.973 1.00 97.88 355 PHE A N 1
ATOM 2906 C CA . PHE A 1 355 ? 24.945 -7.824 -25.001 1.00 97.88 355 PHE A CA 1
ATOM 2907 C C . PHE A 1 355 ? 26.101 -6.885 -25.362 1.00 97.88 355 PHE A C 1
ATOM 2909 O O . PHE A 1 355 ? 26.678 -6.257 -24.476 1.00 97.88 355 PHE A O 1
ATOM 2916 N N . GLU A 1 356 ? 26.417 -6.754 -26.650 1.00 97.81 356 GLU A N 1
ATOM 2917 C CA . GLU A 1 356 ? 27.509 -5.890 -27.113 1.00 97.81 356 GLU A CA 1
ATOM 2918 C C . GLU A 1 356 ? 27.146 -4.406 -26.947 1.00 97.81 356 GLU A C 1
ATOM 2920 O O . GLU A 1 356 ? 27.970 -3.586 -26.535 1.00 97.81 356 GLU A O 1
ATOM 2925 N N . GLU A 1 357 ? 25.885 -4.053 -27.202 1.00 98.12 357 GLU A N 1
ATOM 2926 C CA . GLU A 1 357 ? 25.341 -2.722 -26.951 1.00 98.12 357 GLU A CA 1
ATOM 2927 C C . GLU A 1 357 ? 25.311 -2.405 -25.455 1.00 98.12 357 GLU A C 1
ATOM 2929 O O . GLU A 1 357 ? 25.786 -1.339 -25.060 1.00 98.12 357 GLU A O 1
ATOM 2934 N N . ALA A 1 358 ? 24.864 -3.353 -24.624 1.00 97.38 358 ALA A N 1
ATOM 2935 C CA . ALA A 1 358 ? 24.878 -3.218 -23.169 1.00 97.38 358 ALA A CA 1
ATOM 2936 C C . ALA A 1 358 ? 26.299 -2.965 -22.642 1.00 97.38 358 ALA A C 1
ATOM 2938 O O . ALA A 1 358 ? 26.526 -2.036 -21.862 1.00 97.38 358 ALA A O 1
ATOM 2939 N N . LEU A 1 359 ? 27.286 -3.732 -23.121 1.00 96.81 359 LEU A N 1
ATOM 2940 C CA . LEU A 1 359 ? 28.691 -3.547 -22.756 1.00 96.81 359 LEU A CA 1
ATOM 2941 C C . LEU A 1 359 ? 29.213 -2.170 -23.188 1.00 96.81 359 LEU A C 1
ATOM 2943 O O . LEU A 1 359 ? 29.892 -1.495 -22.413 1.00 96.81 359 LEU A O 1
ATOM 2947 N N . LYS A 1 360 ? 28.853 -1.720 -24.394 1.00 97.06 360 LYS A N 1
ATOM 2948 C CA . LYS A 1 360 ? 29.197 -0.386 -24.906 1.00 97.06 360 LYS A CA 1
ATOM 2949 C C . LYS A 1 360 ? 28.546 0.741 -24.101 1.00 97.06 360 LYS A C 1
ATOM 2951 O O . LYS A 1 360 ? 29.141 1.808 -23.951 1.00 97.06 360 LYS A O 1
ATOM 2956 N N . THR A 1 361 ? 27.333 0.545 -23.593 1.00 96.38 361 THR A N 1
ATOM 2957 C CA . THR A 1 361 ? 26.680 1.502 -22.692 1.00 96.38 361 THR A CA 1
ATOM 2958 C C . THR A 1 361 ? 27.468 1.616 -21.386 1.00 96.38 361 THR A C 1
ATOM 2960 O O . THR A 1 361 ? 27.823 2.725 -20.982 1.00 96.38 361 THR A O 1
ATOM 2963 N N . LEU A 1 362 ? 27.831 0.483 -20.775 1.00 95.06 362 LEU A N 1
ATOM 2964 C CA . LEU A 1 362 ? 28.592 0.449 -19.522 1.00 95.06 362 LEU A CA 1
ATOM 2965 C C . LEU A 1 362 ? 30.037 0.949 -19.670 1.00 95.06 362 LEU A C 1
ATOM 2967 O O . LEU A 1 362 ? 30.571 1.538 -18.734 1.00 95.06 362 LEU A O 1
ATOM 2971 N N . SER A 1 363 ? 30.674 0.782 -20.834 1.00 93.56 363 SER A N 1
ATOM 2972 C CA . SER A 1 363 ? 32.060 1.226 -21.060 1.00 93.56 363 SER A CA 1
ATOM 2973 C C . SER A 1 363 ? 32.236 2.749 -21.045 1.00 93.56 363 SER A C 1
ATOM 2975 O O . SER A 1 363 ? 33.362 3.236 -21.011 1.00 93.56 363 SER A O 1
ATOM 2977 N N . LYS A 1 364 ? 31.140 3.518 -21.099 1.00 92.06 364 LYS A N 1
ATOM 2978 C CA . LYS A 1 364 ? 31.158 4.983 -20.962 1.00 92.06 364 LYS A CA 1
ATOM 2979 C C . LYS A 1 364 ? 31.274 5.451 -19.508 1.00 92.06 364 LYS A C 1
ATOM 2981 O O . LYS A 1 364 ? 31.404 6.653 -19.272 1.00 92.06 364 LYS A O 1
ATOM 2986 N N . ILE A 1 365 ? 31.130 4.542 -18.545 1.00 91.50 365 ILE A N 1
ATOM 2987 C CA . ILE A 1 365 ? 31.208 4.838 -17.116 1.00 91.50 365 ILE A CA 1
ATOM 2988 C C . ILE A 1 365 ? 32.674 4.771 -16.689 1.00 91.50 365 ILE A C 1
ATOM 2990 O O . ILE A 1 365 ? 33.337 3.755 -16.889 1.00 91.50 365 ILE A O 1
ATOM 2994 N N . ASP A 1 366 ? 33.173 5.847 -16.083 1.00 88.44 366 ASP A N 1
ATOM 2995 C CA . ASP A 1 366 ? 34.499 5.846 -15.473 1.00 88.44 366 ASP A CA 1
ATOM 2996 C C . ASP A 1 366 ? 34.441 5.107 -14.129 1.00 88.44 366 ASP A C 1
ATOM 2998 O O . ASP A 1 366 ? 33.770 5.537 -13.190 1.00 88.44 366 ASP A O 1
ATOM 3002 N N . VAL A 1 367 ? 35.134 3.971 -14.036 1.00 85.81 367 VAL A N 1
ATOM 3003 C CA . VAL A 1 367 ? 35.161 3.142 -12.821 1.00 85.81 367 VAL A CA 1
ATOM 3004 C C . VAL A 1 367 ? 35.784 3.903 -11.648 1.00 85.81 367 VAL A C 1
ATOM 3006 O O . VAL A 1 367 ? 35.374 3.703 -10.504 1.00 85.81 367 VAL A O 1
ATOM 3009 N N . ALA A 1 368 ? 36.731 4.813 -11.909 1.00 85.25 368 ALA A N 1
ATOM 3010 C CA . ALA A 1 368 ? 37.346 5.619 -10.859 1.00 85.25 368 ALA A CA 1
ATOM 3011 C C . ALA A 1 368 ? 36.321 6.526 -10.156 1.00 85.25 368 ALA A C 1
ATOM 3013 O O . ALA A 1 368 ? 36.424 6.739 -8.949 1.00 85.25 368 ALA A O 1
ATOM 3014 N N . ASP A 1 369 ? 35.295 6.986 -10.879 1.00 79.69 369 ASP A N 1
ATOM 3015 C CA . ASP A 1 369 ? 34.258 7.876 -10.349 1.00 79.69 369 ASP A CA 1
ATOM 3016 C C . ASP A 1 369 ? 33.258 7.171 -9.419 1.00 79.69 369 ASP A C 1
ATOM 3018 O O . ASP A 1 369 ? 32.565 7.845 -8.646 1.00 79.69 369 ASP A O 1
ATOM 3022 N N . ILE A 1 370 ? 33.155 5.839 -9.496 1.00 85.56 370 ILE A N 1
ATOM 3023 C CA . ILE A 1 370 ? 32.119 5.063 -8.797 1.00 85.56 370 ILE A CA 1
ATOM 3024 C C . ILE A 1 370 ? 32.658 3.991 -7.849 1.00 85.56 370 ILE A C 1
ATOM 3026 O O . ILE A 1 370 ? 31.854 3.383 -7.146 1.00 85.56 370 ILE A O 1
ATOM 3030 N N . LYS A 1 371 ? 33.978 3.769 -7.805 1.00 84.00 371 LYS A N 1
ATOM 3031 C CA . LYS A 1 371 ? 34.632 2.663 -7.082 1.00 84.00 371 LYS A CA 1
ATOM 3032 C C . LYS A 1 371 ? 34.139 2.471 -5.641 1.00 84.00 371 LYS A C 1
ATOM 3034 O O . LYS A 1 371 ? 33.886 1.342 -5.238 1.00 84.00 371 LYS A O 1
ATOM 3039 N N . ASP A 1 372 ? 33.949 3.564 -4.905 1.00 82.44 372 ASP A N 1
ATOM 3040 C CA . ASP A 1 372 ? 33.529 3.550 -3.495 1.00 82.44 372 ASP A CA 1
ATOM 3041 C C . ASP A 1 372 ? 32.027 3.858 -3.315 1.00 82.44 372 ASP A C 1
ATOM 3043 O O . ASP A 1 372 ? 31.598 4.405 -2.299 1.00 82.44 372 ASP A O 1
ATOM 3047 N N . THR A 1 373 ? 31.207 3.551 -4.325 1.00 83.62 373 THR A N 1
ATOM 3048 C CA . THR A 1 373 ? 29.759 3.816 -4.328 1.00 83.62 373 THR A CA 1
ATOM 3049 C C . THR A 1 373 ? 28.949 2.542 -4.556 1.00 83.62 373 THR A C 1
ATOM 3051 O O . THR A 1 373 ? 29.450 1.549 -5.081 1.00 83.62 373 THR A O 1
ATOM 3054 N N . VAL A 1 374 ? 27.655 2.589 -4.223 1.00 78.88 374 VAL A N 1
ATOM 3055 C CA . VAL A 1 374 ? 26.711 1.484 -4.480 1.00 78.88 374 VAL A CA 1
ATOM 3056 C C . VAL A 1 374 ? 26.645 1.088 -5.960 1.00 78.88 374 VAL A C 1
ATOM 3058 O O . VAL A 1 374 ? 26.473 -0.087 -6.268 1.00 78.88 374 VAL A O 1
ATOM 3061 N N . PHE A 1 375 ? 26.893 2.036 -6.867 1.00 84.88 375 PHE A N 1
ATOM 3062 C CA . PHE A 1 375 ? 26.879 1.815 -8.312 1.00 84.88 375 PHE A CA 1
ATOM 3063 C C . PHE A 1 375 ? 27.987 0.881 -8.806 1.00 84.88 375 PHE A C 1
ATOM 3065 O O . PHE A 1 375 ? 27.843 0.289 -9.873 1.00 84.88 375 PHE A O 1
ATOM 3072 N N . ASN A 1 376 ? 29.085 0.721 -8.057 1.00 88.25 376 ASN A N 1
ATOM 3073 C CA . ASN A 1 376 ? 30.128 -0.233 -8.432 1.00 88.25 376 ASN A CA 1
ATOM 3074 C C . ASN A 1 376 ? 29.599 -1.674 -8.389 1.00 88.25 376 ASN A C 1
ATOM 3076 O O . ASN A 1 376 ? 29.887 -2.465 -9.282 1.00 88.25 376 ASN A O 1
ATOM 3080 N N . ASN A 1 377 ? 28.764 -1.995 -7.397 1.00 85.44 377 ASN A N 1
ATOM 3081 C CA . ASN A 1 377 ? 28.154 -3.319 -7.290 1.00 85.44 377 ASN A CA 1
ATOM 3082 C C . ASN A 1 377 ? 27.185 -3.582 -8.451 1.00 85.44 377 ASN A C 1
ATOM 3084 O O . ASN A 1 377 ? 27.201 -4.673 -9.019 1.00 85.44 377 ASN A O 1
ATOM 3088 N N . ASP A 1 378 ? 26.384 -2.582 -8.833 1.00 87.38 378 ASP A N 1
ATOM 3089 C CA . ASP A 1 378 ? 25.471 -2.686 -9.977 1.00 87.38 378 ASP A CA 1
ATOM 3090 C C . ASP A 1 378 ? 26.233 -2.866 -11.297 1.00 87.38 378 ASP A C 1
ATOM 3092 O O . ASP A 1 378 ? 25.866 -3.714 -12.115 1.00 87.38 378 ASP A O 1
ATOM 3096 N N . LEU A 1 379 ? 27.332 -2.123 -11.488 1.00 92.06 379 LEU A N 1
ATOM 3097 C CA . LEU A 1 379 ? 28.189 -2.242 -12.668 1.00 92.06 379 LEU A CA 1
ATOM 3098 C C . LEU A 1 379 ? 28.790 -3.644 -12.797 1.00 92.06 379 LEU A C 1
ATOM 3100 O O . LEU A 1 379 ? 28.714 -4.241 -13.871 1.00 92.06 379 LEU A O 1
ATOM 3104 N N . GLU A 1 380 ? 29.389 -4.163 -11.724 1.00 91.44 380 GLU A N 1
ATOM 3105 C CA . GLU A 1 380 ? 30.022 -5.484 -11.733 1.00 91.44 380 GLU A CA 1
ATOM 3106 C C . GLU A 1 380 ? 28.989 -6.597 -11.947 1.00 91.44 380 GLU A C 1
ATOM 3108 O O . GLU A 1 380 ? 29.194 -7.464 -12.798 1.00 91.44 380 GLU A O 1
ATOM 3113 N N . LYS A 1 381 ? 27.827 -6.518 -11.280 1.00 90.00 381 LYS A N 1
ATOM 3114 C CA . LYS A 1 381 ? 26.713 -7.460 -11.481 1.00 90.00 381 LYS A CA 1
ATOM 3115 C C . LYS A 1 381 ? 26.252 -7.480 -12.940 1.00 90.00 381 LYS A C 1
ATOM 3117 O O . LYS A 1 381 ? 26.095 -8.553 -13.522 1.00 90.00 381 LYS A O 1
ATOM 3122 N N . LEU A 1 382 ? 26.042 -6.312 -13.550 1.00 92.69 382 LEU A N 1
ATOM 3123 C CA . LEU A 1 382 ? 25.614 -6.226 -14.947 1.00 92.69 382 LEU A CA 1
ATOM 3124 C C . LEU A 1 382 ? 26.684 -6.749 -15.907 1.00 92.69 382 LEU A C 1
ATOM 3126 O O . LEU A 1 382 ? 26.354 -7.526 -16.801 1.00 92.69 382 LEU A O 1
ATOM 3130 N N . LYS A 1 383 ? 27.959 -6.383 -15.718 1.00 94.75 383 LYS A N 1
ATOM 3131 C CA . LYS A 1 383 ? 29.069 -6.904 -16.533 1.00 94.75 383 LYS A CA 1
ATOM 3132 C C . LYS A 1 383 ? 29.173 -8.422 -16.454 1.00 94.75 383 LYS A C 1
ATOM 3134 O O . LYS A 1 383 ? 29.379 -9.059 -17.483 1.00 94.75 383 LYS A O 1
ATOM 3139 N N . GLU A 1 384 ? 29.011 -8.999 -15.265 1.00 94.38 384 GLU A N 1
ATOM 3140 C CA . GLU A 1 384 ? 29.020 -10.449 -15.073 1.00 94.38 384 GLU A CA 1
ATOM 3141 C C . GLU A 1 384 ? 27.900 -11.121 -15.880 1.00 94.38 384 GLU A C 1
ATOM 3143 O O . GLU A 1 384 ? 28.162 -12.055 -16.642 1.00 94.38 384 GLU A O 1
ATOM 3148 N N . LEU A 1 385 ? 26.662 -10.629 -15.755 1.00 94.38 385 LEU A N 1
ATOM 3149 C CA . LEU A 1 385 ? 25.511 -11.173 -16.483 1.00 94.38 385 LEU A CA 1
ATOM 3150 C C . LEU A 1 385 ? 25.675 -11.019 -18.003 1.00 94.38 385 LEU A C 1
ATOM 3152 O O . LEU A 1 385 ? 25.445 -11.970 -18.748 1.00 94.38 385 LEU A O 1
ATOM 3156 N N . ILE A 1 386 ? 26.130 -9.851 -18.466 1.00 96.50 386 ILE A N 1
ATOM 3157 C CA . ILE A 1 386 ? 26.388 -9.574 -19.886 1.00 96.50 386 ILE A CA 1
ATOM 3158 C C . ILE A 1 386 ? 27.491 -10.492 -20.428 1.00 96.50 386 ILE A C 1
ATOM 3160 O O . ILE A 1 386 ? 27.319 -11.087 -21.490 1.00 96.50 386 ILE A O 1
ATOM 3164 N N . GLY A 1 387 ? 28.593 -10.666 -19.691 1.00 95.00 387 GLY A N 1
ATOM 3165 C CA . GLY A 1 387 ? 29.702 -11.540 -20.082 1.00 95.00 387 GLY A CA 1
ATOM 3166 C C . GLY A 1 387 ? 29.295 -13.012 -20.183 1.00 95.00 387 GLY A C 1
ATOM 3167 O O . GLY A 1 387 ? 29.768 -13.729 -21.062 1.00 95.00 387 GLY A O 1
ATOM 3168 N N . LYS A 1 388 ? 28.353 -13.447 -19.339 1.00 96.50 388 LYS A N 1
ATOM 3169 C CA . LYS A 1 388 ? 27.729 -14.778 -19.405 1.00 96.50 388 LYS A CA 1
ATOM 3170 C C . LYS A 1 388 ? 26.655 -14.902 -20.488 1.00 96.50 388 LYS A C 1
ATOM 3172 O O . LYS A 1 388 ? 26.130 -15.996 -20.678 1.00 96.50 388 LYS A O 1
ATOM 3177 N N . ARG A 1 389 ? 26.323 -13.808 -21.186 1.00 96.31 389 ARG A N 1
ATOM 3178 C CA . ARG A 1 389 ? 25.176 -13.713 -22.104 1.00 96.31 389 ARG A CA 1
ATOM 3179 C C . ARG A 1 389 ? 23.867 -14.158 -21.446 1.00 96.31 389 ARG A C 1
ATOM 3181 O O . ARG A 1 389 ? 23.006 -14.764 -22.077 1.00 96.31 389 ARG A O 1
ATOM 3188 N N . ASP A 1 390 ? 23.734 -13.858 -20.159 1.00 94.56 390 ASP A N 1
ATOM 3189 C CA . ASP A 1 390 ? 22.555 -14.156 -19.364 1.00 94.56 390 ASP A CA 1
ATOM 3190 C C . ASP A 1 390 ? 21.552 -13.008 -19.522 1.00 94.56 390 ASP A C 1
ATOM 3192 O O . ASP A 1 390 ? 21.850 -11.867 -19.163 1.00 94.56 390 ASP A O 1
ATOM 3196 N N . ASN A 1 391 ? 20.370 -13.295 -20.072 1.00 92.25 391 ASN A N 1
ATOM 3197 C CA . ASN A 1 391 ? 19.242 -12.363 -20.185 1.00 92.25 391 ASN A CA 1
ATOM 3198 C C . ASN A 1 391 ? 18.135 -12.643 -19.153 1.00 92.25 391 ASN A C 1
ATOM 3200 O O . ASN A 1 391 ? 17.092 -11.992 -19.178 1.00 92.25 391 ASN A O 1
ATOM 3204 N N . SER A 1 392 ? 18.354 -13.594 -18.242 1.00 91.62 392 SER A N 1
ATOM 3205 C CA . SER A 1 392 ? 17.388 -13.956 -17.213 1.00 91.62 392 SER A CA 1
ATOM 3206 C C . SER A 1 392 ? 17.269 -12.878 -16.135 1.00 91.62 392 SER A C 1
ATOM 3208 O O . SER A 1 392 ? 18.089 -11.955 -16.024 1.00 91.62 392 SER A O 1
ATOM 3210 N N . VAL A 1 393 ? 16.205 -12.991 -15.344 1.00 91.50 393 VAL A N 1
ATOM 3211 C CA . VAL A 1 393 ? 15.900 -12.106 -14.219 1.00 91.50 393 VAL A CA 1
ATOM 3212 C C . VAL A 1 393 ? 15.604 -12.938 -12.982 1.00 91.50 393 VAL A C 1
ATOM 3214 O O . VAL A 1 393 ? 15.216 -14.107 -13.073 1.00 91.50 393 VAL A O 1
ATOM 3217 N N . LYS A 1 394 ? 15.764 -12.331 -11.809 1.00 88.56 394 LYS A N 1
ATOM 3218 C CA . LYS A 1 394 ? 15.386 -12.958 -10.540 1.00 88.56 394 LYS A CA 1
ATOM 3219 C C . LYS A 1 394 ? 14.093 -12.349 -10.018 1.00 88.56 394 LYS A C 1
ATOM 3221 O O . LYS A 1 394 ? 13.781 -11.197 -10.286 1.00 88.56 394 LYS A O 1
ATOM 3226 N N . GLN A 1 395 ? 13.341 -13.136 -9.259 1.00 86.19 395 GLN A N 1
ATOM 3227 C CA . GLN A 1 395 ? 12.220 -12.615 -8.486 1.00 86.19 395 GLN A CA 1
ATOM 3228 C C . GLN A 1 395 ? 12.773 -11.736 -7.367 1.00 86.19 395 GLN A C 1
ATOM 3230 O O . GLN A 1 395 ? 13.554 -12.226 -6.550 1.00 86.19 395 GLN A O 1
ATOM 3235 N N . TYR A 1 396 ? 12.327 -10.487 -7.301 1.00 81.25 396 TYR A N 1
ATOM 3236 C CA . TYR A 1 396 ? 12.545 -9.641 -6.143 1.00 81.25 396 TYR A CA 1
ATOM 3237 C C . TYR A 1 396 ? 11.856 -10.273 -4.932 1.00 81.25 396 TYR A C 1
ATOM 3239 O O . TYR A 1 396 ? 10.657 -10.572 -4.962 1.00 81.25 396 TYR A O 1
ATOM 3247 N N . ILE A 1 397 ? 12.625 -10.495 -3.868 1.00 71.44 397 ILE A N 1
ATOM 3248 C CA . ILE A 1 397 ? 12.117 -10.955 -2.578 1.00 71.44 397 ILE A CA 1
ATOM 3249 C C . ILE A 1 397 ? 12.343 -9.806 -1.596 1.00 71.44 397 ILE A C 1
ATOM 3251 O O . ILE A 1 397 ? 13.488 -9.574 -1.200 1.00 71.44 397 ILE A O 1
ATOM 3255 N N . PRO A 1 398 ? 11.282 -9.085 -1.189 1.00 64.44 398 PRO A N 1
ATOM 3256 C CA . PRO A 1 398 ? 11.421 -8.022 -0.211 1.00 64.44 398 PRO A CA 1
ATOM 3257 C C . PRO A 1 398 ? 12.067 -8.570 1.061 1.00 64.44 398 PRO A C 1
ATOM 3259 O O . PRO A 1 398 ? 11.677 -9.639 1.540 1.00 64.44 398 PRO A O 1
ATOM 3262 N N . GLY A 1 399 ? 13.053 -7.848 1.601 1.00 56.62 399 GLY A N 1
ATOM 3263 C CA . GLY A 1 399 ? 13.747 -8.252 2.821 1.00 56.62 399 GLY A CA 1
ATOM 3264 C C . GLY A 1 399 ? 12.732 -8.572 3.915 1.00 56.62 399 GLY A C 1
ATOM 3265 O O . GLY A 1 399 ? 11.990 -7.691 4.347 1.00 56.62 399 GLY A O 1
ATOM 3266 N N . ARG A 1 400 ? 12.657 -9.843 4.332 1.00 37.12 400 ARG A N 1
ATOM 3267 C CA . ARG A 1 400 ? 11.855 -10.242 5.491 1.00 37.12 400 ARG A CA 1
ATOM 3268 C C . ARG A 1 400 ? 12.426 -9.500 6.692 1.00 37.12 400 ARG A C 1
ATOM 3270 O O . ARG A 1 400 ? 13.522 -9.825 7.140 1.00 37.12 400 ARG A O 1
ATOM 3277 N N . ILE A 1 401 ? 11.691 -8.524 7.216 1.00 36.97 401 ILE A N 1
ATOM 3278 C CA . ILE A 1 401 ? 11.921 -8.066 8.583 1.00 36.97 401 ILE A CA 1
ATOM 3279 C C . ILE A 1 401 ? 11.444 -9.223 9.459 1.00 36.97 401 ILE A C 1
ATOM 3281 O O . ILE A 1 401 ? 10.247 -9.419 9.660 1.00 36.97 401 ILE A O 1
ATOM 3285 N N . ILE A 1 402 ? 12.386 -10.069 9.867 1.00 25.48 402 ILE A N 1
ATOM 3286 C CA . ILE A 1 402 ? 12.160 -11.048 10.925 1.00 25.48 402 ILE A CA 1
ATOM 3287 C C . ILE A 1 402 ? 12.116 -10.216 12.209 1.00 25.48 402 ILE A C 1
ATOM 3289 O O . ILE A 1 402 ? 13.139 -9.652 12.596 1.00 25.48 402 ILE A O 1
ATOM 3293 N N . TYR A 1 403 ? 10.920 -10.053 12.775 1.00 30.48 403 TYR A N 1
ATOM 3294 C CA . TYR A 1 403 ? 10.734 -9.488 14.112 1.00 30.48 403 TYR A CA 1
ATOM 3295 C C . TYR A 1 403 ? 11.121 -10.501 15.183 1.00 30.48 403 TYR A C 1
ATOM 3297 O O . TYR A 1 403 ? 10.808 -11.700 14.983 1.00 30.48 403 TYR A O 1
#

Organism: NCBI:txid109328

Sequence (403 aa):
MKRKKRNLSALITAGLIVCASNSFSIRIVTKEYTCPIGNEKFTAGISLPQQCPENKFVMFKENFTKEELKKYEKIINSKEYKAIPQNSPKEYYLGRFYEMAGEFSDKEIGEAYYKSYIEHINRNVQNNDTLKESLIKGIDYLEKSLSSGKKDGFPSSLAYLYISNREYDKANALIEKQDKNIYLEKITDFYYSVSSLQKTESGYRYKYYNEIGIDEKAKKIFREKALNYLQAVIRKSNGQYSGQELLRQAELYSSLGNKKAIDELFPKAQPKHWKLIILHYLDEHGGIIGEVYDKNNLATEADLKNALSYADKLEKMTYKSFKENINMEMKNIKRNDYLEAAFLKAETERRLGKFEEALKTLSKIDVADIKDTVFNNDLEKLKELIGKRDNSVKQYIPGRIIY